Protein AF-0000000087741599 (afdb_homodimer)

pLDDT: mean 78.67, std 15.96, range [31.56, 97.62]

Solvent-accessible surface area (backbone atoms only — not comparable to full-atom values): 33446 Å² total; per-residue (Å²): 137,83,79,73,76,81,45,75,66,56,54,50,51,49,49,47,49,48,47,47,45,34,38,31,66,17,53,104,87,43,83,8,58,42,49,46,48,50,49,49,48,48,46,50,51,53,44,44,66,58,43,45,44,50,52,49,32,56,30,41,14,20,28,44,68,67,37,70,68,31,82,86,46,80,68,60,48,91,50,86,32,62,60,25,45,53,52,21,34,61,73,36,45,38,71,62,15,46,56,41,25,49,49,62,11,43,52,25,32,54,27,33,54,56,36,19,41,50,51,8,40,46,66,43,72,51,88,59,93,58,49,63,57,51,50,46,49,47,56,52,63,63,57,57,53,60,85,68,43,48,61,54,48,47,54,49,34,48,74,71,64,36,56,26,28,65,53,59,50,30,52,38,2,59,68,50,57,22,88,71,27,54,61,46,19,48,50,30,20,58,55,46,54,65,50,64,62,64,60,55,50,53,39,41,74,74,63,43,49,74,66,52,44,40,64,69,46,50,50,67,71,37,48,61,54,49,53,52,43,52,52,51,37,30,52,50,43,50,64,42,38,65,62,38,42,55,34,24,19,21,83,80,62,77,32,90,43,49,28,38,53,42,35,47,50,53,52,48,52,57,43,55,67,52,42,78,45,78,84,75,65,52,63,64,45,43,21,28,48,27,22,35,52,54,58,54,45,46,65,44,51,53,49,43,64,60,44,44,56,53,53,50,47,42,58,56,53,61,61,56,68,76,104,136,82,82,73,76,80,46,74,67,56,54,48,50,49,49,47,49,49,47,46,46,34,37,32,66,18,52,105,89,42,83,8,58,42,50,47,47,50,48,48,48,48,46,49,52,52,45,42,67,59,44,45,45,50,51,49,34,57,28,41,15,22,28,46,69,67,38,71,72,30,82,84,45,79,66,60,48,90,51,87,30,64,60,25,45,52,53,22,35,60,72,36,44,39,71,63,15,45,56,40,26,48,48,60,11,44,53,24,32,54,28,33,54,57,36,20,40,50,52,8,38,46,66,43,73,51,87,58,93,57,50,62,55,50,50,45,48,49,56,51,63,64,58,55,53,60,84,68,44,48,60,55,48,47,53,50,33,49,73,69,66,37,56,27,29,65,52,60,50,31,51,37,2,61,68,51,57,23,88,69,27,54,62,46,19,48,49,30,20,57,53,45,54,66,49,63,62,65,60,55,50,53,40,41,74,73,64,43,49,73,65,51,42,40,64,69,48,49,49,66,71,36,48,60,54,48,53,53,44,52,52,52,37,29,52,50,46,50,66,44,37,65,62,38,44,55,33,24,18,21,84,80,61,78,31,90,44,50,27,38,52,43,36,48,50,53,51,48,52,56,43,56,66,51,41,78,44,76,81,73,65,50,64,63,45,44,20,30,49,28,21,35,52,55,59,57,44,45,66,45,52,53,48,44,65,60,44,45,56,52,54,52,46,42,57,56,53,62,63,54,70,77,104

InterPro domains:
  IPR000515 ABC transporter type 1, transmembrane domain MetI-like [PF00528] (118-314)
  IPR000515 ABC transporter type 1, transmembrane domain MetI-like [PS50928] (98-307)
  IPR000515 ABC transporter type 1, transmembrane domain MetI-like [cd06261] (102-246)
  IPR035906 MetI-like superfamily [G3DSA:1.10.3720.10] (26-313)
  IPR035906 MetI-like superfamily [SSF161098] (35-317)

Foldseek 3Di:
DDPPPCDPVNVVVVVVVVVQCCQQCPDPVGGHVVVVCVVVVVVVVVCCVVVVVVQQLVQLLQAALVLLVDPVNRRHHPDGHCVLLVVLCVLLVQVLQAVLLCCLLPQLLVLLLVQLLVLLLCLQQDDDPCSVVVLVVLVVLLVDDCVVCVVVLLVVCVVVVCFQASCSQNVCSNVQRHDVSSVLSVLSNVQNNPPDVVVVVVVVVVVQDPVRCCPVPSVVSCLLSSLVSSLVSSVCSSQPQPSCVPGNCHPVNPHSHHHLNVSLVVVVVVLVVVVVPDDSVNSNCSSSSSSSVVSSCVVSVVSCVVSVVVNVVVVVVVVPVVD/DDPPPCDPVNVVVVVVVVVQCCQQCPDPVGGHVVVVCVVVVVVVVVCCVVVVVVQQLVQLLQAALVLLVDPVNRRHHPDGHCVLLVVLCVLLVQVLQAVLLCCLLPQLLVLLLVPLLVLLLCLQQDDDPCSVVVLVVLVVLLVDDCVVCVVVLLVVCVVVVCFQASCSQNVCSNVQRHDVSSVLSVLSNVQNNPPDVVVVVVVVVVVQDPVRCCPVPSVVSCLLSSLVSSLVSSVCSSQPQPSCVPGNCHPVNPHSHHHLNVSLVVVVVVLVVVVVPDDSSNSNCSSSSSSSVVSSCVVSVVSCVVSVVVNVVVVVVVVPVVD

Secondary structure (DSSP, 8-state):
-------HHHHHHHHHHHHHHHHHH--SSS--HHHHHHHHHHHHHHHHHHHHHHHHHHHHHT--HHHHH-TT-SSS-SS--THHHHHHHHHTTHHHHHHHHHHHHHHHHHHHHHHHHHHHHHHHH---TTHHHHHHHHHHHHHS-HHHHHHHHHHHHHHHT-TTSTHHHHHHHHTT-STTHHHHHHHHHHHHHHS-HHHHHHHHHTT--HHHHIIIIIHHHTHHHHHHHHHHHHHHHHH--HHIIIIII-TTS--S---HHHHHHHHHHHHHHHHTS-SSHHHHTHHHHHHHHHHHHHHHHHHHHHHHHHHHHHHHHHTTTT-/-------HHHHHHHHHHHHHHHHHH--SSS--HHHHHHHHHHHHHHHHHHHHHHHHHHHHHT--HHHHH-TT-SSS-SS--THHHHHHHHHTTHHHHHHHHHHHHHHHHHHHHHHHHHHHHHHHH---TTHHHHHHHHHHHHHS-HHHHHHHHHHHHHHHT-TTSTHHHHHHHHTT-STTHHHHHHHHHHHHHHS-HHHHHHHHHTT--HHHHIIIIIHHHTHHHHHHHHHHHHHHHHH--HHIIIIII-TTS--S---HHHHHHHHHHHHHHHHTS-SSHHHHTHHHHHHHHHHHHHHHHHHHHHHHHHHHHHHHHHTTTT-

Nearest PDB structures (foldseek):
  7cad-assembly1_B  TM=8.003E-01  e=2.433E-08  Mycolicibacterium smegmatis MC2 155
  8hpn-assembly1_B  TM=7.940E-01  e=1.506E-08  Mycolicibacterium smegmatis MC2 155
  8ja7-assembly1_B  TM=7.866E-01  e=5.104E-08  Mycobacterium tuberculosis H37Rv
  4tqv-assembly2_F  TM=7.941E-01  e=1.275E-07  Sphingomonas sp.
  8y5f-assembly1_C  TM=7.332E-01  e=6.979E-07  Escherichia coli

Organism: Butyrivibrio fibrisolvens (NCBI:txid831)

Structure (mmCIF, N/CA/C/O backbone):
data_AF-0000000087741599-model_v1
#
loop_
_entity.id
_entity.type
_entity.pdbx_description
1 polymer 'ABC transporter permease'
#
loop_
_atom_site.group_PDB
_atom_site.id
_atom_site.type_symbol
_atom_site.label_atom_id
_atom_site.label_alt_id
_atom_site.label_comp_id
_atom_site.label_asym_id
_atom_site.label_entity_id
_atom_site.label_seq_id
_atom_site.pdbx_PDB_ins_code
_atom_site.Cartn_x
_atom_site.Cartn_y
_atom_site.Cartn_z
_atom_site.occupancy
_atom_site.B_iso_or_equiv
_atom_site.auth_seq_id
_atom_site.auth_comp_id
_atom_site.auth_asym_id
_atom_site.auth_atom_id
_atom_site.pdbx_PDB_model_num
ATOM 1 N N . MET A 1 1 ? 37.438 13.469 57.438 1 31.56 1 MET A N 1
ATOM 2 C CA . MET A 1 1 ? 36.625 13.656 56.25 1 31.56 1 MET A CA 1
ATOM 3 C C . MET A 1 1 ? 37.5 13.633 55 1 31.56 1 MET A C 1
ATOM 5 O O . MET A 1 1 ? 38.25 14.586 54.719 1 31.56 1 MET A O 1
ATOM 9 N N . THR A 1 2 ? 38.062 12.484 54.531 1 36.06 2 THR A N 1
ATOM 10 C CA . THR A 1 2 ? 39.156 12.102 53.656 1 36.06 2 THR A CA 1
ATOM 11 C C . THR A 1 2 ? 38.844 12.422 52.188 1 36.06 2 THR A C 1
ATOM 13 O O . THR A 1 2 ? 37.875 11.875 51.625 1 36.06 2 THR A O 1
ATOM 16 N N . ALA A 1 3 ? 39.031 13.719 51.75 1 44.59 3 ALA A N 1
ATOM 17 C CA . ALA A 1 3 ? 39.125 14.156 50.344 1 44.59 3 ALA A CA 1
ATOM 18 C C . ALA A 1 3 ? 39.906 13.156 49.5 1 44.59 3 ALA A C 1
ATOM 20 O O . ALA A 1 3 ? 41.125 13.047 49.625 1 44.59 3 ALA A O 1
ATOM 21 N N . GLN A 1 4 ? 39.469 12 49.25 1 43.16 4 GLN A N 1
ATOM 22 C CA . GLN A 1 4 ? 40.094 11.039 48.344 1 43.16 4 GLN A CA 1
ATOM 23 C C . GLN A 1 4 ? 40.469 11.695 47 1 43.16 4 GLN A C 1
ATOM 25 O O . GLN A 1 4 ? 39.656 12.344 46.375 1 43.16 4 GLN A O 1
ATOM 30 N N . ALA A 1 5 ? 41.719 12 46.781 1 47.53 5 ALA A N 1
ATOM 31 C CA . ALA A 1 5 ? 42.5 12.508 45.625 1 47.53 5 ALA A CA 1
ATOM 32 C C . ALA A 1 5 ? 42.062 11.82 44.344 1 47.53 5 ALA A C 1
ATOM 34 O O . ALA A 1 5 ? 42.188 10.602 44.188 1 47.53 5 ALA A O 1
ATOM 35 N N . ILE A 1 6 ? 41 12.32 43.719 1 54.06 6 ILE A N 1
ATOM 36 C CA . ILE A 1 6 ? 40.719 11.914 42.344 1 54.06 6 ILE A CA 1
ATOM 37 C C . ILE A 1 6 ? 42.031 11.992 41.531 1 54.06 6 ILE A C 1
ATOM 39 O O . ILE A 1 6 ? 42.625 13.062 41.406 1 54.06 6 ILE A O 1
ATOM 43 N N . THR A 1 7 ? 42.875 10.914 41.438 1 59.16 7 THR A N 1
ATOM 44 C CA . THR A 1 7 ? 44.156 10.859 40.75 1 59.16 7 THR A CA 1
ATOM 45 C C . THR A 1 7 ? 44.031 11.258 39.281 1 59.16 7 THR A C 1
ATOM 47 O O . THR A 1 7 ? 42.938 11.156 38.719 1 59.16 7 THR A O 1
ATOM 50 N N . LYS A 1 8 ? 45.156 11.828 38.688 1 62.28 8 LYS A N 1
ATOM 51 C CA . LYS A 1 8 ? 45.25 12.242 37.312 1 62.28 8 LYS A CA 1
ATOM 52 C C . LYS A 1 8 ? 44.75 11.148 36.375 1 62.28 8 LYS A C 1
ATOM 54 O O . LYS A 1 8 ? 44.188 11.43 35.312 1 62.28 8 LYS A O 1
ATOM 59 N N . LYS A 1 9 ? 44.969 9.992 36.719 1 61.16 9 LYS A N 1
ATOM 60 C CA . LYS A 1 9 ? 44.531 8.852 35.906 1 61.16 9 LYS A CA 1
ATOM 61 C C . LYS A 1 9 ? 43.031 8.711 35.906 1 61.16 9 LYS A C 1
ATOM 63 O O . LYS A 1 9 ? 42.438 8.422 34.875 1 61.16 9 LYS A O 1
ATOM 68 N N . ASP A 1 10 ? 42.375 8.922 37 1 57.06 10 ASP A N 1
ATOM 69 C CA . ASP A 1 10 ? 40.938 8.836 37.094 1 57.06 10 ASP A CA 1
ATOM 70 C C . ASP A 1 10 ? 40.25 9.953 36.281 1 57.06 10 ASP A C 1
ATOM 72 O O . ASP A 1 10 ? 39.219 9.734 35.656 1 57.06 10 ASP A O 1
ATOM 76 N N . LEU A 1 11 ? 40.812 11.148 36.406 1 59.59 11 LEU A N 1
ATOM 77 C CA . LEU A 1 11 ? 40.312 12.289 35.656 1 59.59 11 LEU A CA 1
ATOM 78 C C . LEU A 1 11 ? 40.469 12.078 34.156 1 59.59 11 LEU A C 1
ATOM 80 O O . LEU A 1 11 ? 39.594 12.43 33.375 1 59.59 11 LEU A O 1
ATOM 84 N N . ARG A 1 12 ? 41.594 11.492 33.719 1 62.53 12 ARG A N 1
ATOM 85 C CA . ARG A 1 12 ? 41.812 11.211 32.312 1 62.53 12 ARG A CA 1
ATOM 86 C C . ARG A 1 12 ? 40.844 10.156 31.797 1 62.53 12 ARG A C 1
ATOM 88 O O . ARG A 1 12 ? 40.344 10.266 30.672 1 62.53 12 ARG A O 1
ATOM 95 N N . SER A 1 13 ? 40.688 9.211 32.562 1 59.94 13 SER A N 1
ATOM 96 C CA . SER A 1 13 ? 39.719 8.172 32.188 1 59.94 13 SER A CA 1
ATOM 97 C C . SER A 1 13 ? 38.312 8.719 32.125 1 59.94 13 SER A C 1
ATOM 99 O O . SER A 1 13 ? 37.562 8.367 31.203 1 59.94 13 SER A O 1
ATOM 101 N N . TYR A 1 14 ? 37.906 9.578 33.031 1 56.53 14 TYR A N 1
ATOM 102 C CA . TYR A 1 14 ? 36.594 10.203 33.031 1 56.53 14 TYR A CA 1
ATOM 103 C C . TYR A 1 14 ? 36.438 11.117 31.828 1 56.53 14 TYR A C 1
ATOM 105 O O . TYR A 1 14 ? 35.375 11.117 31.203 1 56.53 14 TYR A O 1
ATOM 113 N N . PHE A 1 15 ? 37.469 11.875 31.531 1 58.88 15 PHE A N 1
ATOM 114 C CA . PHE A 1 15 ? 37.406 12.766 30.375 1 58.88 15 PHE A CA 1
ATOM 115 C C . PHE A 1 15 ? 37.344 11.969 29.078 1 58.88 15 PHE A C 1
ATOM 117 O O . PHE A 1 15 ? 36.625 12.352 28.141 1 58.88 15 PHE A O 1
ATOM 124 N N . THR A 1 16 ? 38.062 10.898 29.125 1 59.84 16 THR A N 1
ATOM 125 C CA . THR A 1 16 ? 38.062 10.07 27.922 1 59.84 16 THR A CA 1
ATOM 126 C C . THR A 1 16 ? 36.688 9.406 27.75 1 59.84 16 THR A C 1
ATOM 128 O O . THR A 1 16 ? 36.156 9.328 26.625 1 59.84 16 THR A O 1
ATOM 131 N N . LYS A 1 17 ? 36.188 8.938 28.844 1 58.34 17 LYS A N 1
ATOM 132 C CA . LYS A 1 17 ? 34.844 8.328 28.781 1 58.34 17 LYS A CA 1
ATOM 133 C C . LYS A 1 17 ? 33.781 9.367 28.406 1 58.34 17 LYS A C 1
ATOM 135 O O . LYS A 1 17 ? 32.875 9.078 27.641 1 58.34 17 LYS A O 1
ATOM 140 N N . GLU A 1 18 ? 33.938 10.516 28.984 1 59.22 18 GLU A N 1
ATOM 141 C CA . GLU A 1 18 ? 33 11.602 28.641 1 59.22 18 GLU A CA 1
ATOM 142 C C . GLU A 1 18 ? 33.156 12.008 27.172 1 59.22 18 GLU A C 1
ATOM 144 O O . GLU A 1 18 ? 32.188 12.281 26.5 1 59.22 18 GLU A O 1
ATOM 149 N N . LYS A 1 19 ? 34.406 12.078 26.75 1 58.97 19 LYS A N 1
ATOM 150 C CA . LYS A 1 19 ? 34.688 12.398 25.344 1 58.97 19 LYS A CA 1
ATOM 151 C C . LYS A 1 19 ? 34.125 11.312 24.422 1 58.97 19 LYS A C 1
ATOM 153 O O . LYS A 1 19 ? 33.562 11.609 23.375 1 58.97 19 LYS A O 1
ATOM 158 N N . LEU A 1 20 ? 34.406 10.172 24.844 1 57.12 20 LEU A N 1
ATOM 159 C CA . LEU A 1 20 ? 33.906 9.047 24.062 1 57.12 20 LEU A CA 1
ATOM 160 C C . LEU A 1 20 ? 32.375 9.047 24.047 1 57.12 20 LEU A C 1
ATOM 162 O O . LEU A 1 20 ? 31.75 8.766 23 1 57.12 20 LEU A O 1
ATOM 166 N N . HIS A 1 21 ? 31.812 9.25 25.172 1 59.84 21 HIS A N 1
ATOM 167 C CA . HIS A 1 21 ? 30.359 9.336 25.266 1 59.84 21 HIS A CA 1
ATOM 168 C C . HIS A 1 21 ? 29.812 10.477 24.422 1 59.84 21 HIS A C 1
ATOM 170 O O . HIS A 1 21 ? 28.797 10.328 23.75 1 59.84 21 HIS A O 1
ATOM 176 N N . ARG A 1 22 ? 30.5 11.578 24.547 1 59.47 22 ARG A N 1
ATOM 177 C CA . ARG A 1 22 ? 30.109 12.727 23.719 1 59.47 22 ARG A CA 1
ATOM 178 C C . ARG A 1 22 ? 30.328 12.438 22.25 1 59.47 22 ARG A C 1
ATOM 180 O O . ARG A 1 22 ? 29.547 12.891 21.406 1 59.47 22 ARG A O 1
ATOM 187 N N . PHE A 1 23 ? 31.391 11.805 22 1 58.31 23 PHE A N 1
ATOM 188 C CA . PHE A 1 23 ? 31.688 11.43 20.625 1 58.31 23 PHE A CA 1
ATOM 189 C C . PHE A 1 23 ? 30.672 10.438 20.094 1 58.31 23 PHE A C 1
ATOM 191 O O . PHE A 1 23 ? 30.203 10.555 18.969 1 58.31 23 PHE A O 1
ATOM 198 N N . MET A 1 24 ? 30.391 9.477 20.859 1 57.12 24 MET A N 1
ATOM 199 C CA . MET A 1 24 ? 29.484 8.414 20.453 1 57.12 24 MET A CA 1
ATOM 200 C C . MET A 1 24 ? 28.047 8.891 20.469 1 57.12 24 MET A C 1
ATOM 202 O O . MET A 1 24 ? 27.266 8.555 19.562 1 57.12 24 MET A O 1
ATOM 206 N N . PHE A 1 25 ? 27.688 9.594 21.438 1 60.03 25 PHE A N 1
ATOM 207 C CA . PHE A 1 25 ? 26.281 9.922 21.609 1 60.03 25 PHE A CA 1
ATOM 208 C C . PHE A 1 25 ? 26.016 11.391 21.266 1 60.03 25 PHE A C 1
ATOM 210 O O . PHE A 1 25 ? 24.859 11.805 21.141 1 60.03 25 PHE A O 1
ATOM 217 N N . GLY A 1 26 ? 27.031 12.078 20.703 1 55.53 26 GLY A N 1
ATOM 218 C CA . GLY A 1 26 ? 26.938 13.461 20.266 1 55.53 26 GLY A CA 1
ATOM 219 C C . GLY A 1 26 ? 26.609 14.43 21.375 1 55.53 26 GLY A C 1
ATOM 220 O O . GLY A 1 26 ? 26.453 14.023 22.531 1 55.53 26 GLY A O 1
ATOM 221 N N . THR A 1 27 ? 26.938 15.672 21.203 1 54.69 27 THR A N 1
ATOM 222 C CA . THR A 1 27 ? 26.562 16.766 22.094 1 54.69 27 THR A CA 1
ATOM 223 C C . THR A 1 27 ? 25.172 17.281 21.766 1 54.69 27 THR A C 1
ATOM 225 O O . THR A 1 27 ? 24.578 16.875 20.766 1 54.69 27 THR A O 1
ATOM 228 N N . ARG A 1 28 ? 24.406 18.094 22.703 1 51.97 28 ARG A N 1
ATOM 229 C CA . ARG A 1 28 ? 23.078 18.656 22.594 1 51.97 28 ARG A CA 1
ATOM 230 C C . ARG A 1 28 ? 22.828 19.219 21.188 1 51.97 28 ARG A C 1
ATOM 232 O O . ARG A 1 28 ? 21.688 19.266 20.734 1 51.97 28 ARG A O 1
ATOM 239 N N . GLU A 1 29 ? 23.938 19.688 20.516 1 52.19 29 GLU A N 1
ATOM 240 C CA . GLU A 1 29 ? 23.766 20.391 19.25 1 52.19 29 GLU A CA 1
ATOM 241 C C . GLU A 1 29 ? 24.203 19.516 18.078 1 52.19 29 GLU A C 1
ATOM 243 O O . GLU A 1 29 ? 23.75 19.719 16.953 1 52.19 29 GLU A O 1
ATOM 248 N N . LYS A 1 30 ? 25.297 18.625 18.406 1 53.91 30 LYS A N 1
ATOM 249 C CA . LYS A 1 30 ? 25.875 17.875 17.297 1 53.91 30 LYS A CA 1
ATOM 250 C C . LYS A 1 30 ? 25.719 16.375 17.484 1 53.91 30 LYS A C 1
ATOM 252 O O . LYS A 1 30 ? 25.859 15.867 18.594 1 53.91 30 LYS A O 1
ATOM 257 N N . GLN A 1 31 ? 25.219 15.664 16.562 1 57.25 31 GLN A N 1
ATOM 258 C CA . GLN A 1 31 ? 25.016 14.219 16.594 1 57.25 31 GLN A CA 1
ATOM 259 C C . GLN A 1 31 ? 26.344 13.492 16.734 1 57.25 31 GLN A C 1
ATOM 261 O O . GLN A 1 31 ? 27.344 13.898 16.125 1 57.25 31 GLN A O 1
ATOM 266 N N . GLY A 1 32 ? 26.641 12.727 17.75 1 55.56 32 GLY A N 1
ATOM 267 C CA . GLY A 1 32 ? 27.875 12.016 18.031 1 55.56 32 GLY A CA 1
ATOM 268 C C . GLY A 1 32 ? 28.25 11.008 16.953 1 55.56 32 GLY A C 1
ATOM 269 O O . GLY A 1 32 ? 27.406 10.633 16.141 1 55.56 32 GLY A O 1
ATOM 270 N N . ALA A 1 33 ? 29.516 10.812 16.656 1 60.47 33 ALA A N 1
ATOM 271 C CA . ALA A 1 33 ? 30.094 9.906 15.672 1 60.47 33 ALA A CA 1
ATOM 272 C C . ALA A 1 33 ? 29.469 8.516 15.766 1 60.47 33 ALA A C 1
ATOM 274 O O . ALA A 1 33 ? 29.281 7.844 14.75 1 60.47 33 ALA A O 1
ATOM 275 N N . GLY A 1 34 ? 29.219 8.094 16.922 1 60.25 34 GLY A N 1
ATOM 276 C CA . GLY A 1 34 ? 28.609 6.781 17.094 1 60.25 34 GLY A CA 1
ATOM 277 C C . GLY A 1 34 ? 27.234 6.668 16.469 1 60.25 34 GLY A C 1
ATOM 278 O O . GLY A 1 34 ? 26.922 5.668 15.82 1 60.25 34 GLY A O 1
ATOM 279 N N . LYS A 1 35 ? 26.547 7.688 16.75 1 60.78 35 LYS A N 1
ATOM 280 C CA . LYS A 1 35 ? 25.219 7.723 16.125 1 60.78 35 LYS A CA 1
ATOM 281 C C . LYS A 1 35 ? 25.328 7.781 14.609 1 60.78 35 LYS A C 1
ATOM 283 O O . LYS A 1 35 ? 24.562 7.105 13.906 1 60.78 35 LYS A O 1
ATOM 288 N N . MET A 1 36 ? 26.328 8.516 14.227 1 58.69 36 MET A N 1
ATOM 289 C CA . MET A 1 36 ? 26.531 8.609 12.781 1 58.69 36 MET A CA 1
ATOM 290 C C . MET A 1 36 ? 26.969 7.27 12.203 1 58.69 36 MET A C 1
ATOM 292 O O . MET A 1 36 ? 26.5 6.867 11.141 1 58.69 36 MET A O 1
ATOM 296 N N . ILE A 1 37 ? 27.875 6.621 12.891 1 60 37 ILE A N 1
ATOM 297 C CA . ILE A 1 37 ? 28.328 5.312 12.438 1 60 37 ILE A CA 1
ATOM 298 C C . ILE A 1 37 ? 27.156 4.336 12.414 1 60 37 ILE A C 1
ATOM 300 O O . ILE A 1 37 ? 27.016 3.551 11.477 1 60 37 ILE A O 1
ATOM 304 N N . ALA A 1 38 ? 26.391 4.434 13.383 1 61.28 38 ALA A N 1
ATOM 305 C CA . ALA A 1 38 ? 25.234 3.553 13.445 1 61.28 38 ALA A CA 1
ATOM 306 C C . ALA A 1 38 ? 24.25 3.85 12.305 1 61.28 38 ALA A C 1
ATOM 308 O O . ALA A 1 38 ? 23.75 2.932 11.656 1 61.28 38 ALA A O 1
ATOM 309 N N . ILE A 1 39 ? 24.172 5.074 12.125 1 60.03 39 ILE A N 1
ATOM 310 C CA . ILE A 1 39 ? 23.219 5.48 11.086 1 60.03 39 ILE A CA 1
ATOM 311 C C . ILE A 1 39 ? 23.766 5.105 9.711 1 60.03 39 ILE A C 1
ATOM 313 O O . ILE A 1 39 ? 23.062 4.527 8.891 1 60.03 39 ILE A O 1
ATOM 317 N N . TYR A 1 40 ? 25.016 5.406 9.539 1 58.69 40 TYR A N 1
ATOM 318 C CA . TYR A 1 40 ? 25.609 5.09 8.242 1 58.69 40 TYR A CA 1
ATOM 319 C C . TYR A 1 40 ? 25.734 3.582 8.055 1 58.69 40 TYR A C 1
ATOM 321 O O . TYR A 1 40 ? 25.531 3.068 6.953 1 58.69 40 TYR A O 1
ATOM 329 N N . GLY A 1 41 ? 26.094 2.945 9.109 1 59.94 41 GLY A N 1
ATOM 330 C CA . GLY A 1 41 ? 26.109 1.491 9.047 1 59.94 41 GLY A CA 1
ATOM 331 C C . GLY A 1 41 ? 24.766 0.889 8.672 1 59.94 41 GLY A C 1
ATOM 332 O O . GLY A 1 41 ? 24.703 -0.019 7.844 1 59.94 41 GLY A O 1
ATOM 333 N N . LEU A 1 42 ? 23.797 1.432 9.289 1 57.88 42 LEU A N 1
ATOM 334 C CA . LEU A 1 42 ? 22.438 0.98 8.992 1 57.88 42 LEU A CA 1
ATOM 335 C C . LEU A 1 42 ? 22.062 1.298 7.551 1 57.88 42 LEU A C 1
ATOM 337 O O . LEU A 1 42 ? 21.453 0.469 6.863 1 57.88 42 LEU A O 1
ATOM 341 N N . LEU A 1 43 ? 22.516 2.404 7.238 1 58.5 43 LEU A N 1
ATOM 342 C CA . LEU A 1 43 ? 22.234 2.82 5.871 1 58.5 43 LEU A CA 1
ATOM 343 C C . LEU A 1 43 ? 22.953 1.936 4.867 1 58.5 43 LEU A C 1
ATOM 345 O O . LEU A 1 43 ? 22.391 1.567 3.832 1 58.5 43 LEU A O 1
ATOM 349 N N . ILE A 1 44 ? 24.219 1.649 5.188 1 57.72 44 ILE A N 1
ATOM 350 C CA . ILE A 1 44 ? 25.016 0.776 4.324 1 57.72 44 ILE A CA 1
ATOM 351 C C . ILE A 1 44 ? 24.391 -0.617 4.289 1 57.72 44 ILE A C 1
ATOM 353 O O . ILE A 1 44 ? 24.281 -1.229 3.225 1 57.72 44 ILE A O 1
ATOM 357 N N . CYS A 1 45 ? 23.969 -1.058 5.387 1 57.78 45 CYS A N 1
ATOM 358 C CA . CYS A 1 45 ? 23.359 -2.377 5.461 1 57.78 45 CYS A CA 1
ATOM 359 C C . CYS A 1 45 ? 22.062 -2.416 4.656 1 57.78 45 CYS A C 1
ATOM 361 O O . CYS A 1 45 ? 21.828 -3.35 3.883 1 57.78 45 CYS A O 1
ATOM 363 N N . ILE A 1 46 ? 21.344 -1.351 4.887 1 59 46 ILE A N 1
ATOM 364 C CA . ILE A 1 46 ? 20.078 -1.271 4.164 1 59 46 ILE A CA 1
ATOM 365 C C . ILE A 1 46 ? 20.344 -1.161 2.664 1 59 46 ILE A C 1
ATOM 367 O O . ILE A 1 46 ? 19.688 -1.827 1.861 1 59 46 ILE A O 1
ATOM 371 N N . GLY A 1 47 ? 21.375 -0.335 2.393 1 60.78 47 GLY A N 1
ATOM 372 C CA . GLY A 1 47 ? 21.781 -0.193 1.005 1 60.78 47 GLY A CA 1
ATOM 373 C C . GLY A 1 47 ? 22.25 -1.498 0.384 1 60.78 47 GLY A C 1
ATOM 374 O O . GLY A 1 47 ? 21.875 -1.817 -0.748 1 60.78 47 GLY A O 1
ATOM 375 N N . PHE A 1 48 ? 22.938 -2.236 1.149 1 62.03 48 PHE A N 1
ATOM 376 C CA . PHE A 1 48 ? 23.484 -3.49 0.644 1 62.03 48 PHE A CA 1
ATOM 377 C C . PHE A 1 48 ? 22.359 -4.496 0.374 1 62.03 48 PHE A C 1
ATOM 379 O O . PHE A 1 48 ? 22.375 -5.176 -0.655 1 62.03 48 PHE A O 1
ATOM 386 N N . VAL A 1 49 ? 21.484 -4.566 1.256 1 61.66 49 VAL A N 1
ATOM 387 C CA . VAL A 1 49 ? 20.422 -5.559 1.121 1 61.66 49 VAL A CA 1
ATOM 388 C C . VAL A 1 49 ? 19.578 -5.262 -0.125 1 61.66 49 VAL A C 1
ATOM 390 O O . VAL A 1 49 ? 19.156 -6.184 -0.829 1 61.66 49 VAL A O 1
ATOM 393 N N . TYR A 1 50 ? 19.469 -4.02 -0.359 1 63.72 50 TYR A N 1
ATOM 394 C CA . TYR A 1 50 ? 18.641 -3.656 -1.501 1 63.72 50 TYR A CA 1
ATOM 395 C C . TYR A 1 50 ? 19.484 -3.549 -2.771 1 63.72 50 TYR A C 1
ATOM 397 O O . TYR A 1 50 ? 19.016 -3.902 -3.857 1 63.72 50 TYR A O 1
ATOM 405 N N . LEU A 1 51 ? 20.781 -3.193 -2.615 1 72.12 51 LEU A N 1
ATOM 406 C CA . LEU A 1 51 ? 21.609 -2.949 -3.787 1 72.12 51 LEU A CA 1
ATOM 407 C C . LEU A 1 51 ? 22.219 -4.25 -4.297 1 72.12 51 LEU A C 1
ATOM 409 O O . LEU A 1 51 ? 22.484 -4.391 -5.496 1 72.12 51 LEU A O 1
ATOM 413 N N . TYR A 1 52 ? 22.359 -5.098 -3.426 1 72.25 52 TYR A N 1
ATOM 414 C CA . TYR A 1 52 ? 23 -6.352 -3.816 1 72.25 52 TYR A CA 1
ATOM 415 C C . TYR A 1 52 ? 22.172 -7.062 -4.887 1 72.25 52 TYR A C 1
ATOM 417 O O . TYR A 1 52 ? 22.719 -7.441 -5.934 1 72.25 52 TYR A O 1
ATOM 425 N N . PRO A 1 53 ? 20.891 -7.219 -4.605 1 71.88 53 PRO A N 1
ATOM 426 C CA . PRO A 1 53 ? 20.109 -7.902 -5.637 1 71.88 53 PRO A CA 1
ATOM 427 C C . PRO A 1 53 ? 20.109 -7.148 -6.969 1 71.88 53 PRO A C 1
ATOM 429 O O . PRO A 1 53 ? 20.047 -7.773 -8.031 1 71.88 53 PRO A O 1
ATOM 432 N N . ILE A 1 54 ? 20.172 -5.961 -6.84 1 75.88 54 ILE A N 1
ATOM 433 C CA . ILE A 1 54 ? 20.156 -5.156 -8.055 1 75.88 54 ILE A CA 1
ATOM 434 C C . ILE A 1 54 ? 21.469 -5.348 -8.812 1 75.88 54 ILE A C 1
ATOM 436 O O . ILE A 1 54 ? 21.469 -5.551 -10.031 1 75.88 54 ILE A O 1
ATOM 440 N N . PHE A 1 55 ? 22.547 -5.301 -8.078 1 79.75 55 PHE A N 1
ATOM 441 C CA . PHE A 1 55 ? 23.844 -5.496 -8.703 1 79.75 55 PHE A CA 1
ATOM 442 C C . PHE A 1 55 ? 23.953 -6.902 -9.281 1 79.75 55 PHE A C 1
ATOM 444 O O . PHE A 1 55 ? 24.484 -7.086 -10.383 1 79.75 55 PHE A O 1
ATOM 451 N N . TYR A 1 56 ? 23.453 -7.797 -8.617 1 77.25 56 TYR A N 1
ATOM 452 C CA . TYR A 1 56 ? 23.453 -9.172 -9.094 1 77.25 56 TYR A CA 1
ATOM 453 C C . TYR A 1 56 ? 22.625 -9.305 -10.367 1 77.25 56 TYR A C 1
ATOM 455 O O . TYR A 1 56 ? 23.047 -9.977 -11.312 1 77.25 56 TYR A O 1
ATOM 463 N N . MET A 1 57 ? 21.469 -8.703 -10.297 1 80.75 57 MET A N 1
ATOM 464 C CA . MET A 1 57 ? 20.578 -8.75 -11.453 1 80.75 57 MET A CA 1
ATOM 465 C C . MET A 1 57 ? 21.25 -8.125 -12.68 1 80.75 57 MET A C 1
ATOM 467 O O . MET A 1 57 ? 21.234 -8.719 -13.758 1 80.75 57 MET A O 1
ATOM 471 N N . ILE A 1 58 ? 21.891 -7.035 -12.484 1 85.38 58 ILE A N 1
ATOM 472 C CA . ILE A 1 58 ? 22.5 -6.324 -13.594 1 85.38 58 ILE A CA 1
ATOM 473 C C . ILE A 1 58 ? 23.703 -7.117 -14.109 1 85.38 58 ILE A C 1
ATOM 475 O O . ILE A 1 58 ? 23.891 -7.27 -15.32 1 85.38 58 ILE A O 1
ATOM 479 N N . SER A 1 59 ? 24.469 -7.598 -13.25 1 87.56 59 SER A N 1
ATOM 480 C CA . SER A 1 59 ? 25.641 -8.383 -13.625 1 87.56 59 SER A CA 1
ATOM 481 C C . SER A 1 59 ? 25.234 -9.648 -14.375 1 87.56 59 SER A C 1
ATOM 483 O O . SER A 1 59 ? 25.75 -9.922 -15.469 1 87.56 59 SER A O 1
ATOM 485 N N . THR A 1 60 ? 24.312 -10.367 -13.844 1 85.69 60 THR A N 1
ATOM 486 C CA . THR A 1 60 ? 23.875 -11.633 -14.43 1 85.69 60 THR A CA 1
ATOM 487 C C . THR A 1 60 ? 23.188 -11.398 -15.773 1 85.69 60 THR A C 1
ATOM 489 O O . THR A 1 60 ? 23.266 -12.242 -16.672 1 85.69 60 THR A O 1
ATOM 492 N N . SER A 1 61 ? 22.516 -10.273 -15.891 1 88.62 61 SER A N 1
ATOM 493 C CA . SER A 1 61 ? 21.812 -9.984 -17.125 1 88.62 61 SER A CA 1
ATOM 494 C C . SER A 1 61 ? 22.766 -9.844 -18.297 1 88.62 61 SER A C 1
ATOM 496 O O . SER A 1 61 ? 22.375 -9.977 -19.469 1 88.62 61 SER A O 1
ATOM 498 N N . PHE A 1 62 ? 24.062 -9.672 -18 1 92.69 62 PHE A N 1
ATOM 499 C CA . PHE A 1 62 ? 25.047 -9.492 -19.062 1 92.69 62 PHE A CA 1
ATOM 500 C C . PHE A 1 62 ? 25.906 -10.75 -19.234 1 92.69 62 PHE A C 1
ATOM 502 O O . PHE A 1 62 ? 26.828 -10.773 -20.047 1 92.69 62 PHE A O 1
ATOM 509 N N . MET A 1 63 ? 25.594 -11.75 -18.562 1 90.56 63 MET A N 1
ATOM 510 C CA . MET A 1 63 ? 26.375 -12.984 -18.641 1 90.56 63 MET A CA 1
ATOM 511 C C . MET A 1 63 ? 25.859 -13.875 -19.766 1 90.56 63 MET A C 1
ATOM 513 O O . MET A 1 63 ? 24.656 -13.977 -19.984 1 90.56 63 MET A O 1
ATOM 517 N N . ASP A 1 64 ? 26.75 -14.43 -20.422 1 88.38 64 ASP A N 1
ATOM 518 C CA . ASP A 1 64 ? 26.359 -15.422 -21.422 1 88.38 64 ASP A CA 1
ATOM 519 C C . ASP A 1 64 ? 26.328 -16.828 -20.828 1 88.38 64 ASP A C 1
ATOM 521 O O . ASP A 1 64 ? 26.5 -16.984 -19.609 1 88.38 64 ASP A O 1
ATOM 525 N N . GLN A 1 65 ? 26.047 -17.797 -21.688 1 84.56 65 GLN A N 1
ATOM 526 C CA . GLN A 1 65 ? 25.906 -19.172 -21.203 1 84.56 65 GLN A CA 1
ATOM 527 C C . GLN A 1 65 ? 27.219 -19.688 -20.594 1 84.56 65 GLN A C 1
ATOM 529 O O . GLN A 1 65 ? 27.188 -20.406 -19.609 1 84.56 65 GLN A O 1
ATOM 534 N N . ASN A 1 66 ? 28.297 -19.328 -21.203 1 84.06 66 ASN A N 1
ATOM 535 C CA . ASN A 1 66 ? 29.594 -19.75 -20.703 1 84.06 66 ASN A CA 1
ATOM 536 C C . ASN A 1 66 ? 29.891 -19.156 -19.328 1 84.06 66 ASN A C 1
ATOM 538 O O . ASN A 1 66 ? 30.453 -19.828 -18.469 1 84.06 66 ASN A O 1
ATOM 542 N N . ASP A 1 67 ? 29.5 -17.953 -19.172 1 86.88 67 ASP A N 1
ATOM 543 C CA . ASP A 1 67 ? 29.688 -17.266 -17.891 1 86.88 67 ASP A CA 1
ATOM 544 C C . ASP A 1 67 ? 28.891 -17.953 -16.781 1 86.88 67 ASP A C 1
ATOM 546 O O . ASP A 1 67 ? 29.391 -18.125 -15.664 1 86.88 67 ASP A O 1
ATOM 550 N N . LEU A 1 68 ? 27.75 -18.406 -17.109 1 80.5 68 LEU A N 1
ATOM 551 C CA . LEU A 1 68 ? 26.844 -18.984 -16.109 1 80.5 68 LEU A CA 1
ATOM 552 C C . LEU A 1 68 ? 27.344 -20.359 -15.672 1 80.5 68 LEU A C 1
ATOM 554 O O . LEU A 1 68 ? 27.125 -20.766 -14.539 1 80.5 68 LEU A O 1
ATOM 558 N N . LEU A 1 69 ? 27.969 -20.953 -16.625 1 78.88 69 LEU A N 1
ATOM 559 C CA . LEU A 1 69 ? 28.422 -22.312 -16.344 1 78.88 69 LEU A CA 1
ATOM 560 C C . LEU A 1 69 ? 29.812 -22.297 -15.703 1 78.88 69 LEU A C 1
ATOM 562 O O . LEU A 1 69 ? 30.25 -23.297 -15.141 1 78.88 69 LEU A O 1
ATOM 566 N N . ASP A 1 70 ? 30.391 -21.141 -15.82 1 78.12 70 ASP A N 1
ATOM 567 C CA . ASP A 1 70 ? 31.734 -20.984 -15.242 1 78.12 70 ASP A CA 1
ATOM 568 C C . ASP A 1 70 ? 31.641 -20.562 -13.773 1 78.12 70 ASP A C 1
ATOM 570 O O . ASP A 1 70 ? 31.266 -19.438 -13.469 1 78.12 70 ASP A O 1
ATOM 574 N N . THR A 1 71 ? 31.953 -21.375 -12.883 1 73.88 71 THR A N 1
ATOM 575 C CA . THR A 1 71 ? 31.844 -21.141 -11.453 1 73.88 71 THR A CA 1
ATOM 576 C C . THR A 1 71 ? 32.781 -20.031 -11.016 1 73.88 71 THR A C 1
ATOM 578 O O . THR A 1 71 ? 32.625 -19.453 -9.93 1 73.88 71 THR A O 1
ATOM 581 N N . SER A 1 72 ? 33.719 -19.734 -11.805 1 74.25 72 SER A N 1
ATOM 582 C CA . SER A 1 72 ? 34.688 -18.672 -11.484 1 74.25 72 SER A CA 1
ATOM 583 C C . SER A 1 72 ? 34.062 -17.297 -11.703 1 74.25 72 SER A C 1
ATOM 585 O O . SER A 1 72 ? 34.562 -16.297 -11.172 1 74.25 72 SER A O 1
ATOM 587 N N . VAL A 1 73 ? 33.125 -17.281 -12.516 1 71.12 73 VAL A N 1
ATOM 588 C CA . VAL A 1 73 ? 32.438 -16.016 -12.812 1 71.12 73 VAL A CA 1
ATOM 589 C C . VAL A 1 73 ? 31.312 -15.781 -11.812 1 71.12 73 VAL A C 1
ATOM 591 O O . VAL A 1 73 ? 30.281 -16.469 -11.852 1 71.12 73 VAL A O 1
ATOM 594 N N . LYS A 1 74 ? 31.516 -14.953 -10.82 1 68.69 74 LYS A N 1
ATOM 595 C CA . LYS A 1 74 ? 30.484 -14.797 -9.797 1 68.69 74 LYS A CA 1
ATOM 596 C C . LYS A 1 74 ? 29.766 -13.469 -9.953 1 68.69 74 LYS A C 1
ATOM 598 O O . LYS A 1 74 ? 28.531 -13.43 -10.039 1 68.69 74 LYS A O 1
ATOM 603 N N . TRP A 1 75 ? 30.625 -12.367 -10.164 1 77.06 75 TRP A N 1
ATOM 604 C CA . TRP A 1 75 ? 29.984 -11.062 -10.062 1 77.06 75 TRP A CA 1
ATOM 605 C C . TRP A 1 75 ? 30.188 -10.25 -11.336 1 77.06 75 TRP A C 1
ATOM 607 O O . TRP A 1 75 ? 29.297 -9.508 -11.758 1 77.06 75 TRP A O 1
ATOM 617 N N . ILE A 1 76 ? 31.234 -10.539 -12.008 1 84.62 76 ILE A N 1
ATOM 618 C CA . ILE A 1 76 ? 31.547 -9.742 -13.188 1 84.62 76 ILE A CA 1
ATOM 619 C C . ILE A 1 76 ? 31.578 -10.641 -14.422 1 84.62 76 ILE A C 1
ATOM 621 O O . ILE A 1 76 ? 32.375 -11.57 -14.516 1 84.62 76 ILE A O 1
ATOM 625 N N . PRO A 1 77 ? 30.688 -10.305 -15.305 1 88.06 77 PRO A N 1
ATOM 626 C CA . PRO A 1 77 ? 30.688 -11.102 -16.531 1 88.06 77 PRO A CA 1
ATOM 627 C C . PRO A 1 77 ? 32 -10.992 -17.297 1 88.06 77 PRO A C 1
ATOM 629 O O . PRO A 1 77 ? 32.656 -9.961 -17.25 1 88.06 77 PRO A O 1
ATOM 632 N N . SER A 1 78 ? 32.406 -12.062 -17.953 1 87.31 78 SER A N 1
ATOM 633 C CA . SER A 1 78 ? 33.625 -12.078 -18.75 1 87.31 78 SER A CA 1
ATOM 634 C C . SER A 1 78 ? 33.5 -11.125 -19.938 1 87.31 78 SER A C 1
ATOM 636 O O . SER A 1 78 ? 34.5 -10.539 -20.359 1 87.31 78 SER A O 1
ATOM 638 N N . HIS A 1 79 ? 32.375 -10.992 -20.484 1 88 79 HIS A N 1
ATOM 639 C CA . HIS A 1 79 ? 32.031 -10.047 -21.547 1 88 79 HIS A CA 1
ATOM 640 C C . HIS A 1 79 ? 30.578 -9.586 -21.438 1 88 79 HIS A C 1
ATOM 642 O O . HIS A 1 79 ? 29.75 -10.273 -20.844 1 88 79 HIS A O 1
ATOM 648 N N . LEU A 1 80 ? 30.438 -8.391 -21.938 1 91 80 LEU A N 1
ATOM 649 C CA . LEU A 1 80 ? 29.078 -7.863 -21.922 1 91 80 LEU A CA 1
ATOM 650 C C . LEU A 1 80 ? 28.234 -8.5 -23.016 1 91 80 LEU A C 1
ATOM 652 O O . LEU A 1 80 ? 28.422 -8.211 -24.203 1 91 80 LEU A O 1
ATOM 656 N N . TYR A 1 81 ? 27.391 -9.359 -22.641 1 91.38 81 TYR A N 1
ATOM 657 C CA . TYR A 1 81 ? 26.5 -10.07 -23.562 1 91.38 81 TYR A CA 1
ATOM 658 C C . TYR A 1 81 ? 25.141 -9.391 -23.656 1 91.38 81 TYR A C 1
ATOM 660 O O . TYR A 1 81 ? 24.25 -9.672 -22.859 1 91.38 81 TYR A O 1
ATOM 668 N N . LEU A 1 82 ? 24.938 -8.602 -24.688 1 93.25 82 LEU A N 1
ATOM 669 C CA . LEU A 1 82 ? 23.75 -7.762 -24.812 1 93.25 82 LEU A CA 1
ATOM 670 C C . LEU A 1 82 ? 22.594 -8.547 -25.422 1 93.25 82 LEU A C 1
ATOM 672 O O . LEU A 1 82 ? 21.453 -8.094 -25.391 1 93.25 82 LEU A O 1
ATOM 676 N N . ARG A 1 83 ? 22.859 -9.703 -25.922 1 92.88 83 ARG A N 1
ATOM 677 C CA . ARG A 1 83 ? 21.812 -10.477 -26.578 1 92.88 83 ARG A CA 1
ATOM 678 C C . ARG A 1 83 ? 20.734 -10.883 -25.594 1 92.88 83 ARG A C 1
ATOM 680 O O . ARG A 1 83 ? 19.578 -11.07 -25.984 1 92.88 83 ARG A O 1
ATOM 687 N N . ASN A 1 84 ? 21.125 -10.977 -24.328 1 91.94 84 ASN A N 1
ATOM 688 C CA . ASN A 1 84 ? 20.109 -11.266 -23.312 1 91.94 84 ASN A CA 1
ATOM 689 C C . ASN A 1 84 ? 19.016 -10.211 -23.297 1 91.94 84 ASN A C 1
ATOM 691 O O . ASN A 1 84 ? 17.844 -10.531 -23.094 1 91.94 84 ASN A O 1
ATOM 695 N N . TYR A 1 85 ? 19.406 -9.023 -23.547 1 92.94 85 TYR A N 1
ATOM 696 C CA . TYR A 1 85 ? 18.438 -7.93 -23.547 1 92.94 85 TYR A CA 1
ATOM 697 C C . TYR A 1 85 ? 17.594 -7.969 -24.812 1 92.94 85 TYR A C 1
ATOM 699 O O . TYR A 1 85 ? 16.406 -7.602 -24.781 1 92.94 85 TYR A O 1
ATOM 707 N N . VAL A 1 86 ? 18.156 -8.414 -25.844 1 93.38 86 VAL A N 1
ATOM 708 C CA . VAL A 1 86 ? 17.406 -8.547 -27.094 1 93.38 86 VAL A CA 1
ATOM 709 C C . VAL A 1 86 ? 16.359 -9.641 -26.953 1 93.38 86 VAL A C 1
ATOM 711 O O . VAL A 1 86 ? 15.195 -9.453 -27.312 1 93.38 86 VAL A O 1
ATOM 714 N N . ASP A 1 87 ? 16.797 -10.711 -26.406 1 90.81 87 ASP A N 1
ATOM 715 C CA . ASP A 1 87 ? 15.891 -11.836 -26.203 1 90.81 87 ASP A CA 1
ATOM 716 C C . ASP A 1 87 ? 14.797 -11.469 -25.203 1 90.81 87 ASP A C 1
ATOM 718 O O . ASP A 1 87 ? 13.625 -11.82 -25.391 1 90.81 87 ASP A O 1
ATOM 722 N N . ALA A 1 88 ? 15.195 -10.812 -24.156 1 90.12 88 ALA A N 1
ATOM 723 C CA . ALA A 1 88 ? 14.227 -10.367 -23.156 1 90.12 88 ALA A CA 1
ATOM 724 C C . ALA A 1 88 ? 13.219 -9.398 -23.75 1 90.12 88 ALA A C 1
ATOM 726 O O . ALA A 1 88 ? 12.016 -9.516 -23.5 1 90.12 88 ALA A O 1
ATOM 727 N N . GLY A 1 89 ? 13.75 -8.477 -24.516 1 92.25 89 GLY A N 1
ATOM 728 C CA . GLY A 1 89 ? 12.875 -7.5 -25.156 1 92.25 89 GLY A CA 1
ATOM 729 C C . GLY A 1 89 ? 11.859 -8.133 -26.078 1 92.25 89 GLY A C 1
ATOM 730 O O . GLY A 1 89 ? 10.695 -7.734 -26.094 1 92.25 89 GLY A O 1
ATOM 731 N N . ALA A 1 90 ? 12.297 -9.055 -26.797 1 90.56 90 ALA A N 1
ATOM 732 C CA . ALA A 1 90 ? 11.414 -9.758 -27.719 1 90.56 90 ALA A CA 1
ATOM 733 C C . ALA A 1 90 ? 10.359 -10.555 -26.969 1 90.56 90 ALA A C 1
ATOM 735 O O . ALA A 1 90 ? 9.18 -10.539 -27.328 1 90.56 90 ALA A O 1
ATOM 736 N N . SER A 1 91 ? 10.812 -11.195 -25.938 1 86.75 91 SER A N 1
ATOM 737 C CA . SER A 1 91 ? 9.914 -12.047 -25.156 1 86.75 91 SER A CA 1
ATOM 738 C C . SER A 1 91 ? 8.859 -11.219 -24.438 1 86.75 91 SER A C 1
ATOM 740 O O . SER A 1 91 ? 7.738 -11.68 -24.219 1 86.75 91 SER A O 1
ATOM 742 N N . LEU A 1 92 ? 9.203 -10.086 -24.094 1 89.12 92 LEU A N 1
ATOM 743 C CA . LEU A 1 92 ? 8.32 -9.234 -23.312 1 89.12 92 LEU A CA 1
ATOM 744 C C . LEU A 1 92 ? 7.492 -8.328 -24.234 1 89.12 92 LEU A C 1
ATOM 746 O O . LEU A 1 92 ? 6.617 -7.602 -23.766 1 89.12 92 LEU A O 1
ATOM 750 N N . ASP A 1 93 ? 7.73 -8.445 -25.594 1 90.81 93 ASP A N 1
ATOM 751 C CA . ASP A 1 93 ? 7.156 -7.387 -26.422 1 90.81 93 ASP A CA 1
ATOM 752 C C . ASP A 1 93 ? 7.352 -6.016 -25.766 1 90.81 93 ASP A C 1
ATOM 754 O O . ASP A 1 93 ? 6.383 -5.281 -25.562 1 90.81 93 ASP A O 1
ATOM 758 N N . PHE A 1 94 ? 8.578 -5.707 -25.5 1 91.44 94 PHE A N 1
ATOM 759 C CA . PHE A 1 94 ? 9.008 -4.672 -24.562 1 91.44 94 PHE A CA 1
ATOM 760 C C . PHE A 1 94 ? 8.367 -3.334 -24.906 1 91.44 94 PHE A C 1
ATOM 762 O O . PHE A 1 94 ? 7.758 -2.695 -24.062 1 91.44 94 PHE A O 1
ATOM 769 N N . VAL A 1 95 ? 8.422 -2.887 -26.156 1 91.81 95 VAL A N 1
ATOM 770 C CA . VAL A 1 95 ? 7.98 -1.546 -26.531 1 91.81 95 VAL A CA 1
ATOM 771 C C . VAL A 1 95 ? 6.48 -1.409 -26.281 1 91.81 95 VAL A C 1
ATOM 773 O O . VAL A 1 95 ? 6.043 -0.478 -25.609 1 91.81 95 VAL A O 1
ATOM 776 N N . ALA A 1 96 ? 5.727 -2.359 -26.75 1 92.38 96 ALA A N 1
ATOM 777 C CA . ALA A 1 96 ? 4.277 -2.307 -26.578 1 92.38 96 ALA A CA 1
ATOM 778 C C . ALA A 1 96 ? 3.895 -2.436 -25.109 1 92.38 96 ALA A C 1
ATOM 780 O O . ALA A 1 96 ? 3.072 -1.664 -24.594 1 92.38 96 ALA A O 1
ATOM 781 N N . SER A 1 97 ? 4.473 -3.406 -24.422 1 92.88 97 SER A N 1
ATOM 782 C CA . SER A 1 97 ? 4.148 -3.656 -23.016 1 92.88 97 SER A CA 1
ATOM 783 C C . SER A 1 97 ? 4.586 -2.492 -22.141 1 92.88 97 SER A C 1
ATOM 785 O O . SER A 1 97 ? 3.936 -2.189 -21.141 1 92.88 97 SER A O 1
ATOM 787 N N . PHE A 1 98 ? 5.652 -1.917 -22.562 1 93.56 98 PHE A N 1
ATOM 788 C CA . PHE A 1 98 ? 6.172 -0.773 -21.828 1 93.56 98 PHE A CA 1
ATOM 789 C C . PHE A 1 98 ? 5.191 0.393 -21.875 1 93.56 98 PHE A C 1
ATOM 791 O O . PHE A 1 98 ? 4.785 0.911 -20.844 1 93.56 98 PHE A O 1
ATOM 798 N N . PHE A 1 99 ? 4.789 0.821 -23.016 1 94.62 99 PHE A N 1
ATOM 799 C CA . PHE A 1 99 ? 3.922 1.984 -23.156 1 94.62 99 PHE A CA 1
ATOM 800 C C . PHE A 1 99 ? 2.521 1.689 -22.641 1 94.62 99 PHE A C 1
ATOM 802 O O . PHE A 1 99 ? 1.901 2.541 -22 1 94.62 99 PHE A O 1
ATOM 809 N N . LYS A 1 100 ? 2.078 0.521 -22.922 1 95.25 100 LYS A N 1
ATOM 810 C CA . LYS A 1 100 ? 0.777 0.144 -22.375 1 95.25 100 LYS A CA 1
ATOM 811 C C . LYS A 1 100 ? 0.809 0.103 -20.844 1 95.25 100 LYS A C 1
ATOM 813 O O . LYS A 1 100 ? -0.155 0.5 -20.188 1 95.25 100 LYS A O 1
ATOM 818 N N . GLY A 1 101 ? 1.968 -0.371 -20.359 1 94.81 101 GLY A N 1
ATOM 819 C CA . GLY A 1 101 ? 2.143 -0.377 -18.906 1 94.81 101 GLY A CA 1
ATOM 820 C C . GLY A 1 101 ? 2.088 1.009 -18.297 1 94.81 101 GLY A C 1
ATOM 821 O O . GLY A 1 101 ? 1.513 1.195 -17.219 1 94.81 101 GLY A O 1
ATOM 822 N N . ILE A 1 102 ? 2.65 1.959 -19 1 95.12 102 ILE A N 1
ATOM 823 C CA . ILE A 1 102 ? 2.646 3.34 -18.531 1 95.12 102 ILE A CA 1
ATOM 824 C C . ILE A 1 102 ? 1.211 3.859 -18.469 1 95.12 102 ILE A C 1
ATOM 826 O O . ILE A 1 102 ? 0.832 4.547 -17.516 1 95.12 102 ILE A O 1
ATOM 830 N N . LEU A 1 103 ? 0.479 3.506 -19.422 1 96.5 103 LEU A N 1
ATOM 831 C CA . LEU A 1 103 ? -0.91 3.951 -19.469 1 96.5 103 LEU A CA 1
ATOM 832 C C . LEU A 1 103 ? -1.746 3.236 -18.406 1 96.5 103 LEU A C 1
ATOM 834 O O . LEU A 1 103 ? -2.576 3.857 -17.734 1 96.5 103 LEU A O 1
ATOM 838 N N . ILE A 1 104 ? -1.525 1.956 -18.234 1 96.62 104 ILE A N 1
ATOM 839 C CA . ILE A 1 104 ? -2.264 1.146 -17.281 1 96.62 104 ILE A CA 1
ATOM 840 C C . ILE A 1 104 ? -2.008 1.666 -15.859 1 96.62 104 ILE A C 1
ATOM 842 O O . ILE A 1 104 ? -2.912 1.672 -15.023 1 96.62 104 ILE A O 1
ATOM 846 N N . ALA A 1 105 ? -0.809 2.107 -15.641 1 96.44 105 ALA A N 1
ATOM 847 C CA . ALA A 1 105 ? -0.464 2.607 -14.312 1 96.44 105 ALA A CA 1
ATOM 848 C C . ALA A 1 105 ? -0.739 4.102 -14.203 1 96.44 105 ALA A C 1
ATOM 850 O O . ALA A 1 105 ? -1.17 4.586 -13.148 1 96.44 105 ALA A O 1
ATOM 851 N N . GLY A 1 106 ? -0.533 4.816 -15.273 1 96.94 106 GLY A N 1
ATOM 852 C CA . GLY A 1 106 ? -0.583 6.27 -15.258 1 96.94 106 GLY A CA 1
ATOM 853 C C . GLY A 1 106 ? -1.996 6.82 -15.188 1 96.94 106 GLY A C 1
ATOM 854 O O . GLY A 1 106 ? -2.279 7.73 -14.414 1 96.94 106 GLY A O 1
ATOM 855 N N . ILE A 1 107 ? -2.832 6.316 -15.945 1 97.56 107 ILE A N 1
ATOM 856 C CA . ILE A 1 107 ? -4.18 6.863 -16.062 1 97.56 107 ILE A CA 1
ATOM 857 C C . ILE A 1 107 ? -4.906 6.73 -14.727 1 97.56 107 ILE A C 1
ATOM 859 O O . ILE A 1 107 ? -5.426 7.715 -14.195 1 97.56 107 ILE A O 1
ATOM 863 N N . PRO A 1 108 ? -4.953 5.539 -14.148 1 97.56 108 PRO A N 1
ATOM 864 C CA . PRO A 1 108 ? -5.625 5.453 -12.852 1 97.56 108 PRO A CA 1
ATOM 865 C C . PRO A 1 108 ? -4.926 6.273 -11.766 1 97.56 108 PRO A C 1
ATOM 867 O O . PRO A 1 108 ? -5.574 6.766 -10.844 1 97.56 108 PRO A O 1
ATOM 870 N N . THR A 1 109 ? -3.613 6.426 -11.859 1 97.5 109 THR A N 1
ATOM 871 C CA . THR A 1 109 ? -2.885 7.258 -10.914 1 97.5 109 THR A CA 1
ATOM 872 C C . THR A 1 109 ? -3.369 8.703 -10.977 1 97.5 109 THR A C 1
ATOM 874 O O . THR A 1 109 ? -3.605 9.328 -9.938 1 97.5 109 THR A O 1
ATOM 877 N N . VAL A 1 110 ? -3.531 9.25 -12.172 1 97.62 110 VAL A N 1
ATOM 878 C CA . VAL A 1 110 ? -4.031 10.609 -12.344 1 97.62 110 VAL A CA 1
ATOM 879 C C . VAL A 1 110 ? -5.434 10.727 -11.75 1 97.62 110 VAL A C 1
ATOM 881 O O . VAL A 1 110 ? -5.75 11.703 -11.078 1 97.62 110 VAL A O 1
ATOM 884 N N . CYS A 1 111 ? -6.234 9.719 -11.984 1 96.44 111 CYS A N 1
ATOM 885 C CA . CYS A 1 111 ? -7.578 9.688 -11.422 1 96.44 111 CYS A CA 1
ATOM 886 C C . CYS A 1 111 ? -7.531 9.688 -9.898 1 96.44 111 CYS A C 1
ATOM 888 O O . CYS A 1 111 ? -8.266 10.438 -9.25 1 96.44 111 CYS A O 1
ATOM 890 N N . ASN A 1 112 ? -6.648 8.859 -9.336 1 95.81 112 ASN A N 1
ATOM 891 C CA . ASN A 1 112 ? -6.488 8.797 -7.887 1 95.81 112 ASN A CA 1
ATOM 892 C C . ASN A 1 112 ? -6.113 10.156 -7.305 1 95.81 112 ASN A C 1
ATOM 894 O O . ASN A 1 112 ? -6.691 10.594 -6.309 1 95.81 112 ASN A O 1
ATOM 898 N N . ILE A 1 113 ? -5.168 10.805 -7.953 1 96.31 113 ILE A N 1
ATOM 899 C CA . ILE A 1 113 ? -4.695 12.086 -7.449 1 96.31 113 ILE A CA 1
ATOM 900 C C . ILE A 1 113 ? -5.844 13.094 -7.43 1 96.31 113 ILE A C 1
ATOM 902 O O . ILE A 1 113 ? -6.074 13.758 -6.418 1 96.31 113 ILE A O 1
ATOM 906 N N . LEU A 1 114 ? -6.562 13.164 -8.492 1 94.81 114 LEU A N 1
ATOM 907 C CA . LEU A 1 114 ? -7.621 14.156 -8.641 1 94.81 114 LEU A CA 1
ATOM 908 C C . LEU A 1 114 ? -8.773 13.867 -7.684 1 94.81 114 LEU A C 1
ATOM 910 O O . LEU A 1 114 ? -9.195 14.75 -6.93 1 94.81 114 LEU A O 1
ATOM 914 N N . VAL A 1 115 ? -9.18 12.656 -7.641 1 93.31 115 VAL A N 1
ATOM 915 C CA . VAL A 1 115 ? -10.391 12.312 -6.898 1 93.31 115 VAL A CA 1
ATOM 916 C C . VAL A 1 115 ? -10.062 12.188 -5.414 1 93.31 115 VAL A C 1
ATOM 918 O O . VAL A 1 115 ? -10.789 12.711 -4.566 1 93.31 115 VAL A O 1
ATOM 921 N N . ASP A 1 116 ? -8.961 11.469 -5.094 1 94.88 116 ASP A N 1
ATOM 922 C CA . ASP A 1 116 ? -8.617 11.266 -3.688 1 94.88 116 ASP A CA 1
ATOM 923 C C . ASP A 1 116 ? -8.266 12.586 -3.014 1 94.88 116 ASP A C 1
ATOM 925 O O . ASP A 1 116 ? -8.539 12.781 -1.826 1 94.88 116 ASP A O 1
ATOM 929 N N . MET A 1 117 ? -7.621 13.477 -3.764 1 95.69 117 MET A N 1
ATOM 930 C CA . MET A 1 117 ? -7.324 14.812 -3.242 1 95.69 117 MET A CA 1
ATOM 931 C C . MET A 1 117 ? -8.609 15.57 -2.936 1 95.69 117 MET A C 1
ATOM 933 O O . MET A 1 117 ? -8.727 16.203 -1.884 1 95.69 117 MET A O 1
ATOM 937 N N . MET A 1 118 ? -9.523 15.508 -3.869 1 92.62 118 MET A N 1
ATOM 938 C CA . MET A 1 118 ? -10.797 16.188 -3.674 1 92.62 118 MET A CA 1
ATOM 939 C C . MET A 1 118 ? -11.539 15.625 -2.469 1 92.62 118 MET A C 1
ATOM 941 O O . MET A 1 118 ? -12.07 16.375 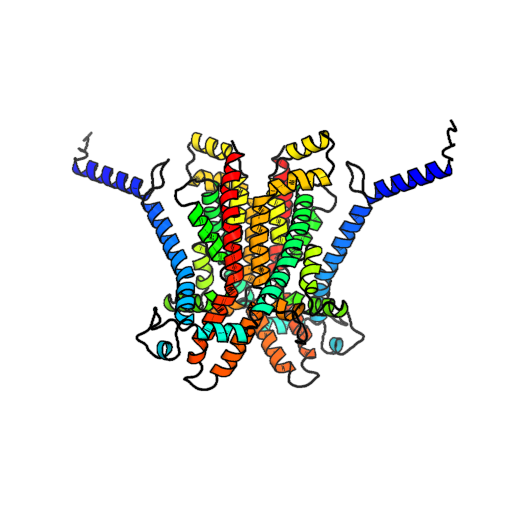-1.648 1 92.62 118 MET A O 1
ATOM 945 N N . VAL A 1 119 ? -11.594 14.328 -2.336 1 90.62 119 VAL A N 1
ATOM 946 C CA . VAL A 1 119 ? -12.289 13.672 -1.236 1 90.62 119 VAL A CA 1
ATOM 947 C C . VAL A 1 119 ? -11.602 14 0.084 1 90.62 119 VAL A C 1
ATOM 949 O O . VAL A 1 119 ? -12.258 14.344 1.07 1 90.62 119 VAL A O 1
ATOM 952 N N . GLY A 1 120 ? -10.273 13.883 0.104 1 92.12 120 GLY A N 1
ATOM 953 C CA . GLY A 1 120 ? -9.523 14.242 1.3 1 92.12 120 GLY A CA 1
ATOM 954 C C . GLY A 1 120 ? -9.742 15.68 1.73 1 92.12 120 GLY A C 1
ATOM 955 O O . GLY A 1 120 ? -9.898 15.961 2.922 1 92.12 120 GLY A O 1
ATOM 956 N N . TYR A 1 121 ? -9.766 16.609 0.755 1 92.38 121 TYR A N 1
ATOM 957 C CA . TYR A 1 121 ? -10.023 18.016 1.023 1 92.38 121 TYR A CA 1
ATOM 958 C C . TYR A 1 121 ? -11.414 18.219 1.607 1 92.38 121 TYR A C 1
ATOM 960 O O . TYR A 1 121 ? -11.594 18.969 2.566 1 92.38 121 TYR A O 1
ATOM 968 N N . GLY A 1 122 ? -12.352 17.562 0.983 1 88.56 122 GLY A N 1
ATOM 969 C CA . GLY A 1 122 ? -13.711 17.641 1.481 1 88.56 122 GLY A CA 1
ATOM 970 C C . GLY A 1 122 ? -13.852 17.188 2.92 1 88.56 122 GLY A C 1
ATOM 971 O O . GLY A 1 122 ? -14.492 17.859 3.734 1 88.56 122 GLY A O 1
ATOM 972 N N . PHE A 1 123 ? -13.25 16.109 3.273 1 87.25 123 PHE A N 1
ATOM 973 C CA . PHE A 1 123 ? -13.312 15.586 4.629 1 87.25 123 PHE A CA 1
ATOM 974 C C . PHE A 1 123 ? -12.594 16.5 5.609 1 87.25 123 PHE A C 1
ATOM 976 O O . PHE A 1 123 ? -12.992 16.609 6.773 1 87.25 123 PHE A O 1
ATOM 983 N N . ALA A 1 124 ? -11.594 17.188 5.133 1 87.88 124 ALA A N 1
ATOM 984 C CA . ALA A 1 124 ? -10.766 18.016 6.004 1 87.88 124 ALA A CA 1
ATOM 985 C C . ALA A 1 124 ? -11.438 19.375 6.25 1 87.88 124 ALA A C 1
ATOM 987 O O . ALA A 1 124 ? -11.328 19.938 7.348 1 87.88 124 ALA A O 1
ATOM 988 N N . ARG A 1 125 ? -12.148 19.906 5.281 1 86.62 125 ARG A N 1
ATOM 989 C CA . ARG A 1 125 ? -12.516 21.312 5.344 1 86.62 125 ARG A CA 1
ATOM 990 C C . ARG A 1 125 ? -14.016 21.484 5.551 1 86.62 125 ARG A C 1
ATOM 992 O O . ARG A 1 125 ? -14.469 22.5 6.07 1 86.62 125 ARG A O 1
ATOM 999 N N . TYR A 1 126 ? -14.719 20.516 5.18 1 82.94 126 TYR A N 1
ATOM 1000 C CA . TYR A 1 126 ? -16.172 20.688 5.262 1 82.94 126 TYR A CA 1
ATOM 1001 C C . TYR A 1 126 ? -16.75 19.828 6.375 1 82.94 126 TYR A C 1
ATOM 1003 O O . TYR A 1 126 ? -16.219 18.766 6.695 1 82.94 126 TYR A O 1
ATOM 1011 N N . GLU A 1 127 ? -17.781 20.453 6.988 1 81.94 127 GLU A N 1
ATOM 1012 C CA . GLU A 1 127 ? -18.562 19.734 7.977 1 81.94 127 GLU A CA 1
ATOM 1013 C C . GLU A 1 127 ? -19.969 19.422 7.449 1 81.94 127 GLU A C 1
ATOM 1015 O O . GLU A 1 127 ? -20.688 20.328 7.027 1 81.94 127 GLU A O 1
ATOM 1020 N N . PHE A 1 128 ? -20.203 18.234 7.184 1 76.44 128 PHE A N 1
ATOM 1021 C CA . PHE A 1 128 ? -21.5 17.844 6.664 1 76.44 128 PHE A CA 1
ATOM 1022 C C . PHE A 1 128 ? -22.047 16.641 7.434 1 76.44 128 PHE A C 1
ATOM 1024 O O . PHE A 1 128 ? -21.312 15.953 8.125 1 76.44 128 PHE A O 1
ATOM 1031 N N . LYS A 1 129 ? -23.406 16.547 7.348 1 81.19 129 LYS A N 1
ATOM 1032 C CA . LYS A 1 129 ? -24.062 15.453 8.047 1 81.19 129 LYS A CA 1
ATOM 1033 C C . LYS A 1 129 ? -23.641 14.102 7.48 1 81.19 129 LYS A C 1
ATOM 1035 O O . LYS A 1 129 ? -23.594 13.922 6.262 1 81.19 129 LYS A O 1
ATOM 1040 N N . GLY A 1 130 ? -23.203 13.188 8.281 1 81.06 130 GLY A N 1
ATOM 1041 C CA . GLY A 1 130 ? -22.812 11.852 7.859 1 81.06 130 GLY A CA 1
ATOM 1042 C C . GLY A 1 130 ? -21.328 11.719 7.59 1 81.06 130 GLY A C 1
ATOM 1043 O O . GLY A 1 130 ? -20.875 10.688 7.102 1 81.06 130 GLY A O 1
ATOM 1044 N N . LYS A 1 131 ? -20.641 12.773 7.809 1 83.25 131 LYS A N 1
ATOM 1045 C CA . LYS A 1 131 ? -19.203 12.773 7.578 1 83.25 131 LYS A CA 1
ATOM 1046 C C . LYS A 1 131 ? -18.531 11.594 8.266 1 83.25 131 LYS A C 1
ATOM 1048 O O . LYS A 1 131 ? -17.734 10.875 7.652 1 83.25 131 LYS A O 1
ATOM 1053 N N . LYS A 1 132 ? -18.938 11.367 9.484 1 82.31 132 LYS A N 1
ATOM 1054 C CA . LYS A 1 132 ? -18.344 10.281 10.273 1 82.31 132 LYS A CA 1
ATOM 1055 C C . LYS A 1 132 ? -18.688 8.922 9.68 1 82.31 132 LYS A C 1
ATOM 1057 O O . LYS A 1 132 ? -17.844 8.023 9.633 1 82.31 132 LYS A O 1
ATOM 1062 N N . ILE A 1 133 ? -19.859 8.852 9.25 1 80 133 ILE A N 1
ATOM 1063 C CA . ILE A 1 133 ? -20.312 7.594 8.664 1 80 133 ILE A CA 1
ATOM 1064 C C . ILE A 1 133 ? -19.578 7.355 7.34 1 80 133 ILE A C 1
ATOM 1066 O O . ILE A 1 133 ? -19.172 6.23 7.043 1 80 133 ILE A O 1
ATOM 1070 N N . MET A 1 134 ? -19.406 8.375 6.598 1 81.38 134 MET A N 1
ATOM 1071 C CA . MET A 1 134 ? -18.719 8.25 5.316 1 81.38 134 MET A CA 1
ATOM 1072 C C . MET A 1 134 ? -17.25 7.863 5.512 1 81.38 134 MET A C 1
ATOM 1074 O O . MET A 1 134 ? -16.719 7.059 4.758 1 81.38 134 MET A O 1
ATOM 1078 N N . MET A 1 135 ? -16.703 8.453 6.469 1 82 135 MET A N 1
ATOM 1079 C CA . MET A 1 135 ? -15.328 8.109 6.793 1 82 135 MET A CA 1
ATOM 1080 C C . MET A 1 135 ? -15.227 6.656 7.246 1 82 135 MET A C 1
ATOM 1082 O O . MET A 1 135 ? -14.297 5.945 6.852 1 82 135 MET A O 1
ATOM 1086 N N . ALA A 1 136 ? -16.188 6.266 8.008 1 80.69 136 ALA A N 1
ATOM 1087 C CA . ALA A 1 136 ? -16.203 4.879 8.469 1 80.69 136 ALA A CA 1
ATOM 1088 C C . ALA A 1 136 ? -16.344 3.91 7.301 1 80.69 136 ALA A C 1
ATOM 1090 O O . ALA A 1 136 ? -15.695 2.863 7.273 1 80.69 136 ALA A O 1
ATOM 1091 N N . ILE A 1 137 ? -17.094 4.297 6.395 1 79.75 137 ILE A N 1
ATOM 1092 C CA . ILE A 1 137 ? -17.297 3.459 5.219 1 79.75 137 ILE A CA 1
ATOM 1093 C C . ILE A 1 137 ? -16.031 3.398 4.387 1 79.75 137 ILE A C 1
ATOM 1095 O O . ILE A 1 137 ? -15.672 2.342 3.859 1 79.75 137 ILE A O 1
ATOM 1099 N N . LEU A 1 138 ? -15.398 4.508 4.238 1 80.5 138 LEU A N 1
ATOM 1100 C CA . LEU A 1 138 ? -14.133 4.578 3.514 1 80.5 138 LEU A CA 1
ATOM 1101 C C . LEU A 1 138 ? -13.102 3.635 4.125 1 80.5 138 LEU A C 1
ATOM 1103 O O . LEU A 1 138 ? -12.453 2.869 3.41 1 80.5 138 LEU A O 1
ATOM 1107 N N . ILE A 1 139 ? -13.023 3.652 5.387 1 79.69 139 ILE A N 1
ATOM 1108 C CA . ILE A 1 139 ? -12.055 2.826 6.094 1 79.69 139 ILE A CA 1
ATOM 1109 C C . ILE A 1 139 ? -12.438 1.354 5.965 1 79.69 139 ILE A C 1
ATOM 1111 O O . ILE A 1 139 ? -11.57 0.498 5.766 1 79.69 139 ILE A O 1
ATOM 1115 N N . PHE A 1 140 ? -13.703 1.096 6.004 1 78.5 140 PHE A N 1
ATOM 1116 C CA . PHE A 1 140 ? -14.211 -0.268 5.891 1 78.5 140 PHE A CA 1
ATOM 1117 C C . PHE A 1 140 ? -13.883 -0.857 4.523 1 78.5 140 PHE A C 1
ATOM 1119 O O . PHE A 1 140 ? -13.57 -2.045 4.414 1 78.5 140 PHE A O 1
ATOM 1126 N N . SER A 1 141 ? -14.016 -0.05 3.539 1 75.69 141 SER A N 1
ATOM 1127 C CA . SER A 1 141 ? -13.773 -0.527 2.182 1 75.69 141 SER A CA 1
ATOM 1128 C C . SER A 1 141 ? -12.336 -1.006 2.014 1 75.69 141 SER A C 1
ATOM 1130 O O . SER A 1 141 ? -12.055 -1.867 1.177 1 75.69 141 SER A O 1
ATOM 1132 N N . TYR A 1 142 ? -11.453 -0.539 2.752 1 77.94 142 TYR A N 1
ATOM 1133 C CA . TYR A 1 142 ? -10.047 -0.903 2.631 1 77.94 142 TYR A CA 1
ATOM 1134 C C . TYR A 1 142 ? -9.773 -2.246 3.297 1 77.94 142 TYR A C 1
ATOM 1136 O O . TYR A 1 142 ? -8.867 -2.975 2.889 1 77.94 142 TYR A O 1
ATOM 1144 N N . ILE A 1 143 ? -10.539 -2.57 4.246 1 73.31 143 ILE A N 1
ATOM 1145 C CA . ILE A 1 143 ? -10.273 -3.744 5.07 1 73.31 143 ILE A CA 1
ATOM 1146 C C . ILE A 1 143 ? -10.648 -5.008 4.305 1 73.31 143 ILE A C 1
ATOM 1148 O O . ILE A 1 143 ? -10.148 -6.094 4.602 1 73.31 143 ILE A O 1
ATOM 1152 N N . LEU A 1 144 ? -11.477 -4.84 3.291 1 71.5 144 LEU A N 1
ATOM 1153 C CA . LEU A 1 144 ? -11.891 -6 2.512 1 71.5 144 LEU A CA 1
ATOM 1154 C C . LEU A 1 144 ? -10.734 -6.523 1.664 1 71.5 144 LEU A C 1
ATOM 1156 O O . LEU A 1 144 ? -10.133 -5.773 0.891 1 71.5 144 LEU A O 1
ATOM 1160 N N . PRO A 1 145 ? -10.352 -7.727 1.846 1 70.75 145 PRO A N 1
ATOM 1161 C CA . PRO A 1 145 ? -9.266 -8.297 1.048 1 70.75 145 PRO A CA 1
ATOM 1162 C C . PRO A 1 145 ? -9.609 -8.391 -0.437 1 70.75 145 PRO A C 1
ATOM 1164 O O . PRO A 1 145 ? -10.758 -8.664 -0.793 1 70.75 145 PRO A O 1
ATOM 1167 N N . LYS A 1 146 ? -8.656 -8.219 -1.236 1 72.31 146 LYS A N 1
ATOM 1168 C CA . LYS A 1 146 ? -8.836 -8.297 -2.684 1 72.31 146 LYS A CA 1
ATOM 1169 C C . LYS A 1 146 ? -9.289 -9.688 -3.111 1 72.31 146 LYS A C 1
ATOM 1171 O O . LYS A 1 146 ? -10.039 -9.836 -4.074 1 72.31 146 LYS A O 1
ATOM 1176 N N . GLN A 1 147 ? -8.766 -10.617 -2.377 1 66.88 147 GLN A N 1
ATOM 1177 C CA . GLN A 1 147 ? -9.086 -12 -2.719 1 66.88 147 GLN A CA 1
ATOM 1178 C C . GLN A 1 147 ? -10.586 -12.25 -2.633 1 66.88 147 GLN A C 1
ATOM 1180 O O . GLN A 1 147 ? -11.117 -13.109 -3.34 1 66.88 147 GLN A O 1
ATOM 1185 N N . VAL A 1 148 ? -11.242 -11.469 -1.81 1 65.06 148 VAL A N 1
ATOM 1186 C CA . VAL A 1 148 ? -12.672 -11.648 -1.582 1 65.06 148 VAL A CA 1
ATOM 1187 C C . VAL A 1 148 ? -13.461 -10.883 -2.639 1 65.06 148 VAL A C 1
ATOM 1189 O O . VAL A 1 148 ? -14.531 -11.328 -3.07 1 65.06 148 VAL A O 1
ATOM 1192 N N . THR A 1 149 ? -12.922 -9.82 -3.051 1 73.31 149 THR A N 1
ATOM 1193 C CA . THR A 1 149 ? -13.703 -8.938 -3.912 1 73.31 149 THR A CA 1
ATOM 1194 C C . THR A 1 149 ? -13.398 -9.211 -5.383 1 73.31 149 THR A C 1
ATOM 1196 O O . THR A 1 149 ? -14.141 -8.781 -6.266 1 73.31 149 THR A O 1
ATOM 1199 N N . MET A 1 150 ? -12.352 -9.969 -5.633 1 75.94 150 MET A N 1
ATOM 1200 C CA . MET A 1 150 ? -11.852 -10.055 -7 1 75.94 150 MET A CA 1
ATOM 1201 C C . MET A 1 150 ? -12.867 -10.734 -7.91 1 75.94 150 MET A C 1
ATOM 1203 O O . MET A 1 150 ? -13.07 -10.305 -9.047 1 75.94 150 MET A O 1
ATOM 1207 N N . ILE A 1 151 ? -13.5 -11.766 -7.48 1 70.94 151 ILE A N 1
ATOM 1208 C CA . ILE A 1 151 ? -14.414 -12.523 -8.336 1 70.94 151 ILE A CA 1
ATOM 1209 C C . ILE A 1 151 ? -15.68 -11.703 -8.586 1 70.94 151 ILE A C 1
ATOM 1211 O O . ILE A 1 151 ? -16.078 -11.5 -9.734 1 70.94 151 ILE A O 1
ATOM 1215 N N . PRO A 1 152 ? -16.297 -11.203 -7.5 1 70.56 152 PRO A N 1
ATOM 1216 C CA . PRO A 1 152 ? -17.484 -10.367 -7.723 1 70.56 152 PRO A CA 1
ATOM 1217 C C . PRO A 1 152 ? -17.188 -9.156 -8.602 1 70.56 152 PRO A C 1
ATOM 1219 O O . PRO A 1 152 ? -18.031 -8.758 -9.414 1 70.56 152 PRO A O 1
ATOM 1222 N N . THR A 1 153 ? -16.109 -8.57 -8.445 1 79.69 153 THR A N 1
ATOM 1223 C CA . THR A 1 153 ? -15.734 -7.414 -9.258 1 79.69 153 THR A CA 1
ATOM 1224 C C . THR A 1 153 ? -15.5 -7.824 -10.711 1 79.69 153 THR A C 1
ATOM 1226 O O . THR A 1 153 ? -15.812 -7.07 -11.633 1 79.69 153 THR A O 1
ATOM 1229 N N . TYR A 1 154 ? -14.922 -8.969 -10.844 1 81.69 154 TYR A N 1
ATOM 1230 C CA . TYR A 1 154 ? -14.742 -9.5 -12.188 1 81.69 154 TYR A CA 1
ATOM 1231 C C . TYR A 1 154 ? -16.078 -9.641 -12.898 1 81.69 154 TYR A C 1
ATOM 1233 O O . TYR A 1 154 ? -16.219 -9.242 -14.055 1 81.69 154 TYR A O 1
ATOM 1241 N N . VAL A 1 155 ? -17 -10.258 -12.195 1 74.88 155 VAL A N 1
ATOM 1242 C CA . VAL A 1 155 ? -18.328 -10.469 -12.766 1 74.88 155 VAL A CA 1
ATOM 1243 C C . VAL A 1 155 ? -18.984 -9.117 -13.078 1 74.88 155 VAL A C 1
ATOM 1245 O O . VAL A 1 155 ? -19.594 -8.953 -14.133 1 74.88 155 VAL A O 1
ATOM 1248 N N . LEU A 1 156 ? -18.812 -8.172 -12.211 1 77.19 156 LEU A N 1
ATOM 1249 C CA . LEU A 1 156 ? -19.344 -6.836 -12.414 1 77.19 156 LEU A CA 1
ATOM 1250 C C . LEU A 1 156 ? -18.734 -6.195 -13.664 1 77.19 156 LEU A C 1
ATOM 1252 O O . LEU A 1 156 ? -19.469 -5.637 -14.492 1 77.19 156 LEU A O 1
ATOM 1256 N N . TYR A 1 157 ? -17.422 -6.254 -13.742 1 86.75 157 TYR A N 1
ATOM 1257 C CA . TYR A 1 157 ? -16.734 -5.668 -14.891 1 86.75 157 TYR A CA 1
ATOM 1258 C C . TYR A 1 157 ? -17.141 -6.371 -16.172 1 86.75 157 TYR A C 1
ATOM 1260 O O . TYR A 1 157 ? -17.234 -5.742 -17.234 1 86.75 157 TYR A O 1
ATOM 1268 N N . ASN A 1 158 ? -17.312 -7.68 -16.062 1 85.62 158 ASN A N 1
ATOM 1269 C CA . ASN A 1 158 ? -17.797 -8.43 -17.219 1 85.62 158 ASN A CA 1
ATOM 1270 C C . ASN A 1 158 ? -19.188 -7.961 -17.656 1 85.62 158 ASN A C 1
ATOM 1272 O O . ASN A 1 158 ? -19.422 -7.75 -18.844 1 85.62 158 ASN A O 1
ATOM 1276 N N . ASP A 1 159 ? -20.062 -7.797 -16.719 1 83.62 159 ASP A N 1
ATOM 1277 C CA . ASP A 1 159 ? -21.422 -7.355 -17 1 83.62 159 ASP A CA 1
ATOM 1278 C C . ASP A 1 159 ? -21.438 -5.949 -17.594 1 83.62 159 ASP A C 1
ATOM 1280 O O . ASP A 1 159 ? -22.281 -5.625 -18.438 1 83.62 159 ASP A O 1
ATOM 1284 N N . MET A 1 160 ? -20.531 -5.137 -17.203 1 87.94 160 MET A N 1
ATOM 1285 C CA . MET A 1 160 ? -20.422 -3.768 -17.688 1 87.94 160 MET A CA 1
ATOM 1286 C C . MET A 1 160 ? -19.734 -3.736 -19.062 1 87.94 160 MET A C 1
ATOM 1288 O O . MET A 1 160 ? -19.766 -2.713 -19.75 1 87.94 160 MET A O 1
ATOM 1292 N N . GLY A 1 161 ? -19.172 -4.848 -19.375 1 90.44 161 GLY A N 1
ATOM 1293 C CA . GLY A 1 161 ? -18.516 -4.949 -20.672 1 90.44 161 GLY A CA 1
ATOM 1294 C C . GLY A 1 161 ? -17.172 -4.246 -20.719 1 90.44 161 GLY A C 1
ATOM 1295 O O . GLY A 1 161 ? -16.719 -3.816 -21.781 1 90.44 161 GLY A O 1
ATOM 1296 N N . ILE A 1 162 ? -16.531 -4.078 -19.578 1 93.19 162 ILE A N 1
ATOM 1297 C CA . ILE A 1 162 ? -15.297 -3.314 -19.594 1 93.19 162 ILE A CA 1
ATOM 1298 C C . ILE A 1 162 ? -14.117 -4.234 -19.281 1 93.19 162 ILE A C 1
ATOM 1300 O O . ILE A 1 162 ? -12.977 -3.785 -19.188 1 93.19 162 ILE A O 1
ATOM 1304 N N . LEU A 1 163 ? -14.359 -5.512 -19.125 1 91.94 163 LEU A N 1
ATOM 1305 C CA . LEU A 1 163 ? -13.266 -6.461 -18.953 1 91.94 163 LEU A CA 1
ATOM 1306 C C . LEU A 1 163 ? -12.312 -6.426 -20.125 1 91.94 163 LEU A C 1
ATOM 1308 O O . LEU A 1 163 ? -12.742 -6.293 -21.281 1 91.94 163 LEU A O 1
ATOM 1312 N N . GLY A 1 164 ? -11.055 -6.5 -19.797 1 94.06 164 GLY A N 1
ATOM 1313 C CA . GLY A 1 164 ? -10.062 -6.5 -20.875 1 94.06 164 GLY A CA 1
ATOM 1314 C C . GLY A 1 164 ? -9.664 -5.105 -21.312 1 94.06 164 GLY A C 1
ATOM 1315 O O . GLY A 1 164 ? -9.039 -4.941 -22.375 1 94.06 164 GLY A O 1
ATOM 1316 N N . THR A 1 165 ? -10.102 -4.137 -20.516 1 94.69 165 THR A N 1
ATOM 1317 C CA . THR A 1 165 ? -9.773 -2.758 -20.875 1 94.69 165 THR A CA 1
ATOM 1318 C C . THR A 1 165 ? -9.172 -2.023 -19.672 1 94.69 165 THR A C 1
ATOM 1320 O O . THR A 1 165 ? -9.266 -2.496 -18.547 1 94.69 165 THR A O 1
ATOM 1323 N N . ILE A 1 166 ? -8.633 -0.85 -20.016 1 94.94 166 ILE A N 1
ATOM 1324 C CA . ILE A 1 166 ? -7.992 -0.035 -18.984 1 94.94 166 ILE A CA 1
ATOM 1325 C C . ILE A 1 166 ? -9.055 0.55 -18.062 1 94.94 166 ILE A C 1
ATOM 1327 O O . ILE A 1 166 ? -8.742 1.001 -16.953 1 94.94 166 ILE A O 1
ATOM 1331 N N . TRP A 1 167 ? -10.25 0.469 -18.453 1 95.06 167 TRP A N 1
ATOM 1332 C CA . TRP A 1 167 ? -11.344 1.061 -17.672 1 95.06 167 TRP A CA 1
ATOM 1333 C C . TRP A 1 167 ? -11.57 0.293 -16.375 1 95.06 167 TRP A C 1
ATOM 1335 O O . TRP A 1 167 ? -12.117 0.836 -15.414 1 95.06 167 TRP A O 1
ATOM 1345 N N . THR A 1 168 ? -11.156 -0.927 -16.312 1 94.38 168 THR A N 1
ATOM 1346 C CA . THR A 1 168 ? -11.312 -1.713 -15.102 1 94.38 168 THR A CA 1
ATOM 1347 C C . THR A 1 168 ? -10.492 -1.113 -13.961 1 94.38 168 THR A C 1
ATOM 1349 O O . THR A 1 168 ? -10.828 -1.288 -12.789 1 94.38 168 THR A O 1
ATOM 1352 N N . PHE A 1 169 ? -9.406 -0.39 -14.328 1 95.88 169 PHE A N 1
ATOM 1353 C CA . PHE A 1 169 ? -8.602 0.293 -13.328 1 95.88 169 PHE A CA 1
ATOM 1354 C C . PHE A 1 169 ? -8.992 1.763 -13.227 1 95.88 169 PHE A C 1
ATOM 1356 O O . PHE A 1 169 ? -9.062 2.316 -12.125 1 95.88 169 PHE A O 1
ATOM 1363 N N . ALA A 1 170 ? -9.312 2.363 -14.352 1 96.19 170 ALA A N 1
ATOM 1364 C CA . ALA A 1 170 ? -9.539 3.805 -14.406 1 96.19 170 ALA A CA 1
ATOM 1365 C C . ALA A 1 170 ? -10.891 4.168 -13.797 1 96.19 170 ALA A C 1
ATOM 1367 O O . ALA A 1 170 ? -11 5.16 -13.07 1 96.19 170 ALA A O 1
ATOM 1368 N N . LEU A 1 171 ? -11.844 3.396 -14.039 1 92.62 171 LEU A N 1
ATOM 1369 C CA . LEU A 1 171 ? -13.203 3.729 -13.617 1 92.62 171 LEU A CA 1
ATOM 1370 C C . LEU A 1 171 ? -13.312 3.744 -12.094 1 92.62 171 LEU A C 1
ATOM 1372 O O . LEU A 1 171 ? -13.797 4.715 -11.516 1 92.62 171 LEU A O 1
ATOM 1376 N N . PRO A 1 172 ? -12.859 2.682 -11.445 1 89.81 172 PRO A N 1
ATOM 1377 C CA . PRO A 1 172 ? -12.906 2.742 -9.984 1 89.81 172 PRO A CA 1
ATOM 1378 C C . PRO A 1 172 ? -12.086 3.896 -9.414 1 89.81 172 PRO A C 1
ATOM 1380 O O . PRO A 1 172 ? -12.477 4.504 -8.414 1 89.81 172 PRO A O 1
ATOM 1383 N N . ALA A 1 173 ? -10.969 4.145 -9.984 1 93.06 173 ALA A N 1
ATOM 1384 C CA . ALA A 1 173 ? -10.141 5.254 -9.531 1 93.06 173 ALA A CA 1
ATOM 1385 C C . ALA A 1 173 ? -10.867 6.586 -9.68 1 93.06 173 ALA A C 1
ATOM 1387 O O . ALA A 1 173 ? -10.742 7.473 -8.828 1 93.06 173 ALA A O 1
ATOM 1388 N N . LEU A 1 174 ? -11.641 6.723 -10.734 1 90.88 174 LEU A N 1
ATOM 1389 C CA . LEU A 1 174 ? -12.398 7.938 -11 1 90.88 174 LEU A CA 1
ATOM 1390 C C . LEU A 1 174 ? -13.5 8.125 -9.961 1 90.88 174 LEU A C 1
ATOM 1392 O O . LEU A 1 174 ? -13.984 9.234 -9.758 1 90.88 174 LEU A O 1
ATOM 1396 N N . PHE A 1 175 ? -13.789 7.105 -9.312 1 84.44 175 PHE A N 1
ATOM 1397 C CA . PHE A 1 175 ? -14.852 7.195 -8.312 1 84.44 175 PHE A CA 1
ATOM 1398 C C . PHE A 1 175 ? -14.289 7.027 -6.906 1 84.44 175 PHE A C 1
ATOM 1400 O O . PHE A 1 175 ? -15.023 6.684 -5.977 1 84.44 175 PHE A O 1
ATOM 1407 N N . GLY A 1 176 ? -13.055 7.156 -6.762 1 86.25 176 GLY A N 1
ATOM 1408 C CA . GLY A 1 176 ? -12.43 7.172 -5.449 1 86.25 176 GLY A CA 1
ATOM 1409 C C . GLY A 1 176 ? -12.18 5.785 -4.895 1 86.25 176 GLY A C 1
ATOM 1410 O O . GLY A 1 176 ? -11.953 5.621 -3.691 1 86.25 176 GLY A O 1
ATOM 1411 N N . ASN A 1 177 ? -12.242 4.793 -5.742 1 83.56 177 ASN A N 1
ATOM 1412 C CA . ASN A 1 177 ? -12.062 3.41 -5.309 1 83.56 177 ASN A CA 1
ATOM 1413 C C . ASN A 1 177 ? -10.922 2.73 -6.059 1 83.56 177 ASN A C 1
ATOM 1415 O O . ASN A 1 177 ? -10.984 1.536 -6.352 1 83.56 177 ASN A O 1
ATOM 1419 N N . GLY A 1 178 ? -9.984 3.539 -6.449 1 89.62 178 GLY A N 1
ATOM 1420 C CA . GLY A 1 178 ? -8.805 2.967 -7.078 1 89.62 178 GLY A CA 1
ATOM 1421 C C . GLY A 1 178 ? -7.988 2.105 -6.133 1 89.62 178 GLY A C 1
ATOM 1422 O O . GLY A 1 178 ? -8.336 1.96 -4.957 1 89.62 178 GLY A O 1
ATOM 1423 N N . LEU A 1 179 ? -6.938 1.502 -6.684 1 90.31 179 LEU A N 1
ATOM 1424 C CA . LEU A 1 179 ? -6.059 0.662 -5.875 1 90.31 179 LEU A CA 1
ATOM 1425 C C . LEU A 1 179 ? -5.52 1.435 -4.676 1 90.31 179 LEU A C 1
ATOM 1427 O O . LEU A 1 179 ? -4.82 2.436 -4.844 1 90.31 179 LEU A O 1
ATOM 1431 N N . ASN A 1 180 ? -5.906 0.974 -3.459 1 89.62 180 ASN A N 1
ATOM 1432 C CA . ASN A 1 180 ? -5.449 1.531 -2.189 1 89.62 180 ASN A CA 1
ATOM 1433 C C . ASN A 1 180 ? -5.828 3.004 -2.057 1 89.62 180 ASN A C 1
ATOM 1435 O O . ASN A 1 180 ? -5.09 3.787 -1.457 1 89.62 180 ASN A O 1
ATOM 1439 N N . ALA A 1 181 ? -6.934 3.391 -2.623 1 91.25 181 ALA A N 1
ATOM 1440 C CA . ALA A 1 181 ? -7.395 4.777 -2.633 1 91.25 181 ALA A CA 1
ATOM 1441 C C . ALA A 1 181 ? -7.566 5.309 -1.213 1 91.25 181 ALA A C 1
ATOM 1443 O O . ALA A 1 181 ? -7.215 6.453 -0.925 1 91.25 181 ALA A O 1
ATOM 1444 N N . PRO A 1 182 ? -8.047 4.535 -0.269 1 89.06 182 PRO A N 1
ATOM 1445 C CA . PRO A 1 182 ? -8.32 5.078 1.063 1 89.06 182 PRO A CA 1
ATOM 1446 C C . PRO A 1 182 ? -7.07 5.668 1.723 1 89.06 182 PRO A C 1
ATOM 1448 O O . PRO A 1 182 ? -7.152 6.695 2.398 1 89.06 182 PRO A O 1
ATOM 1451 N N . ILE A 1 183 ? -5.938 5.027 1.531 1 91.25 183 ILE A N 1
ATOM 1452 C CA . ILE A 1 183 ? -4.738 5.566 2.154 1 91.25 183 ILE A CA 1
ATOM 1453 C C . ILE A 1 183 ? -4.391 6.914 1.526 1 91.25 183 ILE A C 1
ATOM 1455 O O . ILE A 1 183 ? -3.895 7.816 2.207 1 91.25 183 ILE A O 1
ATOM 1459 N N . PHE A 1 184 ? -4.602 7.027 0.234 1 95.25 184 PHE A N 1
ATOM 1460 C CA . PHE A 1 184 ? -4.324 8.289 -0.436 1 95.25 184 PHE A CA 1
ATOM 1461 C C . PHE A 1 184 ? -5.277 9.383 0.046 1 95.25 184 PHE A C 1
ATOM 1463 O O . PHE A 1 184 ? -4.867 10.516 0.27 1 95.25 184 PHE A O 1
ATOM 1470 N N . ILE A 1 185 ? -6.523 9.008 0.212 1 92.56 185 ILE A N 1
ATOM 1471 C CA . ILE A 1 185 ? -7.508 9.945 0.74 1 92.56 185 ILE A CA 1
ATOM 1472 C C . ILE A 1 185 ? -7.086 10.406 2.133 1 92.56 185 ILE A C 1
ATOM 1474 O O . ILE A 1 185 ? -7.141 11.602 2.441 1 92.56 185 ILE A O 1
ATOM 1478 N N . LEU A 1 186 ? -6.633 9.531 2.918 1 89.44 186 LEU A N 1
ATOM 1479 C CA . LEU A 1 186 ? -6.246 9.859 4.285 1 89.44 186 LEU A CA 1
ATOM 1480 C C . LEU A 1 186 ? -4.984 10.719 4.305 1 89.44 186 LEU A C 1
ATOM 1482 O O . LEU A 1 186 ? -4.828 11.586 5.168 1 89.44 186 LEU A O 1
ATOM 1486 N N . ILE A 1 187 ? -4.051 10.422 3.393 1 91.75 187 ILE A N 1
ATOM 1487 C CA . ILE A 1 187 ? -2.854 11.242 3.268 1 91.75 187 ILE A CA 1
ATOM 1488 C C . ILE A 1 187 ? -3.248 12.68 2.945 1 91.75 187 ILE A C 1
ATOM 1490 O O . ILE A 1 187 ? -2.791 13.617 3.604 1 91.75 187 ILE A O 1
ATOM 1494 N N . PHE A 1 188 ? -4.156 12.852 2.008 1 93.5 188 PHE A N 1
ATOM 1495 C CA . PHE A 1 188 ? -4.613 14.188 1.644 1 93.5 188 PHE A CA 1
ATOM 1496 C C . PHE A 1 188 ? -5.406 14.812 2.781 1 93.5 188 PHE A C 1
ATOM 1498 O O . PHE A 1 188 ? -5.266 16.016 3.061 1 93.5 188 PHE A O 1
ATOM 1505 N N . TYR A 1 189 ? -6.293 14.047 3.369 1 90.75 189 TYR A N 1
ATOM 1506 C CA . TYR A 1 189 ? -7.078 14.516 4.508 1 90.75 189 TYR A CA 1
ATOM 1507 C C . TYR A 1 189 ? -6.172 15.078 5.598 1 90.75 189 TYR A C 1
ATOM 1509 O O . TYR A 1 189 ? -6.395 16.188 6.086 1 90.75 189 TYR A O 1
ATOM 1517 N N . GLN A 1 190 ? -5.141 14.273 5.941 1 85.38 190 GLN A N 1
ATOM 1518 C CA . GLN A 1 190 ? -4.215 14.688 6.992 1 85.38 190 GLN A CA 1
ATOM 1519 C C . GLN A 1 190 ? -3.447 15.945 6.586 1 85.38 190 GLN A C 1
ATOM 1521 O O . GLN A 1 190 ? -3.213 16.828 7.414 1 85.38 190 GLN A O 1
ATOM 1526 N N . PHE A 1 191 ? -3.049 16.031 5.383 1 88.69 191 PHE A N 1
ATOM 1527 C CA . PHE A 1 191 ? -2.328 17.203 4.898 1 88.69 191 PHE A CA 1
ATOM 1528 C C . PHE A 1 191 ? -3.203 18.453 4.98 1 88.69 191 PHE A C 1
ATOM 1530 O O . PHE A 1 191 ? -2.781 19.469 5.527 1 88.69 191 PHE A O 1
ATOM 1537 N N . PHE 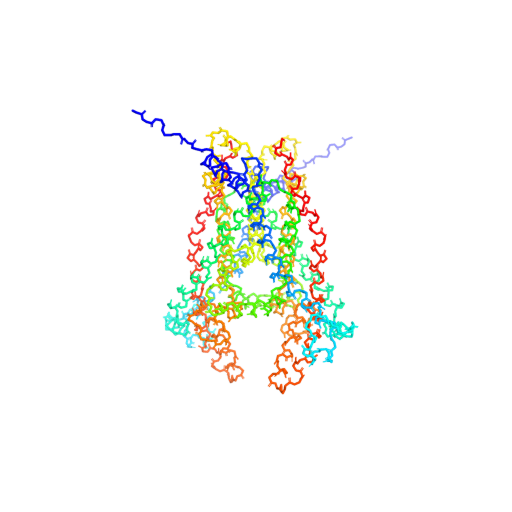A 1 192 ? -4.398 18.359 4.508 1 90.81 192 PHE A N 1
ATOM 1538 C CA . PHE A 1 192 ? -5.27 19.531 4.414 1 90.81 192 PHE A CA 1
ATOM 1539 C C . PHE A 1 192 ? -5.766 19.953 5.789 1 90.81 192 PHE A C 1
ATOM 1541 O O . PHE A 1 192 ? -6.125 21.109 5.996 1 90.81 192 PHE A O 1
ATOM 1548 N N . ARG A 1 193 ? -5.84 19.047 6.637 1 85.44 193 ARG A N 1
ATOM 1549 C CA . ARG A 1 193 ? -6.211 19.391 8.008 1 85.44 193 ARG A CA 1
ATOM 1550 C C . ARG A 1 193 ? -5.168 20.297 8.648 1 85.44 193 ARG A C 1
ATOM 1552 O O . ARG A 1 193 ? -5.488 21.094 9.539 1 85.44 193 ARG A O 1
ATOM 1559 N N . GLN A 1 194 ? -4.023 20.219 8.125 1 80.69 194 GLN A N 1
ATOM 1560 C CA . GLN A 1 194 ? -2.926 20.984 8.711 1 80.69 194 GLN A CA 1
ATOM 1561 C C . GLN A 1 194 ? -2.807 22.359 8.07 1 80.69 194 GLN A C 1
ATOM 1563 O O . GLN A 1 194 ? -2.105 23.234 8.586 1 80.69 194 GLN A O 1
ATOM 1568 N N . VAL A 1 195 ? -3.428 22.516 6.977 1 80.81 195 VAL A N 1
ATOM 1569 C CA . VAL A 1 195 ? -3.463 23.828 6.352 1 80.81 195 VAL A CA 1
ATOM 1570 C C . VAL A 1 195 ? -4.352 24.766 7.164 1 80.81 195 VAL A C 1
ATOM 1572 O O . VAL A 1 195 ? -5.504 24.438 7.457 1 80.81 195 VAL A O 1
ATOM 1575 N N . PRO A 1 196 ? -3.854 25.938 7.559 1 82.75 196 PRO A N 1
ATOM 1576 C CA . PRO A 1 196 ? -4.637 26.859 8.391 1 82.75 196 PRO A CA 1
ATOM 1577 C C . PRO A 1 196 ? -5.969 27.25 7.75 1 82.75 196 PRO A C 1
ATOM 1579 O O . PRO A 1 196 ? -5.996 27.688 6.594 1 82.75 196 PRO A O 1
ATOM 1582 N N . LYS A 1 197 ? -6.938 27.188 8.539 1 83.44 197 LYS A N 1
ATOM 1583 C CA . LYS A 1 197 ? -8.281 27.5 8.078 1 83.44 197 LYS A CA 1
ATOM 1584 C C . LYS A 1 197 ? -8.398 28.984 7.73 1 83.44 197 LYS A C 1
ATOM 1586 O O . LYS A 1 197 ? -9.188 29.359 6.859 1 83.44 197 LYS A O 1
ATOM 1591 N N . VAL A 1 198 ? -7.57 29.734 8.453 1 86.62 198 VAL A N 1
ATOM 1592 C CA . VAL A 1 198 ? -7.613 31.188 8.312 1 86.62 198 VAL A CA 1
ATOM 1593 C C . VAL A 1 198 ? -7.277 31.578 6.871 1 86.62 198 VAL A C 1
ATOM 1595 O O . VAL A 1 198 ? -7.816 32.562 6.34 1 86.62 198 VAL A O 1
ATOM 1598 N N . LEU A 1 199 ? -6.441 30.797 6.289 1 86.56 199 LEU A N 1
ATOM 1599 C CA . LEU A 1 199 ? -6.066 31.062 4.902 1 86.56 199 LEU A CA 1
ATOM 1600 C C . LEU A 1 199 ? -7.262 30.875 3.973 1 86.56 199 LEU A C 1
ATOM 1602 O O . LEU A 1 199 ? -7.461 31.672 3.051 1 86.56 199 LEU A O 1
ATOM 1606 N N . MET A 1 200 ? -8.031 29.953 4.242 1 87.31 200 MET A N 1
ATOM 1607 C CA . MET A 1 200 ? -9.203 29.672 3.418 1 87.31 200 MET A CA 1
ATOM 1608 C C . MET A 1 200 ? -10.32 30.672 3.686 1 87.31 200 MET A C 1
ATOM 1610 O O . MET A 1 200 ? -11.016 31.094 2.762 1 87.31 200 MET A O 1
ATOM 1614 N N . GLU A 1 201 ? -10.477 31.031 4.863 1 89 201 GLU A N 1
ATOM 1615 C CA . GLU A 1 201 ? -11.477 32 5.25 1 89 201 GLU A CA 1
ATOM 1616 C C . GLU A 1 201 ? -11.156 33.375 4.672 1 89 201 GLU A C 1
ATOM 1618 O O . GLU A 1 201 ? -12.055 34.094 4.215 1 89 201 GLU A O 1
ATOM 1623 N N . ALA A 1 202 ? -9.906 33.719 4.781 1 92.06 202 ALA A N 1
ATOM 1624 C CA . ALA A 1 202 ? -9.461 34.969 4.207 1 92.06 202 ALA A CA 1
ATOM 1625 C C . ALA A 1 202 ? -9.758 35.031 2.711 1 92.06 202 ALA A C 1
ATOM 1627 O O . ALA A 1 202 ? -10.211 36.062 2.199 1 92.06 202 ALA A O 1
ATOM 1628 N N . ALA A 1 203 ? -9.516 33.969 2.041 1 91.38 203 ALA A N 1
ATOM 1629 C CA . ALA A 1 203 ? -9.781 33.906 0.607 1 91.38 203 ALA A CA 1
ATOM 1630 C C . ALA A 1 203 ? -11.281 34 0.326 1 91.38 203 ALA A C 1
ATOM 1632 O O . ALA A 1 203 ? -11.695 34.594 -0.669 1 91.38 203 ALA A O 1
ATOM 1633 N N . ALA A 1 204 ? -12.062 33.438 1.186 1 90.06 204 ALA A N 1
ATOM 1634 C CA . ALA A 1 204 ? -13.516 33.5 1.05 1 90.06 204 ALA A CA 1
ATOM 1635 C C . ALA A 1 204 ? -14.008 34.938 1.209 1 90.06 204 ALA A C 1
ATOM 1637 O O . ALA A 1 204 ? -14.914 35.375 0.487 1 90.06 204 ALA A O 1
ATOM 1638 N N . ILE A 1 205 ? -13.445 35.562 2.143 1 92.12 205 ILE A N 1
ATOM 1639 C CA . ILE A 1 205 ? -13.797 36.969 2.391 1 92.12 205 ILE A CA 1
ATOM 1640 C C . ILE A 1 205 ? -13.438 37.812 1.169 1 92.12 205 ILE A C 1
ATOM 1642 O O . ILE A 1 205 ? -14.164 38.75 0.818 1 92.12 205 ILE A O 1
ATOM 1646 N N . ASP A 1 206 ? -12.359 37.438 0.438 1 93.75 206 ASP A N 1
ATOM 1647 C CA . ASP A 1 206 ? -11.93 38.156 -0.769 1 93.75 206 ASP A CA 1
ATOM 1648 C C . ASP A 1 206 ? -12.781 37.75 -1.971 1 93.75 206 ASP A C 1
ATOM 1650 O O . ASP A 1 206 ? -12.539 38.188 -3.09 1 93.75 206 ASP A O 1
ATOM 1654 N N . GLY A 1 207 ? -13.719 36.875 -1.726 1 91.5 207 GLY A N 1
ATOM 1655 C CA . GLY A 1 207 ? -14.672 36.531 -2.77 1 91.5 207 GLY A CA 1
ATOM 1656 C C . GLY A 1 207 ? -14.352 35.25 -3.502 1 91.5 207 GLY A C 1
ATOM 1657 O O . GLY A 1 207 ? -14.984 34.906 -4.504 1 91.5 207 GLY A O 1
ATOM 1658 N N . ALA A 1 208 ? -13.336 34.594 -3.018 1 90.62 208 ALA A N 1
ATOM 1659 C CA . ALA A 1 208 ? -12.969 33.344 -3.676 1 90.62 208 ALA A CA 1
ATOM 1660 C C . ALA A 1 208 ? -13.977 32.219 -3.361 1 90.62 208 ALA A C 1
ATOM 1662 O O . ALA A 1 208 ? -14.234 31.938 -2.191 1 90.62 208 ALA A O 1
ATOM 1663 N N . GLY A 1 209 ? -14.539 31.625 -4.414 1 90.38 209 GLY A N 1
ATOM 1664 C CA . GLY A 1 209 ? -15.461 30.516 -4.254 1 90.38 209 GLY A CA 1
ATOM 1665 C C . GLY A 1 209 ? -14.781 29.219 -3.869 1 90.38 209 GLY A C 1
ATOM 1666 O O . GLY A 1 209 ? -13.57 29.188 -3.664 1 90.38 209 GLY A O 1
ATOM 1667 N N . HIS A 1 210 ? -15.539 28.156 -3.658 1 86.44 210 HIS A N 1
ATOM 1668 C CA . HIS A 1 210 ? -15.039 26.859 -3.203 1 86.44 210 HIS A CA 1
ATOM 1669 C C . HIS A 1 210 ? -14.047 26.266 -4.203 1 86.44 210 HIS A C 1
ATOM 1671 O O . HIS A 1 210 ? -12.992 25.766 -3.814 1 86.44 210 HIS A O 1
ATOM 1677 N N . PHE A 1 211 ? -14.359 26.406 -5.43 1 89.62 211 PHE A N 1
ATOM 1678 C CA . PHE A 1 211 ? -13.508 25.828 -6.457 1 89.62 211 PHE A CA 1
ATOM 1679 C C . PHE A 1 211 ? -12.219 26.609 -6.602 1 89.62 211 PHE A C 1
ATOM 1681 O O . PHE A 1 211 ? -11.141 26.031 -6.766 1 89.62 211 PHE A O 1
ATOM 1688 N N . LYS A 1 212 ? -12.344 27.922 -6.516 1 91.5 212 LYS A N 1
ATOM 1689 C CA . LYS A 1 212 ? -11.148 28.766 -6.598 1 91.5 212 LYS A CA 1
ATOM 1690 C C . LYS A 1 212 ? -10.211 28.5 -5.418 1 91.5 212 LYS A C 1
ATOM 1692 O O . LYS A 1 212 ? -9 28.406 -5.594 1 91.5 212 LYS A O 1
ATOM 1697 N N . ARG A 1 213 ? -10.789 28.375 -4.238 1 92 213 ARG A N 1
ATOM 1698 C CA . ARG A 1 213 ? -9.992 28.078 -3.051 1 92 213 ARG A CA 1
ATOM 1699 C C . ARG A 1 213 ? -9.305 26.734 -3.168 1 92 213 ARG A C 1
ATOM 1701 O O . ARG A 1 213 ? -8.156 26.562 -2.758 1 92 213 ARG A O 1
ATOM 1708 N N . PHE A 1 214 ? -10.016 25.812 -3.744 1 92.19 214 PHE A N 1
ATOM 1709 C CA . PHE A 1 214 ? -9.453 24.484 -3.9 1 92.19 214 PHE A CA 1
ATOM 1710 C C . PHE A 1 214 ? -8.297 24.484 -4.895 1 92.19 214 PHE A C 1
ATOM 1712 O O . PHE A 1 214 ? -7.195 24.047 -4.578 1 92.19 214 PHE A O 1
ATOM 1719 N N . PHE A 1 215 ? -8.477 25.031 -6.039 1 93.19 215 PHE A N 1
ATOM 1720 C CA . PHE A 1 215 ? -7.508 24.906 -7.121 1 93.19 215 PHE A CA 1
ATOM 1721 C C . PHE A 1 215 ? -6.375 25.906 -6.953 1 93.19 215 PHE A C 1
ATOM 1723 O O . PHE A 1 215 ? -5.234 25.641 -7.34 1 93.19 215 PHE A O 1
ATOM 1730 N N . ARG A 1 216 ? -6.566 27.031 -6.285 1 92.38 216 ARG A N 1
A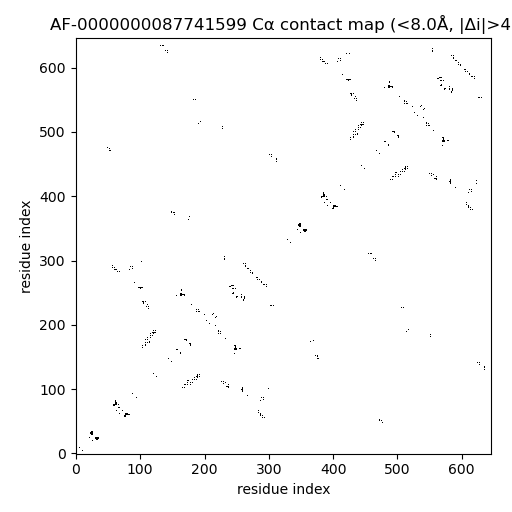TOM 1731 C CA . ARG A 1 216 ? -5.555 28.078 -6.242 1 92.38 216 ARG A CA 1
ATOM 1732 C C . ARG A 1 216 ? -4.828 28.078 -4.898 1 92.38 216 ARG A C 1
ATOM 1734 O O . ARG A 1 216 ? -3.703 28.578 -4.801 1 92.38 216 ARG A O 1
ATOM 1741 N N . ILE A 1 217 ? -5.43 27.516 -3.891 1 92.25 217 ILE A N 1
ATOM 1742 C CA . ILE A 1 217 ? -4.805 27.562 -2.574 1 92.25 217 ILE A CA 1
ATOM 1743 C C . ILE A 1 217 ? -4.516 26.141 -2.09 1 92.25 217 ILE A C 1
ATOM 1745 O O . ILE A 1 217 ? -3.363 25.781 -1.836 1 92.25 217 ILE A O 1
ATOM 1749 N N . ALA A 1 218 ? -5.539 25.328 -2.08 1 92.75 218 ALA A N 1
ATOM 1750 C CA . ALA A 1 218 ? -5.402 24 -1.502 1 92.75 218 ALA A CA 1
ATOM 1751 C C . ALA A 1 218 ? -4.461 23.141 -2.336 1 92.75 218 ALA A C 1
ATOM 1753 O O . ALA A 1 218 ? -3.512 22.547 -1.806 1 92.75 218 ALA A O 1
ATOM 1754 N N . VAL A 1 219 ? -4.648 23.109 -3.654 1 93.88 219 VAL A N 1
ATOM 1755 C CA . VAL A 1 219 ? -3.908 22.219 -4.539 1 93.88 219 VAL A CA 1
ATOM 1756 C C . VAL A 1 219 ? -2.428 22.578 -4.531 1 93.88 219 VAL A C 1
ATOM 1758 O O . VAL A 1 219 ? -1.566 21.734 -4.305 1 93.88 219 VAL A O 1
ATOM 1761 N N . PRO A 1 220 ? -2.092 23.828 -4.664 1 91.81 220 PRO A N 1
ATOM 1762 C CA . PRO A 1 220 ? -0.669 24.172 -4.637 1 91.81 220 PRO A CA 1
ATOM 1763 C C . PRO A 1 220 ? -0.014 23.875 -3.291 1 91.81 220 PRO A C 1
ATOM 1765 O O . PRO A 1 220 ? 1.181 23.578 -3.232 1 91.81 220 PRO A O 1
ATOM 1768 N N . SER A 1 221 ? -0.767 24 -2.242 1 88.75 221 SER A N 1
ATOM 1769 C CA . SER A 1 221 ? -0.208 23.75 -0.918 1 88.75 221 SER A CA 1
ATOM 1770 C C . SER A 1 221 ? 0.017 22.25 -0.692 1 88.75 221 SER A C 1
ATOM 1772 O O . SER A 1 221 ? 0.778 21.859 0.195 1 88.75 221 SER A O 1
ATOM 1774 N N . ALA A 1 222 ? -0.589 21.422 -1.521 1 91.38 222 ALA A N 1
ATOM 1775 C CA . ALA A 1 222 ? -0.597 19.984 -1.269 1 91.38 222 ALA A CA 1
ATOM 1776 C C . ALA A 1 222 ? 0.458 19.266 -2.111 1 91.38 222 ALA A C 1
ATOM 1778 O O . ALA A 1 222 ? 0.43 18.047 -2.248 1 91.38 222 ALA A O 1
ATOM 1779 N N . VAL A 1 223 ? 1.396 19.922 -2.643 1 88.88 223 VAL A N 1
ATOM 1780 C CA . VAL A 1 223 ? 2.398 19.391 -3.559 1 88.88 223 VAL A CA 1
ATOM 1781 C C . VAL A 1 223 ? 3.143 18.234 -2.893 1 88.88 223 VAL A C 1
ATOM 1783 O O . VAL A 1 223 ? 3.309 17.172 -3.49 1 88.88 223 VAL A O 1
ATOM 1786 N N . PRO A 1 224 ? 3.525 18.312 -1.608 1 85.25 224 PRO A N 1
ATOM 1787 C CA . PRO A 1 224 ? 4.215 17.188 -0.98 1 85.25 224 PRO A CA 1
ATOM 1788 C C . PRO A 1 224 ? 3.352 15.922 -0.926 1 85.25 224 PRO A C 1
ATOM 1790 O O . PRO A 1 224 ? 3.848 14.82 -1.169 1 85.25 224 PRO A O 1
ATOM 1793 N N . ALA A 1 225 ? 2.117 16.172 -0.543 1 91.12 225 ALA A N 1
ATOM 1794 C CA . ALA A 1 225 ? 1.197 15.047 -0.507 1 91.12 225 ALA A CA 1
ATOM 1795 C C . ALA A 1 225 ? 0.975 14.477 -1.904 1 91.12 225 ALA A C 1
ATOM 1797 O O . ALA A 1 225 ? 0.9 13.258 -2.08 1 91.12 225 ALA A O 1
ATOM 1798 N N . ILE A 1 226 ? 0.9 15.375 -2.92 1 93.5 226 ILE A N 1
ATOM 1799 C CA . ILE A 1 226 ? 0.685 14.961 -4.301 1 93.5 226 ILE A CA 1
ATOM 1800 C C . ILE A 1 226 ? 1.861 14.109 -4.773 1 93.5 226 ILE A C 1
ATOM 1802 O O . ILE A 1 226 ? 1.666 13.055 -5.375 1 93.5 226 ILE A O 1
ATOM 1806 N N . VAL A 1 227 ? 3.035 14.492 -4.473 1 89.69 227 VAL A N 1
ATOM 1807 C CA . VAL A 1 227 ? 4.23 13.766 -4.883 1 89.69 227 VAL A CA 1
ATOM 1808 C C . VAL A 1 227 ? 4.23 12.375 -4.262 1 89.69 227 VAL A C 1
ATOM 1810 O O . VAL A 1 227 ? 4.551 11.391 -4.93 1 89.69 227 VAL A O 1
ATOM 1813 N N . THR A 1 228 ? 3.875 12.32 -2.982 1 89.12 228 THR A N 1
ATOM 1814 C CA . THR A 1 228 ? 3.799 11.047 -2.281 1 89.12 228 THR A CA 1
ATOM 1815 C C . THR A 1 228 ? 2.775 10.125 -2.943 1 89.12 228 THR A C 1
ATOM 1817 O O . THR A 1 228 ? 3.066 8.961 -3.213 1 89.12 228 THR A O 1
ATOM 1820 N N . VAL A 1 229 ? 1.618 10.68 -3.23 1 93.81 229 VAL A N 1
ATOM 1821 C CA . VAL A 1 229 ? 0.531 9.875 -3.785 1 93.81 229 VAL A CA 1
ATOM 1822 C C . VAL A 1 229 ? 0.882 9.438 -5.207 1 93.81 229 VAL A C 1
ATOM 1824 O O . VAL A 1 229 ? 0.607 8.305 -5.602 1 93.81 229 VAL A O 1
ATOM 1827 N N . VAL A 1 230 ? 1.493 10.336 -5.984 1 93.25 230 VAL A N 1
ATOM 1828 C CA . VAL A 1 230 ? 1.908 9.984 -7.34 1 93.25 230 VAL A CA 1
ATOM 1829 C C . VAL A 1 230 ? 2.877 8.805 -7.293 1 93.25 230 VAL A C 1
ATOM 1831 O O . VAL A 1 230 ? 2.729 7.844 -8.055 1 93.25 230 VAL A O 1
ATOM 1834 N N . LEU A 1 231 ? 3.783 8.898 -6.457 1 89.81 231 LEU A N 1
ATOM 1835 C CA . LEU A 1 231 ? 4.812 7.867 -6.355 1 89.81 231 LEU A CA 1
ATOM 1836 C C . LEU A 1 231 ? 4.199 6.52 -5.992 1 89.81 231 LEU A C 1
ATOM 1838 O O . LEU A 1 231 ? 4.402 5.531 -6.699 1 89.81 231 LEU A O 1
ATOM 1842 N N . PHE A 1 232 ? 3.469 6.508 -4.98 1 91.69 232 PHE A N 1
ATOM 1843 C CA . PHE A 1 232 ? 2.971 5.242 -4.457 1 91.69 232 PHE A CA 1
ATOM 1844 C C . PHE A 1 232 ? 1.868 4.684 -5.352 1 91.69 232 PHE A C 1
ATOM 1846 O O . PHE A 1 232 ? 1.813 3.479 -5.602 1 91.69 232 PHE A O 1
ATOM 1853 N N . SER A 1 233 ? 0.971 5.547 -5.812 1 94.69 233 SER A N 1
ATOM 1854 C CA . SER A 1 233 ? -0.092 5.086 -6.699 1 94.69 233 SER A CA 1
ATOM 1855 C C . SER A 1 233 ? 0.479 4.473 -7.977 1 94.69 233 SER A C 1
ATOM 1857 O O . SER A 1 233 ? 0.088 3.375 -8.375 1 94.69 233 SER A O 1
ATOM 1859 N N . PHE A 1 234 ? 1.425 5.176 -8.578 1 93.94 234 PHE A N 1
ATOM 1860 C CA . PHE A 1 234 ? 2.004 4.676 -9.82 1 93.94 234 PHE A CA 1
ATOM 1861 C C . PHE A 1 234 ? 2.727 3.355 -9.594 1 93.94 234 PHE A C 1
ATOM 1863 O O . PHE A 1 234 ? 2.553 2.404 -10.359 1 93.94 234 PHE A O 1
ATOM 1870 N N . VAL A 1 235 ? 3.498 3.312 -8.594 1 91.31 235 VAL A N 1
ATOM 1871 C CA . VAL A 1 235 ? 4.27 2.109 -8.289 1 91.31 235 VAL A CA 1
ATOM 1872 C C . VAL A 1 235 ? 3.32 0.94 -8.031 1 91.31 235 VAL A C 1
ATOM 1874 O O . VAL A 1 235 ? 3.562 -0.176 -8.492 1 91.31 235 VAL A O 1
ATOM 1877 N N . TRP A 1 236 ? 2.264 1.203 -7.305 1 92.44 236 TRP A N 1
ATOM 1878 C CA . TRP A 1 236 ? 1.32 0.144 -6.965 1 92.44 236 TRP A CA 1
ATOM 1879 C C . TRP A 1 236 ? 0.601 -0.365 -8.211 1 92.44 236 TRP A C 1
ATOM 1881 O O . TRP A 1 236 ? 0.483 -1.575 -8.414 1 92.44 236 TRP A O 1
ATOM 1891 N N . TYR A 1 237 ? 0.19 0.51 -9.039 1 94.62 237 TYR A N 1
ATOM 1892 C CA . TYR A 1 237 ? -0.462 0.081 -10.273 1 94.62 237 TYR A CA 1
ATOM 1893 C C . TYR A 1 237 ? 0.525 -0.624 -11.195 1 94.62 237 TYR A C 1
ATOM 1895 O O . TYR A 1 237 ? 0.177 -1.609 -11.852 1 94.62 237 TYR A O 1
ATOM 1903 N N . TRP A 1 238 ? 1.689 -0.111 -11.242 1 92.69 238 TRP A N 1
ATOM 1904 C CA . TRP A 1 238 ? 2.701 -0.702 -12.109 1 92.69 238 TRP A CA 1
ATOM 1905 C C . TRP A 1 238 ? 3.012 -2.135 -11.688 1 92.69 238 TRP A C 1
ATOM 1907 O O . TRP A 1 238 ? 3.162 -3.018 -12.539 1 92.69 238 TRP A O 1
ATOM 1917 N N . ASN A 1 239 ? 3.062 -2.371 -10.469 1 89 239 ASN A N 1
ATOM 1918 C CA . ASN A 1 239 ? 3.506 -3.658 -9.938 1 89 239 ASN A CA 1
ATOM 1919 C C . ASN A 1 239 ? 2.338 -4.625 -9.773 1 89 239 ASN A C 1
ATOM 1921 O O . ASN A 1 239 ? 2.541 -5.805 -9.477 1 89 239 ASN A O 1
ATOM 1925 N N . GLU A 1 240 ? 1.167 -4.148 -9.906 1 89.38 240 GLU A N 1
ATOM 1926 C CA . GLU A 1 240 ? -0.009 -5 -9.758 1 89.38 240 GLU A CA 1
ATOM 1927 C C . GLU A 1 240 ? -0.151 -5.953 -10.938 1 89.38 240 GLU A C 1
ATOM 1929 O O . GLU A 1 240 ? -0.676 -5.578 -11.992 1 89.38 240 GLU A O 1
ATOM 1934 N N . SER A 1 241 ? 0.242 -7.176 -10.797 1 85.81 241 SER A N 1
ATOM 1935 C CA . SER A 1 241 ? 0.22 -8.125 -11.906 1 85.81 241 SER A CA 1
ATOM 1936 C C . SER A 1 241 ? -1.053 -8.961 -11.891 1 85.81 241 SER A C 1
ATOM 1938 O O . SER A 1 241 ? -1.611 -9.273 -12.945 1 85.81 241 SER A O 1
ATOM 1940 N N . TYR A 1 242 ? -1.493 -9.234 -10.727 1 83.81 242 TYR A N 1
ATOM 1941 C CA . TYR A 1 242 ? -2.6 -10.18 -10.609 1 83.81 242 TYR A CA 1
ATOM 1942 C C . TYR A 1 242 ? -3.891 -9.57 -11.148 1 83.81 242 TYR A C 1
ATOM 1944 O O . TYR A 1 242 ? -4.531 -10.141 -12.039 1 83.81 242 TYR A O 1
ATOM 1952 N N . LEU A 1 243 ? -4.246 -8.469 -10.617 1 89.94 243 LEU A N 1
ATOM 1953 C CA . LEU A 1 243 ? -5.496 -7.844 -11.039 1 89.94 243 LEU A CA 1
ATOM 1954 C C . LEU A 1 243 ? -5.402 -7.367 -12.484 1 89.94 243 LEU A C 1
ATOM 1956 O O . LEU A 1 243 ? -6.406 -7.336 -13.203 1 89.94 243 LEU A O 1
ATOM 1960 N N . THR A 1 244 ? -4.211 -6.957 -12.859 1 92.69 244 THR A N 1
ATOM 1961 C CA . THR A 1 244 ? -4.008 -6.578 -14.258 1 92.69 244 THR A CA 1
ATOM 1962 C C . THR A 1 244 ? -4.316 -7.746 -15.188 1 92.69 244 THR A C 1
ATOM 1964 O O . THR A 1 244 ? -5.004 -7.578 -16.203 1 92.69 244 THR A O 1
ATOM 1967 N N . GLU A 1 245 ? -3.811 -8.898 -14.844 1 89.25 245 GLU A N 1
ATOM 1968 C CA . GLU A 1 245 ? -4.082 -10.094 -15.641 1 89.25 245 GLU A CA 1
ATOM 1969 C C . GLU A 1 245 ? -5.562 -10.453 -15.602 1 89.25 245 GLU A C 1
ATOM 1971 O O . GLU A 1 245 ? -6.137 -10.859 -16.625 1 89.25 245 GLU A O 1
ATOM 1976 N N . LEU A 1 246 ? -6.102 -10.25 -14.484 1 88.62 246 LEU A N 1
ATOM 1977 C CA . LEU A 1 246 ? -7.48 -10.672 -14.289 1 88.62 246 LEU A CA 1
ATOM 1978 C C . LEU A 1 246 ? -8.445 -9.703 -14.953 1 88.62 246 LEU A C 1
ATOM 1980 O O . LEU A 1 246 ? -9.414 -10.117 -15.594 1 88.62 246 LEU A O 1
ATOM 1984 N N . TYR A 1 247 ? -8.219 -8.422 -14.789 1 93.25 247 TYR A N 1
ATOM 1985 C CA . TYR A 1 247 ? -9.203 -7.426 -15.195 1 93.25 247 TYR A CA 1
ATOM 1986 C C . TYR A 1 247 ? -8.797 -6.758 -16.5 1 93.25 247 TYR A C 1
ATOM 1988 O O . TYR A 1 247 ? -9.586 -6.699 -17.453 1 93.25 247 TYR A O 1
ATOM 1996 N N . VAL A 1 248 ? -7.605 -6.273 -16.578 1 93.88 248 VAL A N 1
ATOM 1997 C CA . VAL A 1 248 ? -7.172 -5.406 -17.672 1 93.88 248 VAL A CA 1
ATOM 1998 C C . VAL A 1 248 ? -6.84 -6.25 -18.906 1 93.88 248 VAL A C 1
ATOM 2000 O O . VAL A 1 248 ? -7.262 -5.93 -20.016 1 93.88 248 VAL A O 1
ATOM 2003 N N . GLN A 1 249 ? -6.039 -7.281 -18.656 1 88.81 249 GLN A N 1
ATOM 2004 C CA . GLN A 1 249 ? -5.75 -8.188 -19.766 1 88.81 249 GLN A CA 1
ATOM 2005 C C . GLN A 1 249 ? -6.906 -9.148 -20 1 88.81 249 GLN A C 1
ATOM 2007 O O . GLN A 1 249 ? -7.293 -9.398 -21.156 1 88.81 249 GLN A O 1
ATOM 2012 N N . GLY A 1 250 ? -7.508 -9.578 -18.953 1 79.69 250 GLY A N 1
ATOM 2013 C CA . GLY A 1 250 ? -8.602 -10.531 -19.047 1 79.69 250 GLY A CA 1
ATOM 2014 C C . GLY A 1 250 ? -8.125 -11.961 -19.25 1 79.69 250 GLY A C 1
ATOM 2015 O O . GLY A 1 250 ? -7.051 -12.188 -19.812 1 79.69 250 GLY A O 1
ATOM 2016 N N . LEU A 1 251 ? -8.906 -12.844 -18.797 1 74.62 251 LEU A N 1
ATOM 2017 C CA . LEU A 1 251 ? -8.578 -14.266 -18.859 1 74.62 251 LEU A CA 1
ATOM 2018 C C . LEU A 1 251 ? -8.703 -14.805 -20.281 1 74.62 251 LEU A C 1
ATOM 2020 O O . LEU A 1 251 ? -8.086 -15.812 -20.625 1 74.62 251 LEU A O 1
ATOM 2024 N N . SER A 1 252 ? -9.406 -14.031 -20.969 1 68.62 252 SER A N 1
ATOM 2025 C CA . SER A 1 252 ? -9.625 -14.508 -22.328 1 68.62 252 SER A CA 1
ATOM 2026 C C . SER A 1 252 ? -8.398 -14.273 -23.203 1 68.62 252 SER A C 1
ATOM 2028 O O . SER A 1 252 ? -8.258 -14.891 -24.266 1 68.62 252 SER A O 1
ATOM 2030 N N . GLY A 1 253 ? -7.453 -13.492 -22.734 1 66.06 253 GLY A N 1
ATOM 2031 C CA . GLY A 1 253 ? -6.219 -13.258 -23.469 1 66.06 253 GLY A CA 1
ATOM 2032 C C . GLY A 1 253 ? -6.406 -12.383 -24.703 1 66.06 253 GLY A C 1
ATOM 2033 O O . GLY A 1 253 ? -5.453 -12.117 -25.438 1 66.06 253 GLY A O 1
ATOM 2034 N N . ASN A 1 254 ? -7.477 -12.031 -24.969 1 74.81 254 ASN A N 1
ATOM 2035 C CA . ASN A 1 254 ? -7.711 -11.297 -26.203 1 74.81 254 ASN A CA 1
ATOM 2036 C C . ASN A 1 254 ? -7.551 -9.789 -26 1 74.81 254 ASN A C 1
ATOM 2038 O O . ASN A 1 254 ? -7.828 -9.008 -26.906 1 74.81 254 ASN A O 1
ATOM 2042 N N . SER A 1 255 ? -7.039 -9.414 -25.031 1 85.81 255 SER A N 1
ATOM 2043 C CA . SER A 1 255 ? -6.906 -7.988 -24.766 1 85.81 255 SER A CA 1
ATOM 2044 C C . SER A 1 255 ? -5.605 -7.438 -25.344 1 85.81 255 SER A C 1
ATOM 2046 O O . SER A 1 255 ? -4.602 -8.148 -25.406 1 85.81 255 SER A O 1
ATOM 2048 N N . ILE A 1 256 ? -5.668 -6.199 -25.859 1 89.56 256 ILE A N 1
ATOM 2049 C CA . ILE A 1 256 ? -4.465 -5.523 -26.344 1 89.56 256 ILE A CA 1
ATOM 2050 C C . ILE A 1 256 ? -3.648 -5.016 -25.156 1 89.56 256 ILE A C 1
ATOM 2052 O O . ILE A 1 256 ? -2.494 -4.609 -25.312 1 89.56 256 ILE A O 1
ATOM 2056 N N . TRP A 1 257 ? -4.293 -5.074 -24.047 1 92.75 257 TRP A N 1
ATOM 2057 C CA . TRP A 1 257 ? -3.658 -4.465 -22.891 1 92.75 257 TRP A CA 1
ATOM 2058 C C . TRP A 1 257 ? -2.812 -5.484 -22.125 1 92.75 257 TRP A C 1
ATOM 2060 O O . TRP A 1 257 ? -3.281 -6.582 -21.828 1 92.75 257 TRP A O 1
ATOM 2070 N N . THR A 1 258 ? -1.576 -5.16 -21.906 1 90.5 258 THR A N 1
ATOM 2071 C CA . THR A 1 258 ? -0.642 -5.887 -21.047 1 90.5 258 THR A CA 1
ATOM 2072 C C . THR A 1 258 ? 0.469 -4.965 -20.562 1 90.5 258 THR A C 1
ATOM 2074 O O . THR A 1 258 ? 0.55 -3.807 -20.969 1 90.5 258 THR A O 1
ATOM 2077 N N . ASN A 1 259 ? 1.122 -5.387 -19.547 1 90.62 259 ASN A N 1
ATOM 2078 C CA . ASN A 1 259 ? 2.264 -4.609 -19.062 1 90.62 259 ASN A CA 1
ATOM 2079 C C . ASN A 1 259 ? 3.486 -5.492 -18.844 1 90.62 259 ASN A C 1
ATOM 2081 O O . ASN A 1 259 ? 3.416 -6.715 -19.016 1 90.62 259 ASN A O 1
ATOM 2085 N N . LEU A 1 260 ? 4.57 -4.867 -18.609 1 89.5 260 LEU A N 1
ATOM 2086 C CA . LEU A 1 260 ? 5.848 -5.566 -18.5 1 89.5 260 LEU A CA 1
ATOM 2087 C C . LEU A 1 260 ? 5.84 -6.551 -17.344 1 89.5 260 LEU A C 1
ATOM 2089 O O . LEU A 1 260 ? 6.434 -7.629 -17.422 1 89.5 260 LEU A O 1
ATOM 2093 N N . VAL A 1 261 ? 5.188 -6.199 -16.312 1 87.88 261 VAL A N 1
ATOM 2094 C CA . VAL A 1 261 ? 5.191 -7.039 -15.117 1 87.88 261 VAL A CA 1
ATOM 2095 C C . VAL A 1 261 ? 4.418 -8.328 -15.391 1 87.88 261 VAL A C 1
ATOM 2097 O O . VAL A 1 261 ? 4.852 -9.414 -14.992 1 87.88 261 VAL A O 1
ATOM 2100 N N . VAL A 1 262 ? 3.318 -8.219 -16.031 1 87.38 262 VAL A N 1
ATOM 2101 C CA . VAL A 1 262 ? 2.531 -9.383 -16.422 1 87.38 262 VAL A CA 1
ATOM 2102 C C . VAL A 1 262 ? 3.328 -10.25 -17.391 1 87.38 262 VAL A C 1
ATOM 2104 O O . VAL A 1 262 ? 3.352 -11.477 -17.266 1 87.38 262 VAL A O 1
ATOM 2107 N N . GLN A 1 263 ? 3.951 -9.602 -18.312 1 87.06 263 GLN A N 1
ATOM 2108 C CA . GLN A 1 263 ? 4.754 -10.336 -19.281 1 87.06 263 GLN A CA 1
ATOM 2109 C C . GLN A 1 263 ? 5.914 -11.062 -18.609 1 87.06 263 GLN A C 1
ATOM 2111 O O . GLN A 1 263 ? 6.27 -12.18 -18.984 1 87.06 263 GLN A O 1
ATOM 2116 N N . LEU A 1 264 ? 6.484 -10.414 -17.703 1 83.94 264 LEU A N 1
ATOM 2117 C CA . LEU A 1 264 ? 7.57 -11.031 -16.938 1 83.94 264 LEU A CA 1
ATOM 2118 C C . LEU A 1 264 ? 7.07 -12.25 -16.172 1 83.94 264 LEU A C 1
ATOM 2120 O O . LEU A 1 264 ? 7.758 -13.266 -16.094 1 83.94 264 LEU A O 1
ATOM 2124 N N . LYS A 1 265 ? 5.957 -12.094 -15.586 1 78.38 265 LYS A N 1
ATOM 2125 C CA . LYS A 1 265 ? 5.355 -13.211 -14.867 1 78.38 265 LYS A CA 1
ATOM 2126 C C . LYS A 1 265 ? 5.102 -14.391 -15.805 1 78.38 265 LYS A C 1
ATOM 2128 O O . LYS A 1 265 ? 5.355 -15.539 -15.445 1 78.38 265 LYS A O 1
ATOM 2133 N N . ASN A 1 266 ? 4.586 -14.086 -16.875 1 77.31 266 ASN A N 1
ATOM 2134 C CA . ASN A 1 266 ? 4.328 -15.117 -17.875 1 77.31 266 ASN A CA 1
ATOM 2135 C C . ASN A 1 266 ? 5.625 -15.766 -18.359 1 77.31 266 ASN A C 1
ATOM 2137 O O . ASN A 1 266 ? 5.66 -16.969 -18.609 1 77.31 266 ASN A O 1
ATOM 2141 N N . PHE A 1 267 ? 6.57 -14.945 -18.469 1 75.94 267 PHE A N 1
ATOM 2142 C CA . PHE A 1 267 ? 7.895 -15.43 -18.859 1 75.94 267 PHE A CA 1
ATOM 2143 C C . PHE A 1 267 ? 8.43 -16.406 -17.812 1 75.94 267 PHE A C 1
ATOM 2145 O O . PHE A 1 267 ? 8.945 -17.469 -18.156 1 75.94 267 PHE A O 1
ATOM 2152 N N . ASP A 1 268 ? 8.312 -16.109 -16.594 1 69.62 268 ASP A N 1
ATOM 2153 C CA . ASP A 1 268 ? 8.812 -16.922 -15.484 1 69.62 268 ASP A CA 1
ATOM 2154 C C . ASP A 1 268 ? 8.055 -18.25 -15.398 1 69.62 268 ASP A C 1
ATOM 2156 O O . ASP A 1 268 ? 8.648 -19.297 -15.141 1 69.62 268 ASP A O 1
ATOM 2160 N N . SER A 1 269 ? 6.781 -18.172 -15.523 1 63.09 269 SER A N 1
ATOM 2161 C CA . SER A 1 269 ? 5.961 -19.375 -15.453 1 63.09 269 SER A CA 1
ATOM 2162 C C . SER A 1 269 ? 6.309 -20.344 -16.578 1 63.09 269 SER A C 1
ATOM 2164 O O . SER A 1 269 ? 6.301 -21.562 -16.375 1 63.09 269 SER A O 1
ATOM 2166 N N . SER A 1 270 ? 6.578 -19.734 -17.609 1 58.47 270 SER A N 1
ATOM 2167 C CA . SER A 1 270 ? 6.969 -20.578 -18.75 1 58.47 270 SER A CA 1
ATOM 2168 C C . SER A 1 270 ? 8.312 -21.25 -18.5 1 58.47 270 SER A C 1
ATOM 2170 O O . SER A 1 270 ? 8.531 -22.391 -18.938 1 58.47 270 SER A O 1
ATOM 2172 N N . PHE A 1 271 ? 9.031 -20.578 -17.766 1 53.19 271 PHE A N 1
ATOM 2173 C CA . PHE A 1 271 ? 10.352 -21.125 -17.469 1 53.19 271 PHE A CA 1
ATOM 2174 C C . PHE A 1 271 ? 10.273 -22.156 -16.344 1 53.19 271 PHE A C 1
ATOM 2176 O O . PHE A 1 271 ? 10.992 -23.156 -16.359 1 53.19 271 PHE A O 1
ATOM 2183 N N . ALA A 1 272 ? 9.609 -21.812 -15.242 1 51.84 272 ALA A N 1
ATOM 2184 C CA . ALA A 1 272 ? 9.445 -22.766 -14.148 1 51.84 272 ALA A CA 1
ATOM 2185 C C . ALA A 1 272 ? 8.828 -24.062 -14.648 1 51.84 272 ALA A C 1
ATOM 2187 O O . ALA A 1 272 ? 9.188 -25.156 -14.18 1 51.84 272 ALA A O 1
ATOM 2188 N N . SER A 1 273 ? 7.852 -23.969 -15.398 1 46.44 273 SER A N 1
ATOM 2189 C CA . SER A 1 273 ? 7.266 -25.172 -15.984 1 46.44 273 SER A CA 1
ATOM 2190 C C . SER A 1 273 ? 8.289 -25.938 -16.797 1 46.44 273 SER A C 1
ATOM 2192 O O . SER A 1 273 ? 8.273 -27.172 -16.828 1 46.44 273 SER A O 1
ATOM 2194 N N . LYS A 1 274 ? 9.188 -25.297 -17.422 1 45.59 274 LYS A N 1
ATOM 2195 C CA . LYS A 1 274 ? 10.195 -25.984 -18.219 1 45.59 274 LYS A CA 1
ATOM 2196 C C . LYS A 1 274 ? 11.328 -26.516 -17.344 1 45.59 274 LYS A C 1
ATOM 2198 O O . LYS A 1 274 ? 12.031 -27.453 -17.719 1 45.59 274 LYS A O 1
ATOM 2203 N N . ALA A 1 275 ? 11.672 -25.875 -16.281 1 45.31 275 ALA A N 1
ATOM 2204 C CA . ALA A 1 275 ? 12.727 -26.328 -15.375 1 45.31 275 ALA A CA 1
ATOM 2205 C C . ALA A 1 275 ? 12.383 -27.672 -14.75 1 45.31 275 ALA A C 1
ATOM 2207 O O . ALA A 1 275 ? 13.266 -28.359 -14.242 1 45.31 275 ALA A O 1
ATOM 2208 N N . THR A 1 276 ? 11.156 -27.938 -14.266 1 39.34 276 THR A N 1
ATOM 2209 C CA . THR A 1 276 ? 10.875 -29.281 -13.773 1 39.34 276 THR A CA 1
ATOM 2210 C C . THR A 1 276 ? 11.414 -30.328 -14.742 1 39.34 276 THR A C 1
ATOM 2212 O O . THR A 1 276 ? 11.461 -31.516 -14.414 1 39.34 276 THR A O 1
ATOM 2215 N N . VAL A 1 277 ? 11.469 -30.062 -15.875 1 34.22 277 VAL A N 1
ATOM 2216 C CA . VAL A 1 277 ? 12.039 -31.109 -16.703 1 34.22 277 VAL A CA 1
ATOM 2217 C C . VAL A 1 277 ? 13.562 -31.016 -16.703 1 34.22 277 VAL A C 1
ATOM 2219 O O . VAL A 1 277 ? 14.109 -29.938 -16.469 1 34.22 277 VAL A O 1
ATOM 2222 N N . GLY A 1 278 ? 14.648 -31.578 -17.172 1 37.47 278 GLY A N 1
ATOM 2223 C CA . GLY A 1 278 ? 16.062 -31.891 -17.125 1 37.47 278 GLY A CA 1
ATOM 2224 C C . GLY A 1 278 ? 16.953 -30.703 -16.844 1 37.47 278 GLY A C 1
ATOM 2225 O O . GLY A 1 278 ? 16.5 -29.547 -16.953 1 37.47 278 GLY A O 1
ATOM 2226 N N . SER A 1 279 ? 18.422 -30.719 -16.297 1 42.41 279 SER A N 1
ATOM 2227 C CA . SER A 1 279 ? 19.531 -30.047 -15.633 1 42.41 279 SER A CA 1
ATOM 2228 C C . SER A 1 279 ? 19.844 -28.703 -16.266 1 42.41 279 SER A C 1
ATOM 2230 O O . SER A 1 279 ? 20 -27.703 -15.57 1 42.41 279 SER A O 1
ATOM 2232 N N . THR A 1 280 ? 20.531 -28.641 -17.469 1 41.47 280 THR A N 1
ATOM 2233 C CA . THR A 1 280 ? 21.328 -27.641 -18.156 1 41.47 280 THR A CA 1
ATOM 2234 C C . THR A 1 280 ? 20.453 -26.453 -18.578 1 41.47 280 THR A C 1
ATOM 2236 O O . THR A 1 280 ? 20.953 -25.344 -18.766 1 41.47 280 THR A O 1
ATOM 2239 N N . ALA A 1 281 ? 19.25 -26.578 -19 1 42.56 281 ALA A N 1
ATOM 2240 C CA . ALA A 1 281 ? 18.359 -25.609 -19.625 1 42.56 281 ALA A CA 1
ATOM 2241 C C . ALA A 1 281 ? 17.875 -24.562 -18.625 1 42.56 281 ALA A C 1
ATOM 2243 O O . ALA A 1 281 ? 17.422 -23.484 -19 1 42.56 281 ALA A O 1
ATOM 2244 N N . THR A 1 282 ? 17.75 -24.875 -17.406 1 46.97 282 THR A N 1
ATOM 2245 C CA . THR A 1 282 ? 17.25 -24.062 -16.297 1 46.97 282 THR A CA 1
ATOM 2246 C C . THR A 1 282 ? 18.125 -22.844 -16.094 1 46.97 282 THR A C 1
ATOM 2248 O O . THR A 1 282 ? 17.609 -21.75 -15.812 1 46.97 282 THR A O 1
ATOM 2251 N N . SER A 1 283 ? 19.531 -23.125 -16.219 1 51.28 283 SER A N 1
ATOM 2252 C CA . SER A 1 283 ? 20.562 -22.094 -16.078 1 51.28 283 SER A CA 1
ATOM 2253 C C . SER A 1 283 ? 20.5 -21.109 -17.25 1 51.28 283 SER A C 1
ATOM 2255 O O . SER A 1 283 ? 20.797 -19.922 -17.078 1 51.28 283 SER A O 1
ATOM 2257 N N . LEU A 1 284 ? 20.203 -21.688 -18.516 1 50.5 284 LEU A N 1
ATOM 2258 C CA . LEU A 1 284 ? 20.312 -20.922 -19.75 1 50.5 284 LEU A CA 1
ATOM 2259 C C . LEU A 1 284 ? 19.328 -19.75 -19.766 1 50.5 284 LEU A C 1
ATOM 2261 O O . LEU A 1 284 ? 19.594 -18.734 -20.406 1 50.5 284 LEU A O 1
ATOM 2265 N N . ASN A 1 285 ? 18.422 -19.688 -18.812 1 73.94 285 ASN A N 1
ATOM 2266 C CA . ASN A 1 285 ? 17.438 -18.641 -19.031 1 73.94 285 ASN A CA 1
ATOM 2267 C C . ASN A 1 285 ? 17.406 -17.656 -17.875 1 73.94 285 ASN A C 1
ATOM 2269 O O . ASN A 1 285 ? 16.578 -16.734 -17.859 1 73.94 285 ASN A O 1
ATOM 2273 N N . GLU A 1 286 ? 18.531 -17.906 -17.188 1 77.56 286 GLU A N 1
ATOM 2274 C CA . GLU A 1 286 ? 18.578 -17.031 -16.031 1 77.56 286 GLU A CA 1
ATOM 2275 C C . GLU A 1 286 ? 19.016 -15.625 -16.422 1 77.56 286 GLU A C 1
ATOM 2277 O O . GLU A 1 286 ? 18.469 -14.633 -15.93 1 77.56 286 GLU A O 1
ATOM 2282 N N . SER A 1 287 ? 19.969 -15.562 -17.297 1 85.94 287 SER A N 1
ATOM 2283 C CA . SER A 1 287 ? 20.453 -14.266 -17.75 1 85.94 287 SER A CA 1
ATOM 2284 C C . SER A 1 287 ? 19.359 -13.492 -18.484 1 85.94 287 SER A C 1
ATOM 2286 O O . SER A 1 287 ? 19.219 -12.281 -18.312 1 85.94 287 SER A O 1
ATOM 2288 N N . VAL A 1 288 ? 18.609 -14.234 -19.219 1 86.12 288 VAL A N 1
ATOM 2289 C CA . VAL A 1 288 ? 17.531 -13.586 -19.953 1 86.12 288 VAL A CA 1
ATOM 2290 C C . VAL A 1 288 ? 16.453 -13.117 -18.984 1 86.12 288 VAL A C 1
ATOM 2292 O O . VAL A 1 288 ? 15.891 -12.023 -19.141 1 86.12 288 VAL A O 1
ATOM 2295 N N . ARG A 1 289 ? 16.234 -13.914 -18.016 1 83.62 289 ARG A N 1
ATOM 2296 C CA . ARG A 1 289 ? 15.273 -13.547 -16.984 1 83.62 289 ARG A CA 1
ATOM 2297 C C . ARG A 1 289 ? 15.719 -12.297 -16.25 1 83.62 289 ARG A C 1
ATOM 2299 O O . ARG A 1 289 ? 14.914 -11.406 -15.961 1 83.62 289 ARG A O 1
ATOM 2306 N N . MET A 1 290 ? 17 -12.297 -15.953 1 83.94 290 MET A N 1
ATOM 2307 C CA . MET A 1 290 ? 17.531 -11.141 -15.242 1 83.94 290 MET A CA 1
ATOM 2308 C C . MET A 1 290 ? 17.5 -9.898 -16.125 1 83.94 290 MET A C 1
ATOM 2310 O O . MET A 1 290 ? 17.25 -8.789 -15.633 1 83.94 290 MET A O 1
ATOM 2314 N N . ALA A 1 291 ? 17.719 -10.102 -17.312 1 88.5 291 ALA A N 1
ATOM 2315 C CA . ALA A 1 291 ? 17.609 -9 -18.266 1 88.5 291 ALA A CA 1
ATOM 2316 C C . ALA A 1 291 ? 16.172 -8.492 -18.359 1 88.5 291 ALA A C 1
ATOM 2318 O O . ALA A 1 291 ? 15.938 -7.281 -18.359 1 88.5 291 ALA A O 1
ATOM 2319 N N . ALA A 1 292 ? 15.266 -9.414 -18.453 1 87.44 292 ALA A N 1
ATOM 2320 C CA . ALA A 1 292 ? 13.852 -9.062 -18.516 1 87.44 292 ALA A CA 1
ATOM 2321 C C . ALA A 1 292 ? 13.422 -8.305 -17.25 1 87.44 292 ALA A C 1
ATOM 2323 O O . ALA A 1 292 ? 12.68 -7.316 -17.344 1 87.44 292 ALA A O 1
ATOM 2324 N N . THR A 1 293 ? 13.867 -8.734 -16.188 1 84.44 293 THR A N 1
ATOM 2325 C CA . THR A 1 293 ? 13.57 -8.078 -14.922 1 84.44 293 THR A CA 1
ATOM 2326 C C . THR A 1 293 ? 14.156 -6.668 -14.891 1 84.44 293 THR A C 1
ATOM 2328 O O . THR A 1 293 ? 13.516 -5.73 -14.414 1 84.44 293 THR A O 1
ATOM 2331 N N . SER A 1 294 ? 15.328 -6.578 -15.352 1 85.94 294 SER A N 1
ATOM 2332 C CA . SER A 1 294 ? 15.969 -5.27 -15.414 1 85.94 294 SER A CA 1
ATOM 2333 C C . SER A 1 294 ? 15.172 -4.301 -16.281 1 85.94 294 SER A C 1
ATOM 2335 O O . SER A 1 294 ? 15.023 -3.127 -15.93 1 85.94 294 SER A O 1
ATOM 2337 N N . LEU A 1 295 ? 14.688 -4.793 -17.328 1 88.38 295 LEU A N 1
ATOM 2338 C CA . LEU A 1 295 ? 13.891 -3.961 -18.234 1 88.38 295 LEU A CA 1
ATOM 2339 C C . LEU A 1 295 ? 12.586 -3.533 -17.562 1 88.38 295 LEU A C 1
ATOM 2341 O O . LEU A 1 295 ? 12.109 -2.418 -17.781 1 88.38 295 LEU A O 1
ATOM 2345 N N . SER A 1 296 ? 12.047 -4.383 -16.766 1 87.31 296 SER A N 1
ATOM 2346 C CA . SER A 1 296 ? 10.75 -4.141 -16.141 1 87.31 296 SER A CA 1
ATOM 2347 C C . SER A 1 296 ? 10.852 -3.059 -15.07 1 87.31 296 SER A C 1
ATOM 2349 O O . SER A 1 296 ? 9.836 -2.479 -14.672 1 87.31 296 SER A O 1
ATOM 2351 N N . ILE A 1 297 ? 12.023 -2.723 -14.594 1 86.75 297 ILE A N 1
ATOM 2352 C CA . ILE A 1 297 ? 12.148 -1.753 -13.508 1 86.75 297 ILE A CA 1
ATOM 2353 C C . ILE A 1 297 ? 12.453 -0.371 -14.086 1 86.75 297 ILE A C 1
ATOM 2355 O O . ILE A 1 297 ? 12.375 0.634 -13.375 1 86.75 297 ILE A O 1
ATOM 2359 N N . ILE A 1 298 ? 12.719 -0.253 -15.344 1 87.25 298 ILE A N 1
ATOM 2360 C CA . ILE A 1 298 ? 13.141 0.979 -16 1 87.25 298 ILE A CA 1
ATOM 2361 C C . ILE A 1 298 ? 12.094 2.07 -15.773 1 87.25 298 ILE A C 1
ATOM 2363 O O . ILE A 1 298 ? 12.438 3.186 -15.375 1 87.25 298 ILE A O 1
ATOM 2367 N N . PRO A 1 299 ? 10.852 1.804 -15.945 1 86.56 299 PRO A N 1
ATOM 2368 C CA . PRO A 1 299 ? 9.875 2.875 -15.742 1 86.56 299 PRO A CA 1
ATOM 2369 C C . PRO A 1 299 ? 9.859 3.391 -14.305 1 86.56 299 PRO A C 1
ATOM 2371 O O . PRO A 1 299 ? 9.633 4.582 -14.07 1 86.56 299 PRO A O 1
ATOM 2374 N N . LEU A 1 300 ? 10.086 2.531 -13.469 1 87.75 300 LEU A N 1
ATOM 2375 C CA . LEU A 1 300 ? 10.109 2.924 -12.07 1 87.75 300 LEU A CA 1
ATOM 2376 C C . LEU A 1 300 ? 11.344 3.754 -11.758 1 87.75 300 LEU A C 1
ATOM 2378 O O . LEU A 1 300 ? 11.281 4.703 -10.969 1 87.75 300 LEU A O 1
ATOM 2382 N N . LEU A 1 301 ? 12.422 3.369 -12.398 1 84.31 301 LEU A N 1
ATOM 2383 C CA . LEU A 1 301 ? 13.648 4.145 -12.227 1 84.31 301 LEU A CA 1
ATOM 2384 C C . LEU A 1 301 ? 13.484 5.551 -12.789 1 84.31 301 LEU A C 1
ATOM 2386 O O . LEU A 1 301 ? 13.945 6.523 -12.188 1 84.31 301 LEU A O 1
ATOM 2390 N N . ILE A 1 302 ? 12.836 5.625 -13.906 1 86.31 302 ILE A N 1
ATOM 2391 C CA . ILE A 1 302 ? 12.594 6.918 -14.531 1 86.31 302 ILE A CA 1
ATOM 2392 C C . ILE A 1 302 ? 11.711 7.77 -13.617 1 86.31 302 ILE A C 1
ATOM 2394 O O . ILE A 1 302 ? 12 8.945 -13.391 1 86.31 302 ILE A O 1
ATOM 2398 N N . MET A 1 303 ? 10.695 7.172 -13.109 1 84.44 303 MET A N 1
ATOM 2399 C CA . MET A 1 303 ? 9.805 7.879 -12.195 1 84.44 303 MET A CA 1
ATOM 2400 C C . MET A 1 303 ? 10.562 8.352 -10.961 1 84.44 303 MET A C 1
ATOM 2402 O O . MET A 1 303 ? 10.383 9.484 -10.508 1 84.44 303 MET A O 1
ATOM 2406 N N . TYR A 1 304 ? 11.375 7.461 -10.5 1 81.94 304 TYR A N 1
ATOM 2407 C CA . TYR A 1 304 ? 12.188 7.793 -9.336 1 81.94 304 TYR A CA 1
ATOM 2408 C C . TYR A 1 304 ? 13.055 9.023 -9.609 1 81.94 304 TYR A C 1
ATOM 2410 O O . TYR A 1 304 ? 13.117 9.938 -8.789 1 81.94 304 TYR A O 1
ATOM 2418 N N . LEU A 1 305 ? 13.664 9.07 -10.727 1 82.62 305 LEU A N 1
ATOM 2419 C CA . LEU A 1 305 ? 14.57 10.164 -11.062 1 82.62 305 LEU A CA 1
ATOM 2420 C C . LEU A 1 305 ? 13.812 11.477 -11.203 1 82.62 305 LEU A C 1
ATOM 2422 O O . LEU A 1 305 ? 14.336 12.539 -10.852 1 82.62 305 LEU A O 1
ATOM 2426 N N . ILE A 1 306 ? 12.633 11.398 -11.57 1 82.81 306 ILE A N 1
ATOM 2427 C CA . ILE A 1 306 ? 11.82 12.594 -11.758 1 82.81 306 ILE A CA 1
ATOM 2428 C C . ILE A 1 306 ? 11.297 13.078 -10.398 1 82.81 306 ILE A C 1
ATOM 2430 O O . ILE A 1 306 ? 11.367 14.273 -10.094 1 82.81 306 ILE A O 1
ATOM 2434 N N . LEU A 1 307 ? 10.898 12.148 -9.578 1 80.75 307 LEU A N 1
ATOM 2435 C CA . LEU A 1 307 ? 10.172 12.508 -8.359 1 80.75 307 LEU A CA 1
ATOM 2436 C C . LEU A 1 307 ? 11.141 12.797 -7.219 1 80.75 307 LEU A C 1
ATOM 2438 O O . LEU A 1 307 ? 10.812 13.539 -6.297 1 80.75 307 LEU A O 1
ATOM 2442 N N . GLN A 1 308 ? 12.242 12.094 -7.336 1 78 308 GLN A N 1
ATOM 2443 C CA . GLN A 1 308 ? 13.164 12.25 -6.219 1 78 308 GLN A CA 1
ATOM 2444 C C . GLN A 1 308 ? 13.531 13.719 -6.012 1 78 308 GLN A C 1
ATOM 2446 O O . GLN A 1 308 ? 13.672 14.172 -4.871 1 78 308 GLN A O 1
ATOM 2451 N N . LYS A 1 309 ? 13.68 14.492 -7.043 1 77.12 309 LYS A N 1
ATOM 2452 C CA . LYS A 1 309 ? 14 15.914 -6.934 1 77.12 309 LYS A CA 1
ATOM 2453 C C . LYS A 1 309 ? 12.852 16.688 -6.289 1 77.12 309 LYS A C 1
ATOM 2455 O O . LYS A 1 309 ? 13.078 17.562 -5.449 1 77.12 309 LYS A O 1
ATOM 2460 N N . GLN A 1 310 ? 11.727 16.297 -6.676 1 75.44 310 GLN A N 1
ATOM 2461 C CA . GLN A 1 310 ? 10.555 16.969 -6.129 1 75.44 310 GLN A CA 1
ATOM 2462 C C . GLN A 1 310 ? 10.391 16.672 -4.645 1 75.44 310 GLN A C 1
ATOM 2464 O O . GLN A 1 310 ? 10.031 17.547 -3.857 1 75.44 310 GLN A O 1
ATOM 2469 N N . PHE A 1 311 ? 10.648 15.445 -4.324 1 72.5 311 PHE A N 1
ATOM 2470 C CA . PHE A 1 311 ? 10.555 15.039 -2.924 1 72.5 311 PHE A CA 1
ATOM 2471 C C . PHE A 1 311 ? 11.586 15.773 -2.078 1 72.5 311 PHE A C 1
ATOM 2473 O O . PHE A 1 311 ? 11.266 16.266 -0.996 1 72.5 311 PHE A O 1
ATOM 2480 N N . VAL A 1 312 ? 12.711 15.805 -2.617 1 67.94 312 VAL A N 1
ATOM 2481 C CA . VAL A 1 312 ? 13.812 16.406 -1.872 1 67.94 312 VAL A CA 1
ATOM 2482 C C . VAL A 1 312 ? 13.594 17.906 -1.743 1 67.94 312 VAL A C 1
ATOM 2484 O O . VAL A 1 312 ? 13.867 18.5 -0.693 1 67.94 312 VAL A O 1
ATOM 2487 N N . GLU A 1 313 ? 13.031 18.453 -2.752 1 67.81 313 GLU A N 1
ATOM 2488 C CA . GLU A 1 313 ? 12.766 19.891 -2.729 1 67.81 313 GLU A CA 1
ATOM 2489 C C . GLU A 1 313 ? 11.594 20.219 -1.81 1 67.81 313 GLU A C 1
ATOM 2491 O O . GLU A 1 313 ? 11.555 21.281 -1.205 1 67.81 313 GLU A O 1
ATOM 2496 N N . SER A 1 314 ? 10.633 19.344 -1.8 1 61.22 314 SER A N 1
ATOM 2497 C CA . SER A 1 314 ? 9.477 19.578 -0.938 1 61.22 314 SER A CA 1
ATOM 2498 C C . SER A 1 314 ? 9.883 19.562 0.534 1 61.22 314 SER A C 1
ATOM 2500 O O . SER A 1 314 ? 9.258 20.25 1.354 1 61.22 314 SER A O 1
ATOM 2502 N N . ILE A 1 315 ? 10.883 18.844 0.765 1 58.81 315 ILE A N 1
ATOM 2503 C CA . ILE A 1 315 ? 11.422 18.781 2.119 1 58.81 315 ILE A CA 1
ATOM 2504 C C . ILE A 1 315 ? 12.031 20.125 2.498 1 58.81 315 ILE A C 1
ATOM 2506 O O . ILE A 1 315 ? 11.891 20.578 3.637 1 58.81 315 ILE A O 1
ATOM 2510 N N . ASP A 1 316 ? 12.617 20.672 1.494 1 57.72 316 ASP A N 1
ATOM 2511 C CA . ASP A 1 316 ? 13.289 21.938 1.73 1 57.72 316 ASP A CA 1
ATOM 2512 C C . ASP A 1 316 ? 12.273 23.078 1.858 1 57.72 316 ASP A C 1
ATOM 2514 O O . ASP A 1 316 ? 12.445 23.984 2.682 1 57.72 316 ASP A O 1
ATOM 2518 N N . ARG A 1 317 ? 11.273 23.078 1.108 1 54.69 317 ARG A N 1
ATOM 2519 C CA . ARG A 1 317 ? 10.305 24.172 1.099 1 54.69 317 ARG A CA 1
ATOM 2520 C C . ARG A 1 317 ? 9.453 24.156 2.361 1 54.69 317 ARG A C 1
ATOM 2522 O O . ARG A 1 317 ? 9.023 25.219 2.84 1 54.69 317 ARG A O 1
ATOM 2529 N N . ALA A 1 318 ? 9.039 23.031 2.781 1 49.16 318 ALA A N 1
ATOM 2530 C CA . ALA A 1 318 ? 8.203 22.969 3.98 1 49.16 318 ALA A CA 1
ATOM 2531 C C . ALA A 1 318 ? 8.938 23.516 5.195 1 49.16 318 ALA A C 1
ATOM 2533 O O . ALA A 1 318 ? 8.32 24.016 6.137 1 49.16 318 ALA A O 1
ATOM 2534 N N . GLY A 1 319 ? 10.203 23.469 5.273 1 44.69 319 GLY A N 1
ATOM 2535 C CA . GLY A 1 319 ? 11.008 24.078 6.32 1 44.69 319 GLY A CA 1
ATOM 2536 C C . GLY A 1 319 ? 10.883 25.594 6.355 1 44.69 319 GLY A C 1
ATOM 2537 O O . GLY A 1 319 ? 11.133 26.219 7.387 1 44.69 319 GLY A O 1
ATOM 2538 N N . ILE A 1 320 ? 10.68 26.203 5.281 1 40.44 320 ILE A N 1
ATOM 2539 C CA . ILE A 1 320 ? 10.727 27.656 5.246 1 40.44 320 ILE A CA 1
ATOM 2540 C C . ILE A 1 320 ? 9.406 28.219 5.758 1 40.44 320 ILE A C 1
ATOM 2542 O O . ILE A 1 320 ? 9.359 29.359 6.238 1 40.44 320 ILE A O 1
ATOM 2546 N N . THR A 1 321 ? 8.328 27.625 5.586 1 38.94 321 THR A N 1
ATOM 2547 C CA . THR A 1 321 ? 7.121 28.344 5.957 1 38.94 321 THR A CA 1
ATOM 2548 C C . THR A 1 321 ? 6.91 28.312 7.469 1 38.94 321 THR A C 1
ATOM 2550 O O . THR A 1 321 ? 5.98 28.938 7.984 1 38.94 321 THR A O 1
ATOM 2553 N N . GLY A 1 322 ? 7.52 27.516 8.195 1 37.22 322 GLY A N 1
ATOM 2554 C CA . GLY A 1 322 ? 7.41 27.641 9.641 1 37.22 322 GLY A CA 1
ATOM 2555 C C . GLY A 1 322 ? 8.172 28.828 10.195 1 37.22 322 GLY A C 1
ATOM 2556 O O . GLY A 1 322 ? 8.281 29 11.406 1 37.22 322 GLY A O 1
ATOM 2557 N N . GLU A 1 323 ? 9.016 29.5 9.445 1 32.78 323 GLU A N 1
ATOM 2558 C CA . GLU A 1 323 ? 9.492 30.75 10.039 1 32.78 323 GLU A CA 1
ATOM 2559 C C . GLU A 1 323 ? 8.461 31.859 9.906 1 32.78 323 GLU A C 1
ATOM 2561 O O . GLU A 1 323 ? 7.734 31.922 8.906 1 32.78 323 GLU A O 1
ATOM 2566 N N . MET B 1 1 ? -36.688 53.594 -25.781 1 32.19 1 MET B N 1
ATOM 2567 C CA . MET B 1 1 ? -35.812 52.812 -24.922 1 32.19 1 MET B CA 1
ATOM 2568 C C . MET B 1 1 ? -36.594 51.875 -24.047 1 32.19 1 MET B C 1
ATOM 2570 O O . MET B 1 1 ? -37.25 52.281 -23.078 1 32.19 1 MET B O 1
ATOM 2574 N N . THR B 1 2 ? -37.188 50.719 -24.562 1 35 2 THR B N 1
ATOM 2575 C CA . THR B 1 2 ? -38.312 49.844 -24.25 1 35 2 THR B CA 1
ATOM 2576 C C . THR B 1 2 ? -38 48.938 -23.062 1 35 2 THR B C 1
ATOM 2578 O O . THR B 1 2 ? -37.062 48.125 -23.156 1 35 2 THR B O 1
ATOM 2581 N N . ALA B 1 3 ? -38.156 49.438 -21.797 1 46.59 3 ALA B N 1
ATOM 2582 C CA . ALA B 1 3 ? -38.25 48.656 -20.594 1 46.59 3 ALA B CA 1
ATOM 2583 C C . ALA B 1 3 ? -39.062 47.375 -20.828 1 46.59 3 ALA B C 1
ATOM 2585 O O . ALA B 1 3 ? -40.312 47.469 -20.938 1 46.59 3 ALA B O 1
ATOM 2586 N N . GLN B 1 4 ? -38.656 46.406 -21.562 1 42.19 4 GLN B N 1
ATOM 2587 C CA . GLN B 1 4 ? -39.344 45.125 -21.734 1 42.19 4 GLN B CA 1
ATOM 2588 C C . GLN B 1 4 ? -39.719 44.5 -20.391 1 42.19 4 GLN B C 1
ATOM 2590 O O . GLN B 1 4 ? -38.875 44.406 -19.5 1 42.19 4 GLN B O 1
ATOM 2595 N N . ALA B 1 5 ? -40.969 44.5 -20 1 47.91 5 ALA B N 1
ATOM 2596 C CA . ALA B 1 5 ? -41.719 43.938 -18.875 1 47.91 5 ALA B CA 1
ATOM 2597 C C . ALA B 1 5 ? -41.281 42.5 -18.594 1 47.91 5 ALA B C 1
ATOM 2599 O O . ALA B 1 5 ? -41.438 41.625 -19.453 1 47.91 5 ALA B O 1
ATOM 2600 N N . ILE B 1 6 ? -40.219 42.312 -17.828 1 53.81 6 ILE B N 1
ATOM 2601 C CA . ILE B 1 6 ? -39.969 40.969 -17.281 1 53.81 6 ILE B CA 1
ATOM 2602 C C . ILE B 1 6 ? -41.281 40.406 -16.719 1 53.81 6 ILE B C 1
ATOM 2604 O O . ILE B 1 6 ? -41.875 40.969 -15.797 1 53.81 6 ILE B O 1
ATOM 2608 N N . THR B 1 7 ? -42.125 39.688 -17.484 1 59.22 7 THR B N 1
ATOM 2609 C CA . THR B 1 7 ? -43.406 39.125 -17.109 1 59.22 7 THR B CA 1
ATOM 2610 C C . THR B 1 7 ? -43.281 38.219 -15.883 1 59.22 7 THR B C 1
ATOM 2612 O O . THR B 1 7 ? -42.188 37.688 -15.617 1 59.22 7 THR B O 1
ATOM 2615 N N . LYS B 1 8 ? -44.375 38.094 -15.062 1 62.47 8 LYS B N 1
ATOM 2616 C CA . LYS B 1 8 ? -44.469 37.281 -13.875 1 62.47 8 LYS B CA 1
ATOM 2617 C C . LYS B 1 8 ? -44 35.844 -14.156 1 62.47 8 LYS B C 1
ATOM 2619 O O . LYS B 1 8 ? -43.438 35.188 -13.273 1 62.47 8 LYS B O 1
ATOM 2624 N N . LYS B 1 9 ? -44.219 35.406 -15.289 1 61.91 9 LYS B N 1
ATOM 2625 C CA . LYS B 1 9 ? -43.812 34.062 -15.688 1 61.91 9 LYS B CA 1
ATOM 2626 C C . LYS B 1 9 ? -42.281 33.969 -15.805 1 61.91 9 LYS B C 1
ATOM 2628 O O . LYS B 1 9 ? -41.688 32.969 -15.398 1 61.91 9 LYS B O 1
ATOM 2633 N N . ASP B 1 10 ? -41.656 34.906 -16.328 1 56.97 10 ASP B N 1
ATOM 2634 C CA . ASP B 1 10 ? -40.219 34.906 -16.469 1 56.97 10 ASP B CA 1
ATOM 2635 C C . ASP B 1 10 ? -39.531 34.969 -15.094 1 56.97 10 ASP B C 1
ATOM 2637 O O . ASP B 1 10 ? -38.5 34.344 -14.875 1 56.97 10 ASP B O 1
ATOM 2641 N N . LEU B 1 11 ? -40.094 35.812 -14.234 1 59.41 11 LEU B N 1
ATOM 2642 C CA . LEU B 1 11 ? -39.594 35.938 -12.875 1 59.41 11 LEU B CA 1
ATOM 2643 C C . LEU B 1 11 ? -39.75 34.625 -12.109 1 59.41 11 LEU B C 1
ATOM 2645 O O . LEU B 1 11 ? -38.844 34.25 -11.352 1 59.41 11 LEU B O 1
ATOM 2649 N N . ARG B 1 12 ? -40.875 33.938 -12.297 1 62.62 12 ARG B N 1
ATOM 2650 C CA . ARG B 1 12 ? -41.094 32.656 -11.633 1 62.62 12 ARG B CA 1
ATOM 2651 C C . ARG B 1 12 ? -40.125 31.594 -12.148 1 62.62 12 ARG B C 1
ATOM 2653 O O . ARG B 1 12 ? -39.625 30.781 -11.367 1 62.62 12 ARG B O 1
ATOM 2660 N N . SER B 1 13 ? -39.969 31.609 -13.375 1 59.94 13 SER B N 1
ATOM 2661 C CA . SER B 1 13 ? -39.031 30.656 -13.953 1 59.94 13 SER B CA 1
ATOM 2662 C C . SER B 1 13 ? -37.625 30.938 -13.492 1 59.94 13 SER B C 1
ATOM 2664 O O . SER B 1 13 ? -36.844 30 -13.211 1 59.94 13 SER B O 1
ATOM 2666 N N . TYR B 1 14 ? -37.219 32.188 -13.414 1 56.19 14 TYR B N 1
ATOM 2667 C CA . TYR B 1 14 ? -35.906 32.562 -12.93 1 56.19 14 TYR B CA 1
ATOM 2668 C C . TYR B 1 14 ? -35.719 32.188 -11.469 1 56.19 14 TYR B C 1
ATOM 2670 O O . TYR B 1 14 ? -34.656 31.688 -11.07 1 56.19 14 TYR B O 1
ATOM 2678 N N . PHE B 1 15 ? -36.75 32.406 -10.688 1 58.41 15 PHE B N 1
ATOM 2679 C CA . PHE B 1 15 ? -36.688 32.062 -9.266 1 58.41 15 PHE B CA 1
ATOM 2680 C C . PHE B 1 15 ? -36.625 30.562 -9.086 1 58.41 15 PHE B C 1
ATOM 2682 O O . PHE B 1 15 ? -35.906 30.078 -8.203 1 58.41 15 PHE B O 1
ATOM 2689 N N . THR B 1 16 ? -37.375 29.938 -9.938 1 59.72 16 THR B N 1
ATOM 2690 C CA . THR B 1 16 ? -37.344 28.469 -9.836 1 59.72 16 THR B CA 1
ATOM 2691 C C . THR B 1 16 ? -36 27.922 -10.25 1 59.72 16 THR B C 1
ATOM 2693 O O . THR B 1 16 ? -35.469 27 -9.617 1 59.72 16 THR B O 1
ATOM 2696 N N . LYS B 1 17 ? -35.5 28.469 -11.312 1 58.16 17 LYS B N 1
ATOM 2697 C CA . LYS B 1 17 ? -34.188 28.047 -11.758 1 58.16 17 LYS B CA 1
ATOM 2698 C C . LYS B 1 17 ? -33.094 28.406 -10.727 1 58.16 17 LYS B C 1
ATOM 2700 O O . LYS B 1 17 ? -32.188 27.625 -10.484 1 58.16 17 LYS B O 1
ATOM 2705 N N . GLU B 1 18 ? -33.25 29.578 -10.18 1 58.91 18 GLU B N 1
ATOM 2706 C CA . GLU B 1 18 ? -32.312 29.984 -9.125 1 58.91 18 GLU B CA 1
ATOM 2707 C C . GLU B 1 18 ? -32.469 29.094 -7.891 1 58.91 18 GLU B C 1
ATOM 2709 O O . GLU B 1 18 ? -31.469 28.734 -7.258 1 58.91 18 GLU B O 1
ATOM 2714 N N . LYS B 1 19 ? -33.719 28.797 -7.559 1 58.66 19 LYS B N 1
ATOM 2715 C CA . LYS B 1 19 ? -33.969 27.906 -6.43 1 58.66 19 LYS B CA 1
ATOM 2716 C C . LYS B 1 19 ? -33.438 26.516 -6.703 1 58.66 19 LYS B C 1
ATOM 2718 O O . LYS B 1 19 ? -32.875 25.875 -5.809 1 58.66 19 LYS B O 1
ATOM 2723 N N . LEU B 1 20 ? -33.719 26.109 -7.844 1 56.88 20 LEU B N 1
ATOM 2724 C CA . LEU B 1 20 ? -33.219 24.797 -8.234 1 56.88 20 LEU B CA 1
ATOM 2725 C C . LEU B 1 20 ? -31.688 24.781 -8.227 1 56.88 20 LEU B C 1
ATOM 2727 O O . LEU B 1 20 ? -31.062 23.797 -7.801 1 56.88 20 LEU B O 1
ATOM 2731 N N . HIS B 1 21 ? -31.141 25.797 -8.805 1 59.12 21 HIS B N 1
ATOM 2732 C CA . HIS B 1 21 ? -29.688 25.922 -8.805 1 59.12 21 HIS B CA 1
ATOM 2733 C C . HIS B 1 21 ? -29.141 25.984 -7.379 1 59.12 21 HIS B C 1
ATOM 2735 O O . HIS B 1 21 ? -28.125 25.359 -7.074 1 59.12 21 HIS B O 1
ATOM 2741 N N . ARG B 1 22 ? -29.828 26.766 -6.598 1 59.41 22 ARG B N 1
ATOM 2742 C CA . ARG B 1 22 ? -29.438 26.859 -5.195 1 59.41 22 ARG B CA 1
ATOM 2743 C C . ARG B 1 22 ? -29.656 25.531 -4.477 1 59.41 22 ARG B C 1
ATOM 2745 O O . ARG B 1 22 ? -28.875 25.156 -3.598 1 59.41 22 ARG B O 1
ATOM 2752 N N . PHE B 1 23 ? -30.703 24.938 -4.809 1 58.12 23 PHE B N 1
ATOM 2753 C CA . PHE B 1 23 ? -31.016 23.625 -4.234 1 58.12 23 PHE B CA 1
ATOM 2754 C C . PHE B 1 23 ? -29.984 22.594 -4.68 1 58.12 23 PHE B C 1
ATOM 2756 O O . PHE B 1 23 ? -29.516 21.797 -3.873 1 58.12 23 PHE B O 1
ATOM 2763 N N . MET B 1 24 ? -29.719 22.562 -5.906 1 56.56 24 MET B N 1
ATOM 2764 C CA . MET B 1 24 ? -28.812 21.578 -6.48 1 56.56 24 MET B CA 1
ATOM 2765 C C . MET B 1 24 ? -27.375 21.906 -6.113 1 56.56 24 MET B C 1
ATOM 2767 O O . MET B 1 24 ? -26.594 21 -5.812 1 56.56 24 MET B O 1
ATOM 2771 N N . PHE B 1 25 ? -27.016 23.109 -6.184 1 59.59 25 PHE B N 1
ATOM 2772 C CA . PHE B 1 25 ? -25.609 23.453 -6.031 1 59.59 25 PHE B CA 1
ATOM 2773 C C . PHE B 1 25 ? -25.359 24.109 -4.68 1 59.59 25 PHE B C 1
ATOM 2775 O O . PHE B 1 25 ? -24.203 24.266 -4.266 1 59.59 25 PHE B O 1
ATOM 2782 N N . GLY B 1 26 ? -26.359 24.094 -3.783 1 55.22 26 GLY B N 1
ATOM 2783 C CA . GLY B 1 26 ? -26.266 24.609 -2.426 1 55.22 26 GLY B CA 1
ATOM 2784 C C . GLY B 1 26 ? -25.938 26.094 -2.367 1 55.22 26 GLY B C 1
ATOM 2785 O O . GLY B 1 26 ? -25.781 26.734 -3.404 1 55.22 26 GLY B O 1
ATOM 2786 N N . THR B 1 27 ? -26.281 26.734 -1.295 1 54.31 27 THR B N 1
ATOM 2787 C CA . THR B 1 27 ? -25.906 28.109 -0.997 1 54.31 27 THR B CA 1
ATOM 2788 C C . THR B 1 27 ? -24.5 28.172 -0.398 1 54.31 27 THR B C 1
ATOM 2790 O O . THR B 1 27 ? -23.906 27.125 -0.094 1 54.31 27 THR B O 1
ATOM 2793 N N . ARG B 1 28 ? -23.734 29.406 -0.364 1 51.84 28 ARG B N 1
ATOM 2794 C CA . ARG B 1 28 ? -22.391 29.688 0.13 1 51.84 28 ARG B CA 1
ATOM 2795 C C . ARG B 1 28 ? -22.125 28.938 1.438 1 51.84 28 ARG B C 1
ATOM 2797 O O . ARG B 1 28 ? -20.984 28.609 1.749 1 51.84 28 ARG B O 1
ATOM 2804 N N . GLU B 1 29 ? -23.203 28.703 2.246 1 51.91 29 GLU B N 1
ATOM 2805 C CA . GLU B 1 29 ? -23.031 28.141 3.588 1 51.91 29 GLU B CA 1
ATOM 2806 C C . GLU B 1 29 ? -23.469 26.688 3.65 1 51.91 29 GLU B C 1
ATOM 2808 O O . GLU B 1 29 ? -23 25.922 4.5 1 51.91 29 GLU B O 1
ATOM 2813 N N . LYS B 1 30 ? -24.562 26.375 2.762 1 53.66 30 LYS B N 1
ATOM 2814 C CA . LYS B 1 30 ? -25.156 25.047 2.885 1 53.66 30 LYS B CA 1
ATOM 2815 C C . LYS B 1 30 ? -25 24.25 1.592 1 53.66 30 LYS B C 1
ATOM 2817 O O . LYS B 1 30 ? -25.172 24.797 0.499 1 53.66 30 LYS B O 1
ATOM 2822 N N . GLN B 1 31 ? -24.5 23.094 1.604 1 56.88 31 GLN B N 1
ATOM 2823 C CA . GLN B 1 31 ? -24.312 22.234 0.448 1 56.88 31 GLN B CA 1
ATOM 2824 C C . GLN B 1 31 ? -25.656 21.875 -0.196 1 56.88 31 GLN B C 1
ATOM 2826 O O . GLN B 1 31 ? -26.656 21.672 0.501 1 56.88 31 GLN B O 1
ATOM 2831 N N . GLY B 1 32 ? -25.938 22.188 -1.426 1 55.06 32 GLY B N 1
ATOM 2832 C CA . GLY B 1 32 ? -27.172 21.984 -2.156 1 55.06 32 GLY B CA 1
ATOM 2833 C C . GLY B 1 32 ? -27.562 20.516 -2.27 1 55.06 32 GLY B C 1
ATOM 2834 O O . GLY B 1 32 ? -26.734 19.641 -2.043 1 55.06 32 GLY B O 1
ATOM 2835 N N . ALA B 1 33 ? -28.828 20.172 -2.219 1 60.19 33 ALA B N 1
ATOM 2836 C CA . ALA B 1 33 ? -29.438 18.828 -2.307 1 60.19 33 ALA B CA 1
ATOM 2837 C C . ALA B 1 33 ? -28.812 18.031 -3.447 1 60.19 33 ALA B C 1
ATOM 2839 O O . ALA B 1 33 ? -28.641 16.812 -3.332 1 60.19 33 ALA B O 1
ATOM 2840 N N . GLY B 1 34 ? -28.531 18.656 -4.496 1 60.09 34 GLY B N 1
ATOM 2841 C CA . GLY B 1 34 ? -27.938 17.969 -5.629 1 60.09 34 GLY B CA 1
ATOM 2842 C C . GLY B 1 34 ? -26.578 17.391 -5.328 1 60.09 34 GLY B C 1
ATOM 2843 O O . GLY B 1 34 ? -26.281 16.25 -5.699 1 60.09 34 GLY B O 1
ATOM 2844 N N . LYS B 1 35 ? -25.875 18.234 -4.703 1 60.56 35 LYS B N 1
ATOM 2845 C CA . LYS B 1 35 ? -24.562 17.766 -4.289 1 60.56 35 LYS B CA 1
ATOM 2846 C C . LYS B 1 35 ? -24.672 16.625 -3.287 1 60.56 35 LYS B C 1
ATOM 2848 O O . LYS B 1 35 ? -23.938 15.641 -3.369 1 60.56 35 LYS B O 1
ATOM 2853 N N . MET B 1 36 ? -25.688 16.797 -2.48 1 58.09 36 MET B N 1
ATOM 2854 C CA . MET B 1 36 ? -25.906 15.742 -1.501 1 58.09 36 MET B CA 1
ATOM 2855 C C . MET B 1 36 ? -26.359 14.453 -2.186 1 58.09 36 MET B C 1
ATOM 2857 O O . MET B 1 36 ? -25.906 13.367 -1.825 1 58.09 36 MET B O 1
ATOM 2861 N N . ILE B 1 37 ? -27.25 14.594 -3.123 1 59.78 37 ILE B N 1
ATOM 2862 C CA . ILE B 1 37 ? -27.734 13.422 -3.852 1 59.78 37 ILE B CA 1
ATOM 2863 C C . ILE B 1 37 ? -26.578 12.773 -4.602 1 59.78 37 ILE B C 1
ATOM 2865 O O . ILE B 1 37 ? -26.438 11.547 -4.617 1 59.78 37 ILE B O 1
ATOM 2869 N N . ALA B 1 38 ? -25.781 13.578 -5.133 1 60.94 38 ALA B N 1
ATOM 2870 C CA . ALA B 1 38 ? -24.641 13.055 -5.855 1 60.94 38 ALA B CA 1
ATOM 2871 C C . ALA B 1 38 ? -23.672 12.336 -4.91 1 60.94 38 ALA B C 1
ATOM 2873 O O . ALA B 1 38 ? -23.188 11.242 -5.215 1 60.94 38 ALA B O 1
ATOM 2874 N N . ILE B 1 39 ? -23.578 12.961 -3.84 1 59.69 39 ILE B N 1
ATOM 2875 C CA . ILE B 1 39 ? -22.656 12.391 -2.871 1 59.69 39 ILE B CA 1
ATOM 2876 C C . ILE B 1 39 ? -23.219 11.102 -2.299 1 59.69 39 ILE B C 1
ATOM 2878 O O . ILE B 1 39 ? -22.531 10.078 -2.232 1 59.69 39 ILE B O 1
ATOM 2882 N N . TYR B 1 40 ? -24.469 11.18 -1.952 1 57.94 40 TYR B N 1
ATOM 2883 C CA . TYR B 1 40 ? -25.078 9.977 -1.387 1 57.94 40 TYR B CA 1
ATOM 2884 C C . TYR B 1 40 ? -25.219 8.891 -2.441 1 57.94 40 TYR B C 1
ATOM 2886 O O . TYR B 1 40 ? -25.031 7.703 -2.146 1 57.94 40 TYR B O 1
ATOM 2894 N N . GLY B 1 41 ? -25.562 9.328 -3.6 1 59.28 41 GLY B N 1
ATOM 2895 C CA . GLY B 1 41 ? -25.609 8.359 -4.688 1 59.28 41 GLY B CA 1
ATOM 2896 C C . GLY B 1 41 ? -24.281 7.672 -4.926 1 59.28 41 GLY B C 1
ATOM 2897 O O . GLY B 1 41 ? -24.234 6.453 -5.109 1 59.28 41 GLY B O 1
ATOM 2898 N N . LEU B 1 42 ? -23.297 8.461 -4.895 1 57.56 42 LEU B N 1
ATOM 2899 C CA . LEU B 1 42 ? -21.953 7.926 -5.062 1 57.56 42 LEU B CA 1
ATOM 2900 C C . LEU B 1 42 ? -21.578 6.996 -3.91 1 57.56 42 LEU B C 1
ATOM 2902 O O . LEU B 1 42 ? -21.016 5.93 -4.125 1 57.56 42 LEU B O 1
ATOM 2906 N N . LEU B 1 43 ? -22.031 7.473 -2.861 1 57.44 43 LEU B N 1
ATOM 2907 C CA . LEU B 1 43 ? -21.75 6.664 -1.681 1 57.44 43 LEU B CA 1
ATOM 2908 C C . LEU B 1 43 ? -22.5 5.34 -1.728 1 57.44 43 LEU B C 1
ATOM 2910 O O . LEU B 1 43 ? -21.953 4.297 -1.365 1 57.44 43 LEU B O 1
ATOM 2914 N N . ILE B 1 44 ? -23.766 5.426 -2.131 1 56.81 44 ILE B N 1
ATOM 2915 C CA . ILE B 1 44 ? -24.578 4.223 -2.266 1 56.81 44 ILE B CA 1
ATOM 2916 C C . ILE B 1 44 ? -23.969 3.309 -3.328 1 56.81 44 ILE B C 1
ATOM 2918 O O . ILE B 1 44 ? -23.891 2.094 -3.133 1 56.81 44 ILE B O 1
ATOM 2922 N N . CYS B 1 45 ? -23.562 3.885 -4.359 1 57.59 45 CYS B N 1
ATOM 2923 C CA . CYS B 1 45 ? -22.953 3.102 -5.43 1 57.59 45 CYS B CA 1
ATOM 2924 C C . CYS B 1 45 ? -21.672 2.43 -4.953 1 57.59 45 CYS B C 1
ATOM 2926 O O . CYS B 1 45 ? -21.453 1.239 -5.195 1 57.59 45 CYS B O 1
ATOM 2928 N N . ILE B 1 46 ? -20.953 3.26 -4.262 1 58.34 46 ILE B N 1
ATOM 2929 C CA . ILE B 1 46 ? -19.688 2.732 -3.742 1 58.34 46 ILE B CA 1
ATOM 2930 C C . ILE B 1 46 ? -19.984 1.64 -2.715 1 58.34 46 ILE B C 1
ATOM 2932 O O . ILE B 1 46 ? -19.344 0.584 -2.73 1 58.34 46 ILE B O 1
ATOM 2936 N N . GLY B 1 47 ? -20.984 1.964 -1.9 1 59.84 47 GLY B N 1
ATOM 2937 C CA . GLY B 1 47 ? -21.422 0.984 -0.915 1 59.84 47 GLY B CA 1
ATOM 2938 C C . GLY B 1 47 ? -21.906 -0.313 -1.535 1 59.84 47 GLY B C 1
ATOM 2939 O O . GLY B 1 47 ? -21.547 -1.399 -1.066 1 59.84 47 GLY B O 1
ATOM 2940 N N . PHE B 1 48 ? -22.578 -0.161 -2.59 1 61.38 48 PHE B N 1
ATOM 2941 C CA . PHE B 1 48 ? -23.141 -1.334 -3.246 1 61.38 48 PHE B CA 1
ATOM 2942 C C . PHE B 1 48 ? -22.047 -2.199 -3.855 1 61.38 48 PHE B C 1
ATOM 2944 O O . PHE B 1 48 ? -22.078 -3.426 -3.736 1 61.38 48 PHE B O 1
ATOM 2951 N N . VAL B 1 49 ? -21.156 -1.576 -4.465 1 61.12 49 VAL B N 1
ATOM 2952 C CA . VAL B 1 49 ? -20.109 -2.326 -5.145 1 61.12 49 VAL B CA 1
ATOM 2953 C C . VAL B 1 49 ? -19.297 -3.123 -4.125 1 61.12 49 VAL B C 1
ATOM 2955 O O . VAL B 1 49 ? -18.891 -4.258 -4.395 1 61.12 49 VAL B O 1
ATOM 2958 N N . TYR B 1 50 ? -19.172 -2.525 -3.006 1 62.84 50 TYR B N 1
ATOM 2959 C CA . TYR B 1 50 ? -18.359 -3.199 -1.999 1 62.84 50 TYR B CA 1
ATOM 2960 C C . TYR B 1 50 ? -19.219 -4.105 -1.123 1 62.84 50 TYR B C 1
ATOM 2962 O O . TYR B 1 50 ? -18.766 -5.18 -0.709 1 62.84 50 TYR B O 1
ATOM 2970 N N . LEU B 1 51 ? -20.5 -3.752 -0.953 1 71.25 51 LEU B N 1
ATOM 2971 C CA . LEU B 1 51 ? -21.344 -4.496 -0.03 1 71.25 51 LEU B CA 1
ATOM 2972 C C . LEU B 1 51 ? -21.969 -5.707 -0.718 1 71.25 51 LEU B C 1
ATOM 2974 O O . LEU B 1 51 ? -22.25 -6.723 -0.071 1 71.25 51 LEU B O 1
ATOM 2978 N N . TYR B 1 52 ? -22.078 -5.566 -1.929 1 71.31 52 TYR B N 1
ATOM 2979 C CA . TYR B 1 52 ? -22.719 -6.656 -2.658 1 71.31 52 TYR B CA 1
ATOM 2980 C C . TYR B 1 52 ? -21.922 -7.945 -2.523 1 71.31 52 TYR B C 1
ATOM 2982 O O . TYR B 1 52 ? -22.469 -8.984 -2.154 1 71.31 52 TYR B O 1
ATOM 2990 N N . PRO B 1 53 ? -20.656 -7.844 -2.805 1 71 53 PRO B N 1
ATOM 2991 C CA . PRO B 1 53 ? -19.875 -9.078 -2.67 1 71 53 PRO B CA 1
ATOM 2992 C C . PRO B 1 53 ? -19.891 -9.633 -1.247 1 71 53 PRO B C 1
ATOM 2994 O O . PRO B 1 53 ? -19.844 -10.852 -1.053 1 71 53 PRO B O 1
ATOM 2997 N N . ILE B 1 54 ? -19.953 -8.797 -0.407 1 74.94 54 ILE B N 1
ATOM 2998 C CA . ILE B 1 54 ? -19.953 -9.219 0.988 1 74.94 54 ILE B CA 1
ATOM 2999 C C . ILE B 1 54 ? -21.266 -9.922 1.311 1 74.94 54 ILE B C 1
ATOM 3001 O O . ILE B 1 54 ? -21.266 -10.992 1.929 1 74.94 54 ILE B O 1
ATOM 3005 N N . PHE B 1 55 ? -22.328 -9.32 0.859 1 78.75 55 PHE B N 1
ATOM 3006 C CA . PHE B 1 55 ? -23.641 -9.922 1.097 1 78.75 55 PHE B CA 1
ATOM 3007 C C . PHE B 1 55 ? -23.75 -11.258 0.377 1 78.75 55 PHE B C 1
ATOM 3009 O O . PHE B 1 55 ? -24.297 -12.219 0.927 1 78.75 55 PHE B O 1
ATOM 3016 N N . TYR B 1 56 ? -23.25 -11.312 -0.728 1 76.5 56 TYR B N 1
ATOM 3017 C CA . TYR B 1 56 ? -23.234 -12.562 -1.489 1 76.5 56 TYR B CA 1
ATOM 3018 C C . TYR B 1 56 ? -22.438 -13.633 -0.769 1 76.5 56 TYR B C 1
ATOM 3020 O O . TYR B 1 56 ? -22.859 -14.789 -0.696 1 76.5 56 TYR B O 1
ATOM 3028 N N . MET B 1 57 ? -21.281 -13.203 -0.331 1 79.94 57 MET B N 1
ATOM 3029 C CA . MET B 1 57 ? -20.391 -14.133 0.375 1 79.94 57 MET B CA 1
ATOM 3030 C C . MET B 1 57 ? -21.078 -14.68 1.627 1 79.94 57 MET B C 1
ATOM 3032 O O . MET B 1 57 ? -21.078 -15.891 1.859 1 79.94 57 MET B O 1
ATOM 3036 N N . ILE B 1 58 ? -21.719 -13.836 2.334 1 84.56 58 ILE B N 1
ATOM 3037 C CA . ILE B 1 58 ? -22.344 -14.234 3.58 1 84.56 58 ILE B CA 1
ATOM 3038 C C . ILE B 1 58 ? -23.562 -15.125 3.279 1 84.56 58 ILE B C 1
ATOM 3040 O O . ILE B 1 58 ? -23.75 -16.156 3.928 1 84.56 58 ILE B O 1
ATOM 3044 N N . SER B 1 59 ? -24.312 -14.758 2.365 1 86.88 59 SER B N 1
ATOM 3045 C CA . SER B 1 59 ? -25.484 -15.539 1.988 1 86.88 59 SER B CA 1
ATOM 3046 C C . SER B 1 59 ? -25.078 -16.922 1.491 1 86.88 59 SER B C 1
ATOM 3048 O O . SER B 1 59 ? -25.609 -17.938 1.964 1 86.88 59 SER B O 1
ATOM 3050 N N . THR B 1 60 ? -24.141 -17 0.608 1 84.94 60 THR B N 1
ATOM 3051 C CA . THR B 1 60 ? -23.703 -18.25 0.006 1 84.94 60 THR B CA 1
ATOM 3052 C C . THR B 1 60 ? -23.031 -19.141 1.044 1 84.94 60 THR B C 1
ATOM 3054 O O . THR B 1 60 ? -23.125 -20.375 0.962 1 84.94 60 THR B O 1
ATOM 3057 N N . SER B 1 61 ? -22.375 -18.531 1.988 1 88.25 61 SER B N 1
ATOM 3058 C CA . SER B 1 61 ? -21.672 -19.297 3.006 1 88.25 61 SER B CA 1
ATOM 3059 C C . SER B 1 61 ? -22.656 -20.109 3.85 1 88.25 61 SER B C 1
ATOM 3061 O O . SER B 1 61 ? -22.25 -21.094 4.488 1 88.25 61 SER B O 1
ATOM 3063 N N . PHE B 1 62 ? -23.938 -19.766 3.781 1 92.38 62 PHE B N 1
ATOM 3064 C CA . PHE B 1 62 ? -24.938 -20.453 4.586 1 92.38 62 PHE B CA 1
ATOM 3065 C C . PHE B 1 62 ? -25.781 -21.375 3.715 1 92.38 62 PHE B C 1
ATOM 3067 O O . PHE B 1 62 ? -26.719 -22.016 4.203 1 92.38 62 PHE B O 1
ATOM 3074 N N . MET B 1 63 ? -25.484 -21.5 2.521 1 90.25 63 MET B N 1
ATOM 3075 C CA . MET B 1 63 ? -26.25 -22.344 1.612 1 90.25 63 MET B CA 1
ATOM 3076 C C . MET B 1 63 ? -25.766 -23.781 1.646 1 90.25 63 MET B C 1
ATOM 3078 O O . MET B 1 63 ? -24.547 -24.031 1.713 1 90.25 63 MET B O 1
ATOM 3082 N N . ASP B 1 64 ? -26.641 -24.625 1.615 1 88.31 64 ASP B N 1
ATOM 3083 C CA . ASP B 1 64 ? -26.266 -26.031 1.484 1 88.31 64 ASP B CA 1
ATOM 3084 C C . ASP B 1 64 ? -26.234 -26.453 0.019 1 88.31 64 ASP B C 1
ATOM 3086 O O . ASP B 1 64 ? -26.391 -25.625 -0.878 1 88.31 64 ASP B O 1
ATOM 3090 N N . GLN B 1 65 ? -25.969 -27.75 -0.187 1 84.06 65 GLN B N 1
ATOM 3091 C CA . GLN B 1 65 ? -25.812 -28.25 -1.548 1 84.06 65 GLN B CA 1
ATOM 3092 C C . GLN B 1 65 ? -27.109 -28.094 -2.34 1 84.06 65 GLN B C 1
ATOM 3094 O O . GLN B 1 65 ? -27.078 -27.797 -3.533 1 84.06 65 GLN B O 1
ATOM 3099 N N . ASN B 1 66 ? -28.188 -28.312 -1.685 1 83.75 66 ASN B N 1
ATOM 3100 C CA . ASN B 1 66 ? -29.484 -28.188 -2.344 1 83.75 66 ASN B CA 1
ATOM 3101 C C . ASN B 1 66 ? -29.766 -26.75 -2.758 1 83.75 66 ASN B C 1
ATOM 3103 O O . ASN B 1 66 ? -30.328 -26.5 -3.824 1 83.75 66 ASN B O 1
ATOM 3107 N N . ASP B 1 67 ? -29.375 -25.859 -1.931 1 86.31 67 ASP B N 1
ATOM 3108 C CA . ASP B 1 67 ? -29.562 -24.438 -2.221 1 86.31 67 ASP B CA 1
ATOM 3109 C C . ASP B 1 67 ? -28.75 -24.016 -3.447 1 86.31 67 ASP B C 1
ATOM 3111 O O . ASP B 1 67 ? -29.234 -23.25 -4.285 1 86.31 67 ASP B O 1
ATOM 3115 N N . LEU B 1 68 ? -27.609 -24.594 -3.57 1 79.56 68 LEU B N 1
ATOM 3116 C CA . LEU B 1 68 ? -26.703 -24.203 -4.648 1 79.56 68 LEU B CA 1
ATOM 3117 C C . LEU B 1 68 ? -27.203 -24.719 -5.988 1 79.56 68 LEU B C 1
ATOM 3119 O O . LEU B 1 68 ? -26.953 -24.109 -7.031 1 79.56 68 LEU B O 1
ATOM 3123 N N . LEU B 1 69 ? -27.844 -25.812 -5.867 1 78.06 69 LEU B N 1
ATOM 3124 C CA . LEU B 1 69 ? -28.312 -26.453 -7.098 1 78.06 69 LEU B CA 1
ATOM 3125 C C . LEU B 1 69 ? -29.688 -25.922 -7.496 1 78.06 69 LEU B C 1
ATOM 3127 O O . LEU B 1 69 ? -30.125 -26.125 -8.633 1 78.06 69 LEU B O 1
ATOM 3131 N N . ASP B 1 70 ? -30.266 -25.281 -6.527 1 76.81 70 ASP B N 1
ATOM 3132 C CA . ASP B 1 70 ? -31.594 -24.719 -6.781 1 76.81 70 ASP B CA 1
ATOM 3133 C C . ASP B 1 70 ? -31.484 -23.328 -7.383 1 76.81 70 ASP B C 1
ATOM 3135 O O . ASP B 1 70 ? -31.094 -22.375 -6.699 1 76.81 70 ASP B O 1
ATOM 3139 N N . THR B 1 71 ? -31.812 -23.156 -8.578 1 73.19 71 THR B N 1
ATOM 3140 C CA . THR B 1 71 ? -31.688 -21.891 -9.305 1 73.19 71 THR B CA 1
ATOM 3141 C C . THR B 1 71 ? -32.625 -20.844 -8.719 1 73.19 71 THR B C 1
ATOM 3143 O O . THR B 1 71 ? -32.438 -19.641 -8.961 1 73.19 71 THR B O 1
ATOM 3146 N N . SER B 1 72 ? -33.562 -21.266 -7.969 1 73.75 72 SER B N 1
ATOM 3147 C CA . SER B 1 72 ? -34.5 -20.328 -7.359 1 73.75 72 SER B CA 1
ATOM 3148 C C . SER B 1 72 ? -33.906 -19.625 -6.148 1 73.75 72 SER B C 1
ATOM 3150 O O . SER B 1 72 ? -34.375 -18.578 -5.719 1 73.75 72 SER B O 1
ATOM 3152 N N . VAL B 1 73 ? -32.938 -20.266 -5.625 1 70.81 73 VAL B N 1
ATOM 3153 C CA . VAL B 1 73 ? -32.281 -19.703 -4.461 1 70.81 73 VAL B CA 1
ATOM 3154 C C . VAL B 1 73 ? -31.141 -18.781 -4.914 1 70.81 73 VAL B C 1
ATOM 3156 O O . VAL B 1 73 ? -30.125 -19.25 -5.422 1 70.81 73 VAL B O 1
ATOM 3159 N N . LYS B 1 74 ? -31.344 -17.484 -4.883 1 68.12 74 LYS B N 1
ATOM 3160 C CA . LYS B 1 74 ? -30.312 -16.594 -5.406 1 68.12 74 LYS B CA 1
ATOM 3161 C C . LYS B 1 74 ? -29.578 -15.883 -4.277 1 68.12 74 LYS B C 1
ATOM 3163 O O . LYS B 1 74 ? -28.344 -15.945 -4.191 1 68.12 74 LYS B O 1
ATOM 3168 N N . TRP B 1 75 ? -30.422 -15.352 -3.301 1 76.88 75 TRP B N 1
ATOM 3169 C CA . TRP B 1 75 ? -29.766 -14.453 -2.348 1 76.88 75 TRP B CA 1
ATOM 3170 C C . TRP B 1 75 ? -30 -14.93 -0.916 1 76.88 75 TRP B C 1
ATOM 3172 O O . TRP B 1 75 ? -29.094 -14.82 -0.073 1 76.88 75 TRP B O 1
ATOM 3182 N N . ILE B 1 76 ? -31.062 -15.609 -0.726 1 84.06 76 ILE B N 1
ATOM 3183 C CA . ILE B 1 76 ? -31.375 -16.016 0.636 1 84.06 76 ILE B CA 1
ATOM 3184 C C . ILE B 1 76 ? -31.422 -17.547 0.72 1 84.06 76 ILE B C 1
ATOM 3186 O O . ILE B 1 76 ? -32.219 -18.203 0.052 1 84.06 76 ILE B O 1
ATOM 3190 N N . PRO B 1 77 ? -30.531 -18.016 1.542 1 87.88 77 PRO B N 1
ATOM 3191 C CA . PRO B 1 77 ? -30.547 -19.469 1.698 1 87.88 77 PRO B CA 1
ATOM 3192 C C . PRO B 1 77 ? -31.875 -20 2.268 1 87.88 77 PRO B C 1
ATOM 3194 O O . PRO B 1 77 ? -32.531 -19.297 3.025 1 87.88 77 PRO B O 1
ATOM 3197 N N . SER B 1 78 ? -32.281 -21.172 1.863 1 87 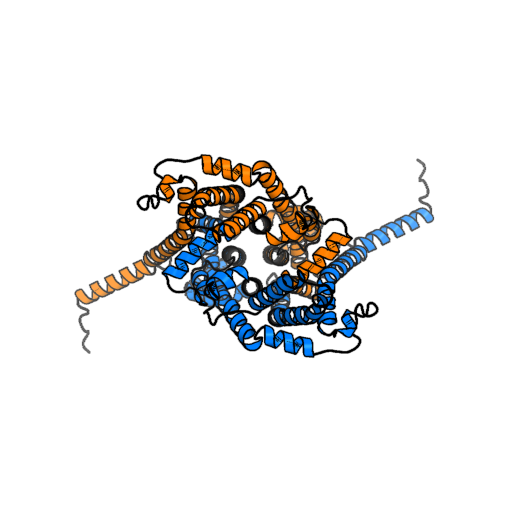78 SER B N 1
ATOM 3198 C CA . SER B 1 78 ? -33.5 -21.797 2.354 1 87 78 SER B CA 1
ATOM 3199 C C . SER B 1 78 ? -33.406 -22.109 3.844 1 87 78 SER B C 1
ATOM 3201 O O . SER B 1 78 ? -34.406 -22.047 4.562 1 87 78 SER B O 1
ATOM 3203 N N . HIS B 1 79 ? -32.25 -22.469 4.301 1 87.81 79 HIS B N 1
ATOM 3204 C CA . HIS B 1 79 ? -31.922 -22.672 5.707 1 87.81 79 HIS B CA 1
ATOM 3205 C C . HIS B 1 79 ? -30.469 -22.312 6.004 1 87.81 79 HIS B C 1
ATOM 3207 O O . HIS B 1 79 ? -29.641 -22.297 5.094 1 87.81 79 HIS B O 1
ATOM 3213 N N . LEU B 1 80 ? -30.328 -21.953 7.242 1 90.88 80 LEU B N 1
ATOM 3214 C CA . LEU B 1 80 ? -28.969 -21.609 7.641 1 90.88 80 LEU B CA 1
ATOM 3215 C C . LEU B 1 80 ? -28.125 -22.875 7.84 1 90.88 80 LEU B C 1
ATOM 3217 O O . LEU B 1 80 ? -28.312 -23.594 8.82 1 90.88 80 LEU B O 1
ATOM 3221 N N . TYR B 1 81 ? -27.281 -23.141 6.953 1 91.31 81 TYR B N 1
ATOM 3222 C CA . TYR B 1 81 ? -26.406 -24.312 6.984 1 91.31 81 TYR B CA 1
ATOM 3223 C C . TYR B 1 81 ? -25.047 -23.953 7.586 1 91.31 81 TYR B C 1
ATOM 3225 O O . TYR B 1 81 ? -24.141 -23.516 6.871 1 91.31 81 TYR B O 1
ATOM 3233 N N . LEU B 1 82 ? -24.844 -24.25 8.844 1 93.19 82 LEU B N 1
ATOM 3234 C CA . LEU B 1 82 ? -23.672 -23.828 9.586 1 93.19 82 LEU B CA 1
ATOM 3235 C C . LEU B 1 82 ? -22.516 -24.797 9.375 1 93.19 82 LEU B C 1
ATOM 3237 O O . LEU B 1 82 ? -21.359 -24.5 9.719 1 93.19 82 LEU B O 1
ATOM 3241 N N . ARG B 1 83 ? -22.766 -25.922 8.797 1 92.75 83 ARG B N 1
ATOM 3242 C CA . ARG B 1 83 ? -21.734 -26.922 8.617 1 92.75 83 ARG B CA 1
ATOM 3243 C C . ARG B 1 83 ? -20.625 -26.422 7.695 1 92.75 83 ARG B C 1
ATOM 3245 O O . ARG B 1 83 ? -19.484 -26.859 7.805 1 92.75 83 ARG B O 1
ATOM 3252 N N . ASN B 1 84 ? -21.016 -25.5 6.805 1 91.81 84 ASN B N 1
ATOM 3253 C CA . ASN B 1 84 ? -20 -24.906 5.949 1 91.81 84 ASN B CA 1
ATOM 3254 C C . ASN B 1 84 ? -18.906 -24.234 6.773 1 91.81 84 ASN B C 1
ATOM 3256 O O . ASN B 1 84 ? -17.734 -24.297 6.402 1 91.81 84 ASN B O 1
ATOM 3260 N N . TYR B 1 85 ? -19.297 -23.672 7.852 1 92.88 85 TYR B N 1
ATOM 3261 C CA . TYR B 1 85 ? -18.328 -22.984 8.711 1 92.88 85 TYR B CA 1
ATOM 3262 C C . TYR B 1 85 ? -17.484 -23.984 9.484 1 92.88 85 TYR B C 1
ATOM 3264 O O . TYR B 1 85 ? -16.312 -23.734 9.758 1 92.88 85 TYR B O 1
ATOM 3272 N N . VAL B 1 86 ? -18.062 -25.062 9.797 1 93.25 86 VAL B N 1
ATOM 3273 C CA . VAL B 1 86 ? -17.328 -26.125 10.492 1 93.25 86 VAL B CA 1
ATOM 3274 C C . VAL B 1 86 ? -16.281 -26.719 9.555 1 93.25 86 VAL B C 1
ATOM 3276 O O . VAL B 1 86 ? -15.117 -26.875 9.938 1 93.25 86 VAL B O 1
ATOM 3279 N N . ASP B 1 87 ? -16.703 -26.969 8.391 1 90.75 87 ASP B N 1
ATOM 3280 C CA . ASP B 1 87 ? -15.789 -27.531 7.395 1 90.75 87 ASP B CA 1
ATOM 3281 C C . ASP B 1 87 ? -14.688 -26.531 7.043 1 90.75 87 ASP B C 1
ATOM 3283 O O . ASP B 1 87 ? -13.523 -26.906 6.906 1 90.75 87 ASP B O 1
ATOM 3287 N N . ALA B 1 88 ? -15.086 -25.297 6.891 1 89.81 88 ALA B N 1
ATOM 3288 C CA . ALA B 1 88 ? -14.109 -24.25 6.598 1 89.81 88 ALA B CA 1
ATOM 3289 C C . ALA B 1 88 ? -13.102 -24.094 7.73 1 89.81 88 ALA B C 1
ATOM 3291 O O . ALA B 1 88 ? -11.898 -23.984 7.492 1 89.81 88 ALA B O 1
ATOM 3292 N N . GLY B 1 89 ? -13.648 -24.094 8.93 1 92.06 89 GLY B N 1
ATOM 3293 C CA . GLY B 1 89 ? -12.781 -23.984 10.086 1 92.06 89 GLY B CA 1
ATOM 3294 C C . GLY B 1 89 ? -11.766 -25.109 10.195 1 92.06 89 GLY B C 1
ATOM 3295 O O . GLY B 1 89 ? -10.602 -24.875 10.516 1 92.06 89 GLY B O 1
ATOM 3296 N N . ALA B 1 90 ? -12.203 -26.234 9.938 1 90.5 90 ALA B N 1
ATOM 3297 C CA . ALA B 1 90 ? -11.328 -27.406 9.984 1 90.5 90 ALA B CA 1
ATOM 3298 C C . ALA B 1 90 ? -10.266 -27.344 8.891 1 90.5 90 ALA B C 1
ATOM 3300 O O . ALA B 1 90 ? -9.086 -27.609 9.141 1 90.5 90 ALA B O 1
ATOM 3301 N N . SER B 1 91 ? -10.719 -26.953 7.742 1 86.5 91 SER B N 1
ATOM 3302 C CA . SER B 1 91 ? -9.812 -26.891 6.598 1 86.5 91 SER B CA 1
ATOM 3303 C C . SER B 1 91 ? -8.75 -25.812 6.785 1 86.5 91 SER B C 1
ATOM 3305 O O . SER B 1 91 ? -7.629 -25.953 6.297 1 86.5 91 SER B O 1
ATOM 3307 N N . LEU B 1 92 ? -9.094 -24.844 7.445 1 88.75 92 LEU B N 1
ATOM 3308 C CA . LEU B 1 92 ? -8.203 -23.703 7.609 1 88.75 92 LEU B CA 1
ATOM 3309 C C . LEU B 1 92 ? -7.387 -23.828 8.891 1 88.75 92 LEU B C 1
ATOM 3311 O O . LEU B 1 92 ? -6.508 -23 9.156 1 88.75 92 LEU B O 1
ATOM 3315 N N . ASP B 1 93 ? -7.633 -24.953 9.664 1 90.62 93 ASP B N 1
ATOM 3316 C CA . ASP B 1 93 ? -7.062 -24.922 11.008 1 90.62 93 ASP B CA 1
ATOM 3317 C C . ASP B 1 93 ? -7.25 -23.547 11.656 1 90.62 93 ASP B C 1
ATOM 3319 O O . ASP B 1 93 ? -6.281 -22.922 12.094 1 90.62 93 ASP B O 1
ATOM 3323 N N . PHE B 1 94 ? -8.469 -23.141 11.727 1 91.25 94 PHE B N 1
ATOM 3324 C CA . PHE B 1 94 ? -8.898 -21.766 11.938 1 91.25 94 PHE B CA 1
ATOM 3325 C C . PHE B 1 94 ? -8.258 -21.172 13.188 1 91.25 94 PHE B C 1
ATOM 3327 O O . PHE B 1 94 ? -7.645 -20.109 13.133 1 91.25 94 PHE B O 1
ATOM 3334 N N . VAL B 1 95 ? -8.312 -21.859 14.328 1 91.62 95 VAL B N 1
ATOM 3335 C CA . VAL B 1 95 ? -7.871 -21.297 15.602 1 91.62 95 VAL B CA 1
ATOM 3336 C C . VAL B 1 95 ? -6.367 -21.016 15.555 1 91.62 95 VAL B C 1
ATOM 3338 O O . VAL B 1 95 ? -5.93 -19.906 15.844 1 91.62 95 VAL B O 1
ATOM 3341 N N . ALA B 1 96 ? -5.617 -21.969 15.109 1 92.12 96 ALA B N 1
ATOM 3342 C CA . ALA B 1 96 ? -4.164 -21.812 15.047 1 92.12 96 ALA B CA 1
ATOM 3343 C C . ALA B 1 96 ? -3.777 -20.75 14.016 1 92.12 96 ALA B C 1
ATOM 3345 O O . ALA B 1 96 ? -2.955 -19.875 14.289 1 92.12 96 ALA B O 1
ATOM 3346 N N . SER B 1 97 ? -4.359 -20.844 12.828 1 92.62 97 SER B N 1
ATOM 3347 C CA . SER B 1 97 ? -4.031 -19.938 11.742 1 92.62 97 SER B CA 1
ATOM 3348 C C . SER B 1 97 ? -4.465 -18.5 12.078 1 92.62 97 SER B C 1
ATOM 3350 O O . SER B 1 97 ? -3.812 -17.547 11.672 1 92.62 97 SER B O 1
ATOM 3352 N N . PHE B 1 98 ? -5.52 -18.469 12.812 1 93.44 98 PHE B N 1
ATOM 3353 C CA . PHE B 1 98 ? -6.039 -17.172 13.219 1 93.44 98 PHE B CA 1
ATOM 3354 C C . PHE B 1 98 ? -5.055 -16.469 14.148 1 93.44 98 PHE B C 1
ATOM 3356 O O . PHE B 1 98 ? -4.645 -15.336 13.883 1 93.44 98 PHE B O 1
ATOM 3363 N N . PHE B 1 99 ? -4.652 -17.062 15.195 1 94.56 99 PHE B N 1
ATOM 3364 C CA . PHE B 1 99 ? -3.785 -16.438 16.188 1 94.56 99 PHE B CA 1
ATOM 3365 C C . PHE B 1 99 ? -2.385 -16.234 15.625 1 94.56 99 PHE B C 1
ATOM 3367 O O . PHE B 1 99 ? -1.762 -15.195 15.867 1 94.56 99 PHE B O 1
ATOM 3374 N N . LYS B 1 100 ? -1.942 -17.188 14.914 1 95.12 100 LYS B N 1
ATOM 3375 C CA . LYS B 1 100 ? -0.64 -17.016 14.273 1 95.12 100 LYS B CA 1
ATOM 3376 C C . LYS B 1 100 ? -0.664 -15.867 13.273 1 95.12 100 LYS B C 1
ATOM 3378 O O . LYS B 1 100 ? 0.303 -15.109 13.164 1 95.12 100 LYS B O 1
ATOM 3383 N N . GLY B 1 101 ? -1.825 -15.789 12.586 1 94.69 101 GLY B N 1
ATOM 3384 C CA . GLY B 1 101 ? -1.992 -14.68 11.656 1 94.69 101 GLY B CA 1
ATOM 3385 C C . GLY B 1 101 ? -1.934 -13.32 12.336 1 94.69 101 GLY B C 1
ATOM 3386 O O . GLY B 1 101 ? -1.355 -12.375 11.797 1 94.69 101 GLY B O 1
ATOM 3387 N N . ILE B 1 102 ? -2.488 -13.258 13.516 1 95.06 102 ILE B N 1
ATOM 3388 C CA . ILE B 1 102 ? -2.48 -12.016 14.281 1 95.06 102 ILE B CA 1
ATOM 3389 C C . ILE B 1 102 ? -1.045 -11.641 14.648 1 95.06 102 ILE B C 1
ATOM 3391 O O . ILE B 1 102 ? -0.66 -10.469 14.562 1 95.06 102 ILE B O 1
ATOM 3395 N N . LEU B 1 103 ? -0.317 -12.594 14.984 1 96.44 103 LEU B N 1
ATOM 3396 C CA . LEU B 1 103 ? 1.072 -12.352 15.359 1 96.44 103 LEU B CA 1
ATOM 3397 C C . LEU B 1 103 ? 1.911 -11.992 14.133 1 96.44 103 LEU B C 1
ATOM 3399 O O . LEU B 1 103 ? 2.742 -11.086 14.188 1 96.44 103 LEU B O 1
ATOM 3403 N N . ILE B 1 104 ? 1.689 -12.688 13.039 1 96.56 104 ILE B N 1
ATOM 3404 C CA . ILE B 1 104 ? 2.432 -12.461 11.805 1 96.56 104 ILE B CA 1
ATOM 3405 C C . ILE B 1 104 ? 2.184 -11.047 11.297 1 96.56 104 ILE B C 1
ATOM 3407 O O . ILE B 1 104 ? 3.092 -10.398 10.773 1 96.56 104 ILE B O 1
ATOM 3411 N N . ALA B 1 105 ? 0.983 -10.594 11.492 1 96.38 105 ALA B N 1
ATOM 3412 C CA . ALA B 1 105 ? 0.644 -9.25 11.023 1 96.38 105 ALA B CA 1
ATOM 3413 C C . ALA B 1 105 ? 0.92 -8.211 12.102 1 96.38 105 ALA B C 1
ATOM 3415 O O . ALA B 1 105 ? 1.354 -7.098 11.805 1 96.38 105 ALA B O 1
ATOM 3416 N N . GLY B 1 106 ? 0.709 -8.578 13.336 1 96.88 106 GLY B N 1
ATOM 3417 C CA . GLY B 1 106 ? 0.761 -7.637 14.445 1 96.88 106 GLY B CA 1
ATOM 3418 C C . GLY B 1 106 ? 2.176 -7.242 14.828 1 96.88 106 GLY B C 1
ATOM 3419 O O . GLY B 1 106 ? 2.461 -6.059 15.031 1 96.88 106 GLY B O 1
ATOM 3420 N N . ILE B 1 107 ? 3.006 -8.141 14.93 1 97.56 107 ILE B N 1
ATOM 3421 C CA . ILE B 1 107 ? 4.352 -7.883 15.43 1 97.56 107 ILE B CA 1
ATOM 3422 C C . ILE B 1 107 ? 5.09 -6.945 14.477 1 97.56 107 ILE B C 1
ATOM 3424 O O . ILE B 1 107 ? 5.609 -5.906 14.898 1 97.56 107 ILE B O 1
ATOM 3428 N N . PRO B 1 108 ? 5.137 -7.258 13.18 1 97.56 108 PRO B N 1
ATOM 3429 C CA . PRO B 1 108 ? 5.816 -6.312 12.289 1 97.56 108 PRO B CA 1
ATOM 3430 C C . PRO B 1 108 ? 5.121 -4.957 12.227 1 97.56 108 PRO B C 1
ATOM 3432 O O . PRO B 1 108 ? 5.773 -3.932 12.008 1 97.56 108 PRO B O 1
ATOM 3435 N N . THR B 1 109 ? 3.812 -4.93 12.398 1 97.44 109 THR B N 1
ATOM 3436 C CA . THR B 1 109 ? 3.086 -3.666 12.43 1 97.44 109 THR B CA 1
ATOM 3437 C C . THR B 1 109 ? 3.57 -2.789 13.586 1 97.44 109 THR B C 1
ATOM 3439 O O . THR B 1 109 ? 3.811 -1.594 13.406 1 97.44 109 THR B O 1
ATOM 3442 N N . VAL B 1 110 ? 3.727 -3.359 14.773 1 97.62 110 VAL B N 1
ATOM 3443 C CA . VAL B 1 110 ? 4.23 -2.625 15.93 1 97.62 110 VAL B CA 1
ATOM 3444 C C . VAL B 1 110 ? 5.633 -2.1 15.633 1 97.62 110 VAL B C 1
ATOM 3446 O O . VAL B 1 110 ? 5.953 -0.952 15.953 1 97.62 110 VAL B O 1
ATOM 3449 N N . CYS B 1 111 ? 6.438 -2.926 15.023 1 96.56 111 CYS B N 1
ATOM 3450 C CA . CYS B 1 111 ? 7.781 -2.514 14.641 1 96.56 111 CYS B CA 1
ATOM 3451 C C . CYS B 1 111 ? 7.738 -1.343 13.664 1 96.56 111 CYS B C 1
ATOM 3453 O O . CYS B 1 111 ? 8.477 -0.369 13.82 1 96.56 111 CYS B O 1
ATOM 3455 N N . ASN B 1 112 ? 6.852 -1.441 12.664 1 96 112 ASN B N 1
ATOM 3456 C CA . ASN B 1 112 ? 6.695 -0.368 11.688 1 96 112 ASN B CA 1
ATOM 3457 C C . ASN B 1 112 ? 6.32 0.95 12.359 1 96 112 ASN B C 1
ATOM 3459 O O . ASN B 1 112 ? 6.902 1.993 12.055 1 96 112 ASN B O 1
ATOM 3463 N N . ILE B 1 113 ? 5.383 0.869 13.258 1 96.38 113 ILE B N 1
ATOM 3464 C CA . ILE B 1 113 ? 4.906 2.08 13.922 1 96.38 113 ILE B CA 1
ATOM 3465 C C . ILE B 1 113 ? 6.059 2.736 14.688 1 96.38 113 ILE B C 1
ATOM 3467 O O . ILE B 1 113 ? 6.289 3.939 14.555 1 96.38 113 ILE B O 1
ATOM 3471 N N . LEU B 1 114 ? 6.77 1.968 15.43 1 94.94 114 LEU B N 1
ATOM 3472 C CA . LEU B 1 114 ? 7.832 2.486 16.281 1 94.94 114 LEU B CA 1
ATOM 3473 C C . LEU B 1 114 ? 8.984 3.037 15.453 1 94.94 114 LEU B C 1
ATOM 3475 O O . LEU B 1 114 ? 9.406 4.176 15.648 1 94.94 114 LEU B O 1
ATOM 3479 N N . VAL B 1 115 ? 9.398 2.295 14.492 1 93.38 115 VAL B N 1
ATOM 3480 C CA . VAL B 1 115 ? 10.609 2.643 13.75 1 93.38 115 VAL B CA 1
ATOM 3481 C C . VAL B 1 115 ? 10.281 3.705 12.703 1 93.38 115 VAL B C 1
ATOM 3483 O O . VAL B 1 115 ? 11.008 4.691 12.57 1 93.38 115 VAL B O 1
ATOM 3486 N N . ASP B 1 116 ? 9.18 3.494 11.953 1 95.25 116 ASP B N 1
ATOM 3487 C CA . ASP B 1 116 ? 8.836 4.445 10.898 1 95.25 116 ASP B CA 1
ATOM 3488 C C . ASP B 1 116 ? 8.484 5.809 11.477 1 95.25 116 ASP B C 1
ATOM 3490 O O . ASP B 1 116 ? 8.758 6.844 10.867 1 95.25 116 ASP B O 1
ATOM 3494 N N . MET B 1 117 ? 7.848 5.801 12.641 1 95.88 117 MET B N 1
ATOM 3495 C CA . MET B 1 117 ? 7.555 7.055 13.328 1 95.88 117 MET B CA 1
ATOM 3496 C C . MET B 1 117 ? 8.836 7.777 13.719 1 95.88 117 MET B C 1
ATOM 3498 O O . MET B 1 117 ? 8.961 8.992 13.531 1 95.88 117 MET B O 1
ATOM 3502 N N . MET B 1 118 ? 9.758 7.023 14.273 1 92.88 118 MET B N 1
ATOM 3503 C CA . MET B 1 118 ? 11.031 7.605 14.672 1 92.88 118 MET B CA 1
ATOM 3504 C C . MET B 1 118 ? 11.781 8.164 13.461 1 92.88 118 MET B C 1
ATOM 3506 O O . MET B 1 118 ? 12.305 9.273 13.516 1 92.88 118 MET B O 1
ATOM 3510 N N . VAL B 1 119 ? 11.836 7.438 12.383 1 91.06 119 VAL B N 1
ATOM 3511 C CA . VAL B 1 119 ? 12.539 7.859 11.172 1 91.06 119 VAL B CA 1
ATOM 3512 C C . VAL B 1 119 ? 11.844 9.086 10.57 1 91.06 119 VAL B C 1
ATOM 3514 O O . VAL B 1 119 ? 12.508 10.055 10.203 1 91.06 119 VAL B O 1
ATOM 3517 N N . GLY B 1 120 ? 10.516 9.023 10.477 1 92.38 120 GLY B N 1
ATOM 3518 C CA . GLY B 1 120 ? 9.773 10.172 9.984 1 92.38 120 GLY B CA 1
ATOM 3519 C C . GLY B 1 120 ? 9.992 11.422 10.805 1 92.38 120 GLY B C 1
ATOM 3520 O O . GLY B 1 120 ? 10.148 12.516 10.258 1 92.38 120 GLY B O 1
ATOM 3521 N N . TYR B 1 121 ? 10.016 11.273 12.141 1 92.56 121 TYR B N 1
ATOM 3522 C CA . TYR B 1 121 ? 10.273 12.383 13.055 1 92.56 121 TYR B CA 1
ATOM 3523 C C . TYR B 1 121 ? 11.664 12.953 12.836 1 92.56 121 TYR B C 1
ATOM 3525 O O . TYR B 1 121 ? 11.844 14.172 12.797 1 92.56 121 TYR B O 1
ATOM 3533 N N . GLY B 1 122 ? 12.602 12.055 12.742 1 88.75 122 GLY B N 1
ATOM 3534 C CA . GLY B 1 122 ? 13.969 12.484 12.484 1 88.75 122 GLY B CA 1
ATOM 3535 C C 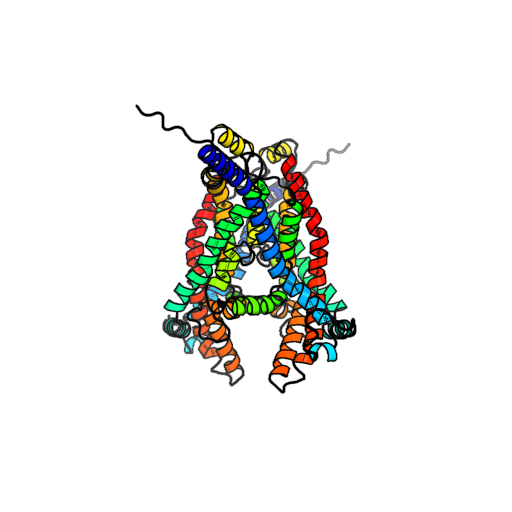. GLY B 1 122 ? 14.109 13.289 11.211 1 88.75 122 GLY B C 1
ATOM 3536 O O . GLY B 1 122 ? 14.75 14.344 11.203 1 88.75 122 GLY B O 1
ATOM 3537 N N . PHE B 1 123 ? 13.508 12.875 10.156 1 87.25 123 PHE B N 1
ATOM 3538 C CA . PHE B 1 123 ? 13.578 13.57 8.875 1 87.25 123 PHE B CA 1
ATOM 3539 C C . PHE B 1 123 ? 12.859 14.914 8.945 1 87.25 123 PHE B C 1
ATOM 3541 O O . PHE B 1 123 ? 13.258 15.875 8.281 1 87.25 123 PHE B O 1
ATOM 3548 N N . ALA B 1 124 ? 11.852 14.984 9.781 1 88 124 ALA B N 1
ATOM 3549 C CA . ALA B 1 124 ? 11.031 16.188 9.859 1 88 124 ALA B CA 1
ATOM 3550 C C . ALA B 1 124 ? 11.695 17.25 10.734 1 88 124 ALA B C 1
ATOM 3552 O O . ALA B 1 124 ? 11.594 18.438 10.461 1 88 124 ALA B O 1
ATOM 3553 N N . ARG B 1 125 ? 12.406 16.844 11.766 1 86.62 125 ARG B N 1
ATOM 3554 C CA . ARG B 1 125 ? 12.773 17.797 12.805 1 86.62 125 ARG B CA 1
ATOM 3555 C C . ARG B 1 125 ? 14.273 18.062 12.805 1 86.62 125 ARG B C 1
ATOM 3557 O O . ARG B 1 125 ? 14.719 19.109 13.25 1 86.62 125 ARG B O 1
ATOM 3564 N N . TYR B 1 126 ? 14.977 17.156 12.305 1 83.06 126 TYR B N 1
ATOM 3565 C CA . TYR B 1 126 ? 16.422 17.328 12.383 1 83.06 126 TYR B CA 1
ATOM 3566 C C . TYR B 1 126 ? 17.016 17.625 11.008 1 83.06 126 TYR B C 1
ATOM 3568 O O . TYR B 1 126 ? 16.484 17.188 9.992 1 83.06 126 TYR B O 1
ATOM 3576 N N . GLU B 1 127 ? 18.047 18.5 11.102 1 81.75 127 GLU B N 1
ATOM 3577 C CA . GLU B 1 127 ? 18.828 18.781 9.906 1 81.75 127 GLU B CA 1
ATOM 3578 C C . GLU B 1 127 ? 20.234 18.172 10.016 1 81.75 127 GLU B C 1
ATOM 3580 O O . GLU B 1 127 ? 20.938 18.406 10.984 1 81.75 127 GLU B O 1
ATOM 3585 N N . PHE B 1 128 ? 20.453 17.234 9.273 1 76.81 128 PHE B N 1
ATOM 3586 C CA . PHE B 1 128 ? 21.766 16.578 9.305 1 76.81 128 PHE B CA 1
ATOM 3587 C C . PHE B 1 128 ? 22.312 16.391 7.898 1 76.81 128 PHE B C 1
ATOM 3589 O O . PHE B 1 128 ? 21.578 16.484 6.918 1 76.81 128 PHE B O 1
ATOM 3596 N N . LYS B 1 129 ? 23.672 16.25 7.871 1 81.5 129 LYS B N 1
ATOM 3597 C CA . LYS B 1 129 ? 24.328 16.078 6.582 1 81.5 129 LYS B CA 1
ATOM 3598 C C . LYS B 1 129 ? 23.906 14.781 5.91 1 81.5 129 LYS B C 1
ATOM 3600 O O . LYS B 1 129 ? 23.859 13.734 6.551 1 81.5 129 LYS B O 1
ATOM 3605 N N . GLY B 1 130 ? 23.484 14.805 4.688 1 81.75 130 GLY B N 1
ATOM 3606 C CA . GLY B 1 130 ? 23.078 13.625 3.932 1 81.75 130 GLY B CA 1
ATOM 3607 C C . GLY B 1 130 ? 21.594 13.344 4.004 1 81.75 130 GLY B C 1
ATOM 3608 O O . GLY B 1 130 ? 21.141 12.305 3.52 1 81.75 130 GLY B O 1
ATOM 3609 N N . LYS B 1 131 ? 20.906 14.188 4.664 1 83.38 131 LYS B N 1
ATOM 3610 C CA . LYS B 1 131 ? 19.453 14.016 4.816 1 83.38 131 LYS B CA 1
ATOM 3611 C C . LYS B 1 131 ? 18.797 13.781 3.463 1 83.38 131 LYS B C 1
ATOM 3613 O O . LYS B 1 131 ? 18 12.852 3.311 1 83.38 131 LYS B O 1
ATOM 3618 N N . LYS B 1 132 ? 19.203 14.57 2.512 1 82.5 132 LYS B N 1
ATOM 3619 C CA . LYS B 1 132 ? 18.609 14.477 1.178 1 82.5 132 LYS B CA 1
ATOM 3620 C C . LYS B 1 132 ? 18.969 13.148 0.514 1 82.5 132 LYS B C 1
ATOM 3622 O O . LYS B 1 132 ? 18.125 12.539 -0.149 1 82.5 132 LYS B O 1
ATOM 3627 N N . ILE B 1 133 ? 20.125 12.773 0.743 1 80.38 133 ILE B N 1
ATOM 3628 C CA . ILE B 1 133 ? 20.562 11.516 0.156 1 80.38 133 ILE B CA 1
ATOM 3629 C C . ILE B 1 133 ? 19.844 10.352 0.818 1 80.38 133 ILE B C 1
ATOM 3631 O O . ILE B 1 133 ? 19.422 9.398 0.144 1 80.38 133 ILE B O 1
ATOM 3635 N N . MET B 1 134 ? 19.656 10.438 2.074 1 81.75 134 MET B N 1
ATOM 3636 C CA . MET B 1 134 ? 18.969 9.375 2.799 1 81.75 134 MET B CA 1
ATOM 3637 C C . MET B 1 134 ? 17.516 9.281 2.373 1 81.75 134 MET B C 1
ATOM 3639 O O . MET B 1 134 ? 16.969 8.188 2.238 1 81.75 134 MET B O 1
ATOM 3643 N N . MET B 1 135 ? 16.953 10.398 2.209 1 82.31 135 MET B N 1
ATOM 3644 C CA . MET B 1 135 ? 15.578 10.43 1.73 1 82.31 135 MET B CA 1
ATOM 3645 C C . MET B 1 135 ? 15.477 9.844 0.325 1 82.31 135 MET B C 1
ATOM 3647 O O . MET B 1 135 ? 14.555 9.094 0.028 1 82.31 135 MET B O 1
ATOM 3651 N N . ALA B 1 136 ? 16.438 10.172 -0.464 1 81.06 136 ALA B N 1
ATOM 3652 C CA . ALA B 1 136 ? 16.469 9.648 -1.825 1 81.06 136 ALA B CA 1
ATOM 3653 C C . ALA B 1 136 ? 16.594 8.125 -1.818 1 81.06 136 ALA B C 1
ATOM 3655 O O . ALA B 1 136 ? 15.953 7.434 -2.605 1 81.06 136 ALA B O 1
ATOM 3656 N N . ILE B 1 137 ? 17.344 7.668 -0.936 1 79.94 137 ILE B N 1
ATOM 3657 C CA . ILE B 1 137 ? 17.547 6.227 -0.827 1 79.94 137 ILE B CA 1
ATOM 3658 C C . ILE B 1 137 ? 16.266 5.551 -0.344 1 79.94 137 ILE B C 1
ATOM 3660 O O . ILE B 1 137 ? 15.914 4.473 -0.817 1 79.94 137 ILE B O 1
ATOM 3664 N N . LEU B 1 138 ? 15.648 6.16 0.598 1 80.81 138 LEU B N 1
ATOM 3665 C CA . LEU B 1 138 ? 14.383 5.648 1.114 1 80.81 138 LEU B CA 1
ATOM 3666 C C . LEU B 1 138 ? 13.352 5.516 -0.004 1 80.81 138 LEU B C 1
ATOM 3668 O O . LEU B 1 138 ? 12.703 4.477 -0.134 1 80.81 138 LEU B O 1
ATOM 3672 N N . ILE B 1 139 ? 13.281 6.488 -0.806 1 80.19 139 ILE B N 1
ATOM 3673 C CA . ILE B 1 139 ? 12.312 6.504 -1.896 1 80.19 139 ILE B CA 1
ATOM 3674 C C . ILE B 1 139 ? 12.695 5.461 -2.941 1 80.19 139 ILE B C 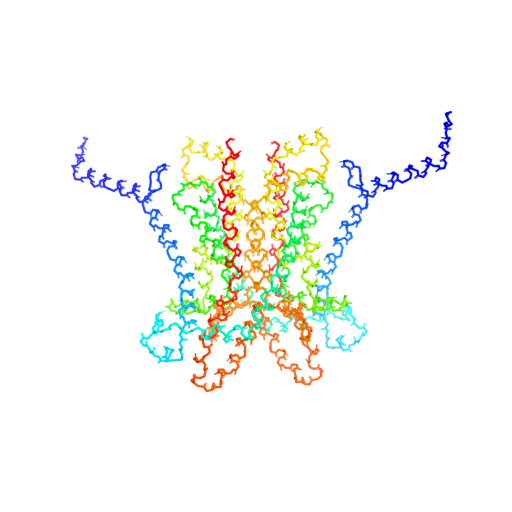1
ATOM 3676 O O . ILE B 1 139 ? 11.828 4.754 -3.469 1 80.19 139 ILE B O 1
ATOM 3680 N N . PHE B 1 140 ? 13.969 5.328 -3.158 1 78.75 140 PHE B N 1
ATOM 3681 C CA . PHE B 1 140 ? 14.477 4.367 -4.133 1 78.75 140 PHE B CA 1
ATOM 3682 C C . PHE B 1 140 ? 14.148 2.941 -3.707 1 78.75 140 PHE B C 1
ATOM 3684 O O . PHE B 1 140 ? 13.836 2.096 -4.547 1 78.75 140 PHE B O 1
ATOM 3691 N N . SER B 1 141 ? 14.281 2.709 -2.455 1 75.88 141 SER B N 1
ATOM 3692 C CA . SER B 1 141 ? 14.031 1.363 -1.947 1 75.88 141 SER B CA 1
ATOM 3693 C C . SER B 1 141 ? 12.594 0.932 -2.205 1 75.88 141 SER B C 1
ATOM 3695 O O . SER B 1 141 ? 12.312 -0.261 -2.336 1 75.88 141 SER B O 1
ATOM 3697 N N . TYR B 1 142 ? 11.719 1.8 -2.307 1 78.19 142 TYR B N 1
ATOM 3698 C CA . TYR B 1 142 ? 10.312 1.478 -2.508 1 78.19 142 TYR B CA 1
ATOM 3699 C C . TYR B 1 142 ? 10.039 1.129 -3.967 1 78.19 142 TYR B C 1
ATOM 3701 O O . TYR B 1 142 ? 9.141 0.339 -4.262 1 78.19 142 TYR B O 1
ATOM 3709 N N . ILE B 1 143 ? 10.789 1.654 -4.824 1 73.44 143 ILE B N 1
ATOM 3710 C CA . ILE B 1 143 ? 10.523 1.536 -6.254 1 73.44 143 ILE B CA 1
ATOM 3711 C C . ILE B 1 143 ? 10.906 0.139 -6.738 1 73.44 143 ILE B C 1
ATOM 3713 O O . ILE B 1 143 ? 10.406 -0.329 -7.762 1 73.44 143 ILE B O 1
ATOM 3717 N N . LEU B 1 144 ? 11.742 -0.526 -5.961 1 72.12 144 LEU B N 1
ATOM 3718 C CA . LEU B 1 144 ? 12.156 -1.869 -6.352 1 72.12 144 LEU B CA 1
ATOM 3719 C C . LEU B 1 144 ? 11 -2.855 -6.211 1 72.12 144 LEU B C 1
ATOM 3721 O O . LEU B 1 144 ? 10.398 -2.969 -5.141 1 72.12 144 LEU B O 1
ATOM 3725 N N . PRO B 1 145 ? 10.633 -3.488 -7.266 1 71.12 145 PRO B N 1
ATOM 3726 C CA . PRO B 1 145 ? 9.539 -4.465 -7.195 1 71.12 145 PRO B CA 1
ATOM 3727 C C . PRO B 1 145 ? 9.883 -5.664 -6.312 1 71.12 145 PRO B C 1
ATOM 3729 O O . PRO B 1 145 ? 11.031 -6.113 -6.289 1 71.12 145 PRO B O 1
ATOM 3732 N N . LYS B 1 146 ? 8.914 -6.176 -5.68 1 72.75 146 LYS B N 1
ATOM 3733 C CA . LYS B 1 146 ? 9.094 -7.332 -4.805 1 72.75 146 LYS B CA 1
ATOM 3734 C C . LYS B 1 146 ? 9.547 -8.555 -5.598 1 72.75 146 LYS B C 1
ATOM 3736 O O . LYS B 1 146 ? 10.305 -9.383 -5.086 1 72.75 146 LYS B O 1
ATOM 3741 N N . GLN B 1 147 ? 9.047 -8.586 -6.785 1 67.25 147 GLN B N 1
ATOM 3742 C CA . GLN B 1 147 ? 9.383 -9.734 -7.625 1 67.25 147 GLN B CA 1
ATOM 3743 C C . GLN B 1 147 ? 10.883 -9.828 -7.855 1 67.25 147 GLN B C 1
ATOM 3745 O O . GLN B 1 147 ? 11.422 -10.922 -8.062 1 67.25 147 GLN B O 1
ATOM 3750 N N . VAL B 1 148 ? 11.539 -8.688 -7.781 1 65.88 148 VAL B N 1
ATOM 3751 C CA . VAL B 1 148 ? 12.969 -8.633 -8.047 1 65.88 148 VAL B CA 1
ATOM 3752 C C . VAL B 1 148 ? 13.742 -8.945 -6.77 1 65.88 148 VAL B C 1
ATOM 3754 O O . VAL B 1 148 ? 14.812 -9.562 -6.824 1 65.88 148 VAL B O 1
ATOM 3757 N N . THR B 1 149 ? 13.203 -8.586 -5.699 1 74.44 149 THR B N 1
ATOM 3758 C CA . THR B 1 149 ? 13.961 -8.672 -4.457 1 74.44 149 THR B CA 1
ATOM 3759 C C . THR B 1 149 ? 13.656 -9.969 -3.723 1 74.44 149 THR B C 1
ATOM 3761 O O . THR B 1 149 ? 14.383 -10.359 -2.811 1 74.44 149 THR B O 1
ATOM 3764 N N . MET B 1 150 ? 12.602 -10.656 -4.145 1 76.62 150 MET B N 1
ATOM 3765 C CA . MET B 1 150 ? 12.094 -11.758 -3.332 1 76.62 150 MET B CA 1
ATOM 3766 C C . MET B 1 150 ? 13.102 -12.898 -3.266 1 76.62 150 MET B C 1
ATOM 3768 O O . MET B 1 150 ? 13.297 -13.5 -2.207 1 76.62 150 MET B O 1
ATOM 3772 N N . ILE B 1 151 ? 13.75 -13.227 -4.332 1 71.31 151 ILE B N 1
ATOM 3773 C CA . ILE B 1 151 ? 14.664 -14.367 -4.355 1 71.31 151 ILE B CA 1
ATOM 3774 C C . ILE B 1 151 ? 15.93 -14.031 -3.562 1 71.31 151 ILE B C 1
ATOM 3776 O O . ILE B 1 151 ? 16.312 -14.781 -2.666 1 71.31 151 ILE B O 1
ATOM 3780 N N . PRO B 1 152 ? 16.547 -12.867 -3.873 1 71.25 152 PRO B N 1
ATOM 3781 C CA . PRO B 1 152 ? 17.734 -12.5 -3.082 1 71.25 152 PRO B CA 1
ATOM 3782 C C . PRO B 1 152 ? 17.422 -12.398 -1.589 1 71.25 152 PRO B C 1
ATOM 3784 O O . PRO B 1 152 ? 18.266 -12.766 -0.76 1 71.25 152 PRO B O 1
ATOM 3787 N N . THR B 1 153 ? 16.344 -11.906 -1.243 1 80.62 153 THR B N 1
ATOM 3788 C CA . THR B 1 153 ? 15.977 -11.789 0.162 1 80.62 153 THR B CA 1
ATOM 3789 C C . THR B 1 153 ? 15.727 -13.164 0.771 1 80.62 153 THR B C 1
ATOM 3791 O O . THR B 1 153 ? 16.031 -13.398 1.942 1 80.62 153 THR B O 1
ATOM 3794 N N . TYR B 1 154 ? 15.141 -14.016 -0.016 1 82.5 154 TYR B N 1
ATOM 3795 C CA . TYR B 1 154 ? 14.961 -15.391 0.432 1 82.5 154 TYR B CA 1
ATOM 3796 C C . TYR B 1 154 ? 16.297 -16.031 0.787 1 82.5 154 TYR B C 1
ATOM 3798 O O . TYR B 1 154 ? 16.438 -16.672 1.834 1 82.5 154 TYR B O 1
ATOM 3806 N N . VAL B 1 155 ? 17.234 -15.883 -0.132 1 75.81 155 VAL B N 1
ATOM 3807 C CA . VAL B 1 155 ? 18.562 -16.453 0.074 1 75.81 155 VAL B CA 1
ATOM 3808 C C . VAL B 1 155 ? 19.203 -15.836 1.312 1 75.81 155 VAL B C 1
ATOM 3810 O O . VAL B 1 155 ? 19.812 -16.531 2.121 1 75.81 155 VAL B O 1
ATOM 3813 N N . LEU B 1 156 ? 19.031 -14.562 1.476 1 78.44 156 LEU B N 1
ATOM 3814 C CA . LEU B 1 156 ? 19.562 -13.867 2.641 1 78.44 156 LEU B CA 1
ATOM 3815 C C . LEU B 1 156 ? 18.938 -14.406 3.928 1 78.44 156 LEU B C 1
ATOM 3817 O O . LEU B 1 156 ? 19.656 -14.688 4.891 1 78.44 156 LEU B O 1
ATOM 3821 N N . TYR B 1 157 ? 17.609 -14.5 3.926 1 87.44 157 TYR B N 1
ATOM 3822 C CA . TYR B 1 157 ? 16.938 -15.008 5.109 1 87.44 157 TYR B CA 1
ATOM 3823 C C . TYR B 1 157 ? 17.328 -16.453 5.398 1 87.44 157 TYR B C 1
ATOM 3825 O O . TYR B 1 157 ? 17.406 -16.859 6.559 1 87.44 157 TYR B O 1
ATOM 3833 N N . ASN B 1 158 ? 17.516 -17.203 4.324 1 86.31 158 ASN B N 1
ATOM 3834 C CA . ASN B 1 158 ? 17.984 -18.578 4.488 1 86.31 158 ASN B CA 1
ATOM 3835 C C . ASN B 1 158 ? 19.375 -18.609 5.137 1 86.31 158 ASN B C 1
ATOM 3837 O O . ASN B 1 158 ? 19.609 -19.391 6.062 1 86.31 158 ASN B O 1
ATOM 3841 N N . ASP B 1 159 ? 20.25 -17.781 4.66 1 84.06 159 ASP B N 1
ATOM 3842 C CA . ASP B 1 159 ? 21.609 -17.719 5.191 1 84.06 159 ASP B CA 1
ATOM 3843 C C . ASP B 1 159 ? 21.609 -17.266 6.648 1 84.06 159 ASP B C 1
ATOM 3845 O O . ASP B 1 159 ? 22.453 -17.703 7.441 1 84.06 159 ASP B O 1
ATOM 3849 N N . MET B 1 160 ? 20.703 -16.453 7.012 1 88.94 160 MET B N 1
ATOM 3850 C CA . MET B 1 160 ? 20.578 -15.953 8.383 1 88.94 160 MET B CA 1
ATOM 3851 C C . MET B 1 160 ? 19.906 -16.984 9.273 1 88.94 160 MET B C 1
ATOM 3853 O O . MET B 1 160 ? 19.906 -16.844 10.5 1 88.94 160 MET B O 1
ATOM 3857 N N . GLY B 1 161 ? 19.344 -17.938 8.625 1 90.5 161 GLY B N 1
ATOM 3858 C CA . GLY B 1 161 ? 18.688 -19 9.375 1 90.5 161 GLY B CA 1
ATOM 3859 C C . GLY B 1 161 ? 17.344 -18.578 9.93 1 90.5 161 GLY B C 1
ATOM 3860 O O . GLY B 1 161 ? 16.891 -19.125 10.945 1 90.5 161 GLY B O 1
ATOM 3861 N N . ILE B 1 162 ? 16.703 -17.594 9.32 1 93.25 162 ILE B N 1
ATOM 3862 C CA . ILE B 1 162 ? 15.461 -17.125 9.914 1 93.25 162 ILE B CA 1
ATOM 3863 C C . ILE B 1 162 ? 14.289 -17.469 8.992 1 93.25 162 ILE B C 1
ATOM 3865 O O . ILE B 1 162 ? 13.148 -17.094 9.266 1 93.25 162 ILE B O 1
ATOM 3869 N N . LEU B 1 163 ? 14.539 -18.172 7.93 1 92.12 163 LEU B N 1
ATOM 3870 C CA . LEU B 1 163 ? 13.453 -18.641 7.074 1 92.12 163 LEU B CA 1
ATOM 3871 C C . LEU B 1 163 ? 12.484 -19.516 7.852 1 92.12 163 LEU B C 1
ATOM 3873 O O . LEU B 1 163 ? 12.906 -20.312 8.695 1 92.12 163 LEU B O 1
ATOM 3877 N N . GLY B 1 164 ? 11.234 -19.312 7.57 1 94.06 164 GLY B N 1
ATOM 3878 C CA . GLY B 1 164 ? 10.242 -20.125 8.25 1 94.06 164 GLY B CA 1
ATOM 3879 C C . GLY B 1 164 ? 9.836 -19.578 9.602 1 94.06 164 GLY B C 1
ATOM 3880 O O . GLY B 1 164 ? 9.203 -20.266 10.398 1 94.06 164 GLY B O 1
ATOM 3881 N N . THR B 1 165 ? 10.273 -18.344 9.844 1 94.62 165 THR B N 1
ATOM 3882 C CA . THR B 1 165 ? 9.938 -17.734 11.117 1 94.62 165 THR B CA 1
ATOM 3883 C C . THR B 1 165 ? 9.344 -16.344 10.914 1 94.62 165 THR B C 1
ATOM 3885 O O . THR B 1 165 ? 9.438 -15.773 9.82 1 94.62 165 THR B O 1
ATOM 3888 N N . ILE B 1 166 ? 8.805 -15.844 12.031 1 95 166 ILE B N 1
ATOM 3889 C CA . ILE B 1 166 ? 8.164 -14.531 11.992 1 95 166 ILE B CA 1
ATOM 3890 C C . ILE B 1 166 ? 9.234 -13.453 11.852 1 95 166 ILE B C 1
ATOM 3892 O O . ILE B 1 166 ? 8.922 -12.312 11.484 1 95 166 ILE B O 1
ATOM 3896 N N . TRP B 1 167 ? 10.422 -13.805 12.047 1 95.12 167 TRP B N 1
ATOM 3897 C CA . TRP B 1 167 ? 11.516 -12.836 12.016 1 95.12 167 TRP B CA 1
ATOM 3898 C C . TRP B 1 167 ? 11.75 -12.336 10.594 1 95.12 167 TRP B C 1
ATOM 3900 O O . TRP B 1 167 ? 12.312 -11.25 10.398 1 95.12 167 TRP B O 1
ATOM 3910 N N . THR B 1 168 ? 11.328 -13.07 9.617 1 94.5 168 THR B N 1
ATOM 3911 C CA . THR B 1 168 ? 11.492 -12.641 8.234 1 94.5 168 THR B CA 1
ATOM 3912 C C . THR B 1 168 ? 10.68 -11.383 7.965 1 94.5 168 THR B C 1
ATOM 3914 O O . THR B 1 168 ? 11.016 -10.594 7.078 1 94.5 168 THR B O 1
ATOM 3917 N N . PHE B 1 169 ? 9.594 -11.195 8.75 1 96 169 PHE B N 1
ATOM 3918 C CA . PHE B 1 169 ? 8.789 -9.984 8.633 1 96 169 PHE B CA 1
ATOM 3919 C C . PHE B 1 169 ? 9.18 -8.969 9.695 1 96 169 PHE B C 1
ATOM 3921 O O . PHE B 1 169 ? 9.258 -7.77 9.414 1 96 169 PHE B O 1
ATOM 3928 N N . ALA B 1 170 ? 9.492 -9.445 10.883 1 96.19 170 ALA B N 1
ATOM 3929 C CA . ALA B 1 170 ? 9.719 -8.57 12.023 1 96.19 170 ALA B CA 1
ATOM 3930 C C . ALA B 1 170 ? 11.07 -7.863 11.914 1 96.19 170 ALA B C 1
ATOM 3932 O O . ALA B 1 170 ? 11.18 -6.672 12.203 1 96.19 170 ALA B O 1
ATOM 3933 N N . LEU B 1 171 ? 12.039 -8.547 11.477 1 93.12 171 LEU B N 1
ATOM 3934 C CA . LEU B 1 171 ? 13.398 -8.016 11.461 1 93.12 171 LEU B CA 1
ATOM 3935 C C . LEU B 1 171 ? 13.508 -6.836 10.5 1 93.12 171 LEU B C 1
ATOM 3937 O O . LEU B 1 171 ? 13.992 -5.766 10.875 1 93.12 171 LEU B O 1
ATOM 3941 N N . PRO B 1 172 ? 13.055 -7.016 9.266 1 90 172 PRO B N 1
ATOM 3942 C CA . PRO B 1 172 ? 13.102 -5.852 8.375 1 90 172 PRO B CA 1
ATOM 3943 C C . PRO B 1 172 ? 12.281 -4.676 8.898 1 90 172 PRO B C 1
ATOM 3945 O O . PRO B 1 172 ? 12.68 -3.52 8.719 1 90 172 PRO B O 1
ATOM 3948 N N . ALA B 1 173 ? 11.172 -4.949 9.445 1 93.19 173 ALA B N 1
ATOM 3949 C CA . ALA B 1 173 ? 10.336 -3.891 10.008 1 93.19 173 ALA B CA 1
ATOM 3950 C C . ALA B 1 173 ? 11.07 -3.15 11.125 1 93.19 173 ALA B C 1
ATOM 3952 O O . ALA B 1 173 ? 10.945 -1.93 11.25 1 93.19 173 ALA B O 1
ATOM 3953 N N . LEU B 1 174 ? 11.828 -3.873 11.906 1 91.19 174 LEU B N 1
ATOM 3954 C CA . LEU B 1 174 ? 12.594 -3.297 13.008 1 91.19 174 LEU B CA 1
ATOM 3955 C C . LEU B 1 174 ? 13.695 -2.381 12.477 1 91.19 174 LEU B C 1
ATOM 3957 O O . LEU B 1 174 ? 14.188 -1.51 13.203 1 91.19 174 LEU B O 1
ATOM 3961 N N . PHE B 1 175 ? 13.992 -2.539 11.273 1 84.94 175 PHE B N 1
ATOM 3962 C CA . PHE B 1 175 ? 15.055 -1.719 10.703 1 84.94 175 PHE B CA 1
ATOM 3963 C C . PHE B 1 175 ? 14.5 -0.744 9.68 1 84.94 175 PHE B C 1
ATOM 3965 O O . PHE B 1 175 ? 15.227 -0.256 8.812 1 84.94 175 PHE B O 1
ATOM 3972 N N . GLY B 1 176 ? 13.266 -0.547 9.688 1 86.62 176 GLY B N 1
ATOM 3973 C CA . GLY B 1 176 ? 12.633 0.469 8.859 1 86.62 176 GLY B CA 1
ATOM 3974 C C . GLY B 1 176 ? 12.391 0.008 7.438 1 86.62 176 GLY B C 1
ATOM 3975 O O . GLY B 1 176 ? 12.18 0.828 6.539 1 86.62 176 GLY B O 1
ATOM 3976 N N . ASN B 1 177 ? 12.453 -1.28 7.223 1 84.19 177 ASN B N 1
ATOM 3977 C CA . ASN B 1 177 ? 12.281 -1.833 5.883 1 84.19 177 ASN B CA 1
ATOM 3978 C C . ASN B 1 177 ? 11.133 -2.836 5.836 1 84.19 177 ASN B C 1
ATOM 3980 O O . ASN B 1 177 ? 11.195 -3.82 5.098 1 84.19 177 ASN B O 1
ATOM 3984 N N . GLY B 1 178 ? 10.195 -2.621 6.711 1 89.81 178 GLY B N 1
ATOM 3985 C CA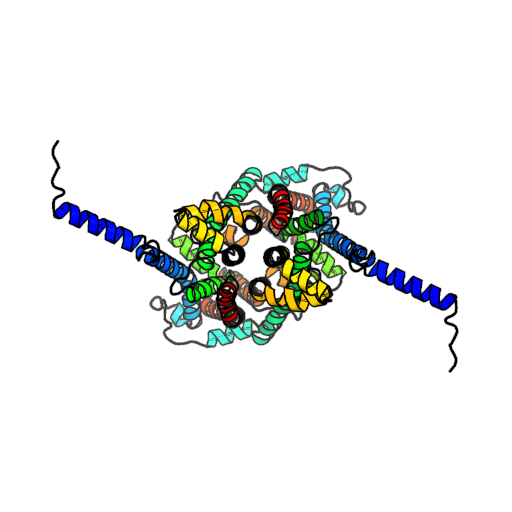 . GLY B 1 178 ? 9.016 -3.465 6.672 1 89.81 178 GLY B CA 1
ATOM 3986 C C . GLY B 1 178 ? 8.195 -3.291 5.402 1 89.81 178 GLY B C 1
ATOM 3987 O O . GLY B 1 178 ? 8.547 -2.484 4.539 1 89.81 178 GLY B O 1
ATOM 3988 N N . LEU B 1 179 ? 7.145 -4.102 5.293 1 90.44 179 LEU B N 1
ATOM 3989 C CA . LEU B 1 179 ? 6.266 -4.02 4.129 1 90.44 179 LEU B CA 1
ATOM 3990 C C . LEU B 1 179 ? 5.727 -2.605 3.955 1 90.44 179 LEU B C 1
ATOM 3992 O O . LEU B 1 179 ? 5.02 -2.092 4.828 1 90.44 179 LEU B O 1
ATOM 3996 N N . ASN B 1 180 ? 6.117 -1.963 2.822 1 89.69 180 ASN B N 1
ATOM 3997 C CA . ASN B 1 180 ? 5.668 -0.628 2.441 1 89.69 180 ASN B CA 1
ATOM 3998 C C . ASN B 1 180 ? 6.047 0.412 3.49 1 89.69 180 ASN B C 1
ATOM 4000 O O . ASN B 1 180 ? 5.312 1.376 3.711 1 89.69 180 ASN B O 1
ATOM 4004 N N . ALA B 1 181 ? 7.152 0.222 4.148 1 91.44 181 ALA B N 1
ATOM 4005 C CA . ALA B 1 181 ? 7.613 1.1 5.219 1 91.44 181 ALA B CA 1
ATOM 4006 C C . ALA B 1 181 ? 7.793 2.531 4.719 1 91.44 181 ALA B C 1
ATOM 4008 O O . ALA B 1 181 ? 7.449 3.486 5.418 1 91.44 181 ALA B O 1
ATOM 4009 N N . PRO B 1 182 ? 8.266 2.758 3.512 1 89.31 182 PRO B N 1
ATOM 4010 C CA . PRO B 1 182 ? 8.539 4.129 3.076 1 89.31 182 PRO B CA 1
ATOM 4011 C C . PRO B 1 182 ? 7.293 5.016 3.107 1 89.31 182 PRO B C 1
ATOM 4013 O O . PRO B 1 182 ? 7.379 6.191 3.463 1 89.31 182 PRO B O 1
ATOM 4016 N N . ILE B 1 183 ? 6.164 4.449 2.744 1 91.31 183 ILE B N 1
ATOM 4017 C CA . ILE B 1 183 ? 4.961 5.277 2.762 1 91.31 183 ILE B CA 1
ATOM 4018 C C . ILE B 1 183 ? 4.621 5.66 4.199 1 91.31 183 ILE B C 1
ATOM 4020 O O . ILE B 1 183 ? 4.125 6.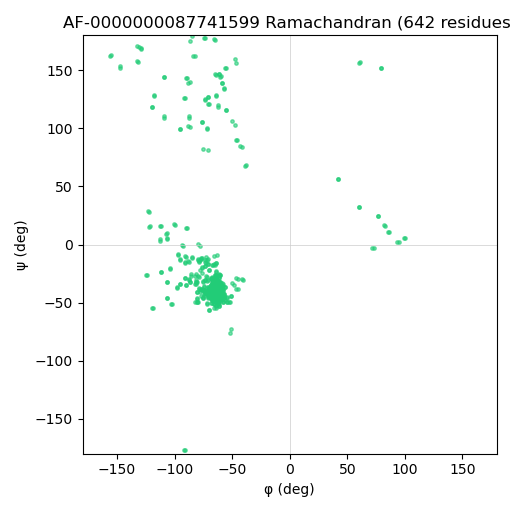758 4.457 1 91.31 183 ILE B O 1
ATOM 4024 N N . PHE B 1 184 ? 4.832 4.746 5.121 1 95.25 184 PHE B N 1
ATOM 4025 C CA . PHE B 1 184 ? 4.555 5.043 6.52 1 95.25 184 PHE B CA 1
ATOM 4026 C C . PHE B 1 184 ? 5.512 6.105 7.047 1 95.25 184 PHE B C 1
ATOM 4028 O O . PHE B 1 184 ? 5.105 7.008 7.777 1 95.25 184 PHE B O 1
ATOM 4035 N N . ILE B 1 185 ? 6.758 5.996 6.652 1 92.69 185 ILE B N 1
ATOM 4036 C CA . ILE B 1 185 ? 7.746 6.996 7.035 1 92.69 185 ILE B CA 1
ATOM 4037 C C . ILE B 1 185 ? 7.328 8.367 6.496 1 92.69 185 ILE B C 1
ATOM 4039 O O . ILE B 1 185 ? 7.383 9.367 7.215 1 92.69 185 ILE B O 1
ATOM 4043 N N . LEU B 1 186 ? 6.871 8.406 5.316 1 89.56 186 LEU B N 1
ATOM 4044 C CA . LEU B 1 186 ? 6.488 9.664 4.695 1 89.56 186 LEU B CA 1
ATOM 4045 C C . LEU B 1 186 ? 5.227 10.234 5.34 1 89.56 186 LEU B C 1
ATOM 4047 O O . LEU B 1 186 ? 5.074 11.445 5.449 1 89.56 186 LEU B O 1
ATOM 4051 N N . ILE B 1 187 ? 4.297 9.344 5.699 1 91.88 187 ILE B N 1
ATOM 4052 C CA . ILE B 1 187 ? 3.098 9.781 6.406 1 91.88 187 ILE B CA 1
ATOM 4053 C C . ILE B 1 187 ? 3.49 10.453 7.723 1 91.88 187 ILE B C 1
ATOM 4055 O O . ILE B 1 187 ? 3.035 11.555 8.016 1 91.88 187 ILE B O 1
ATOM 4059 N N . PHE B 1 188 ? 4.395 9.836 8.453 1 93.62 188 PHE B N 1
ATOM 4060 C CA . PHE B 1 188 ? 4.852 10.414 9.719 1 93.62 188 PHE B CA 1
ATOM 4061 C C . PHE B 1 188 ? 5.648 11.688 9.469 1 93.62 188 PHE B C 1
ATOM 4063 O O . PHE B 1 188 ? 5.504 12.664 10.203 1 93.62 188 PHE B O 1
ATOM 4070 N N . TYR B 1 189 ? 6.535 11.641 8.5 1 90.88 189 TYR B N 1
ATOM 4071 C CA . TYR B 1 189 ? 7.32 12.812 8.125 1 90.88 189 TYR B CA 1
ATOM 4072 C C . TYR B 1 189 ? 6.418 14.016 7.859 1 90.88 189 TYR B C 1
ATOM 4074 O O . TYR B 1 189 ? 6.645 15.102 8.398 1 90.88 189 TYR B O 1
ATOM 4082 N N . GLN B 1 190 ? 5.383 13.766 7.023 1 85.38 190 GLN B N 1
ATOM 4083 C CA . GLN B 1 190 ? 4.461 14.836 6.664 1 85.38 190 GLN B CA 1
ATOM 4084 C C . GLN B 1 190 ? 3.695 15.336 7.887 1 85.38 190 GLN B C 1
ATOM 4086 O O . GLN B 1 190 ? 3.463 16.531 8.031 1 85.38 190 GLN B O 1
ATOM 4091 N N . PHE B 1 191 ? 3.299 14.469 8.734 1 88.69 191 PHE B N 1
ATOM 4092 C CA . PHE B 1 191 ? 2.578 14.844 9.938 1 88.69 191 PHE B CA 1
ATOM 4093 C C . PHE B 1 191 ? 3.451 15.711 10.844 1 88.69 191 PHE B C 1
ATOM 4095 O O . PHE B 1 191 ? 3.031 16.781 11.281 1 88.69 191 PHE B O 1
ATOM 4102 N N . PHE B 1 192 ? 4.641 15.289 11.086 1 90.81 192 PHE B N 1
ATOM 4103 C CA . PHE B 1 192 ? 5.512 15.961 12.039 1 90.81 192 PHE B CA 1
ATOM 4104 C C . PHE B 1 192 ? 6.008 17.297 11.477 1 90.81 192 PHE B C 1
ATOM 4106 O O . PHE B 1 192 ? 6.367 18.188 12.234 1 90.81 192 PHE B O 1
ATOM 4113 N N . ARG B 1 193 ? 6.082 17.359 10.242 1 85.44 193 ARG B N 1
ATOM 4114 C CA . ARG B 1 193 ? 6.453 18.641 9.625 1 85.44 193 ARG B CA 1
ATOM 4115 C C . ARG B 1 193 ? 5.406 19.703 9.906 1 85.44 193 ARG B C 1
ATOM 4117 O O . ARG B 1 193 ? 5.719 20.906 9.93 1 85.44 193 ARG B O 1
ATOM 4124 N N . GLN B 1 194 ? 4.262 19.25 10.172 1 80.81 194 GLN B N 1
ATOM 4125 C CA . GLN B 1 194 ? 3.16 20.188 10.375 1 80.81 194 GLN B CA 1
ATOM 4126 C C . GLN B 1 194 ? 3.043 20.578 11.844 1 80.81 194 GLN B C 1
ATOM 4128 O O . GLN B 1 194 ? 2.34 21.547 12.172 1 80.81 194 GLN B O 1
ATOM 4133 N N . VAL B 1 195 ? 3.662 19.844 12.68 1 80.88 195 VAL B N 1
ATOM 4134 C CA . VAL B 1 195 ? 3.693 20.219 14.094 1 80.88 195 VAL B CA 1
ATOM 4135 C C . VAL B 1 195 ? 4.582 21.438 14.289 1 80.88 195 VAL B C 1
ATOM 4137 O O . VAL B 1 195 ? 5.734 21.453 13.852 1 80.88 195 VAL B O 1
ATOM 4140 N N . PRO B 1 196 ? 4.086 22.5 14.93 1 82.62 196 PRO B N 1
ATOM 4141 C CA . PRO B 1 196 ? 4.871 23.719 15.102 1 82.62 196 PRO B CA 1
ATOM 4142 C C . PRO B 1 196 ? 6.199 23.469 15.812 1 82.62 196 PRO B C 1
ATOM 4144 O O . PRO B 1 196 ? 6.23 22.859 16.891 1 82.62 196 PRO B O 1
ATOM 4147 N N . LYS B 1 197 ? 7.168 24.047 15.258 1 83.56 197 LYS B N 1
ATOM 4148 C CA . LYS B 1 197 ? 8.516 23.891 15.805 1 83.56 197 LYS B CA 1
ATOM 4149 C C . LYS B 1 197 ? 8.633 24.562 17.172 1 83.56 197 LYS B C 1
ATOM 4151 O O . LYS B 1 197 ? 9.414 24.141 18.016 1 83.56 197 LYS B O 1
ATOM 4156 N N . VAL B 1 198 ? 7.805 25.609 17.281 1 86.69 198 VAL B N 1
ATOM 4157 C CA . VAL B 1 198 ? 7.852 26.438 18.484 1 86.69 198 VAL B CA 1
ATOM 4158 C C . VAL B 1 198 ? 7.516 25.562 19.703 1 86.69 198 VAL B C 1
ATOM 4160 O O . VAL B 1 198 ? 8.055 25.781 20.797 1 86.69 198 VAL B O 1
ATOM 4163 N N . LEU B 1 199 ? 6.688 24.625 19.484 1 86.56 199 LEU B N 1
ATOM 4164 C CA . LEU B 1 199 ? 6.316 23.719 20.578 1 86.56 199 LEU B CA 1
ATOM 4165 C C . LEU B 1 199 ? 7.508 22.891 21.031 1 86.56 199 LEU B C 1
ATOM 4167 O O . LEU B 1 199 ? 7.711 22.688 22.219 1 86.56 199 LEU B O 1
ATOM 4171 N N . MET B 1 200 ? 8.273 22.516 20.141 1 87.25 200 MET B N 1
ATOM 4172 C CA . MET B 1 200 ? 9.445 21.688 20.453 1 87.25 200 MET B CA 1
ATOM 4173 C C . MET B 1 200 ? 10.555 22.547 21.047 1 87.25 200 MET B C 1
ATOM 4175 O O . MET B 1 200 ? 11.258 22.109 21.969 1 87.25 200 MET B O 1
ATOM 4179 N N . GLU B 1 201 ? 10.719 23.688 20.562 1 89.06 201 GLU B N 1
ATOM 4180 C CA . GLU B 1 201 ? 11.727 24.609 21.078 1 89.06 201 GLU B CA 1
ATOM 4181 C C . GLU B 1 201 ? 11.406 25.047 22.5 1 89.06 201 GLU B C 1
ATOM 4183 O O . GLU B 1 201 ? 12.305 25.156 23.344 1 89.06 201 GLU B O 1
ATOM 4188 N N . ALA B 1 202 ? 10.148 25.328 22.688 1 91.94 202 ALA B N 1
ATOM 4189 C CA . ALA B 1 202 ? 9.711 25.703 24.031 1 91.94 202 ALA B CA 1
ATOM 4190 C C . ALA B 1 202 ? 10.008 24.594 25.031 1 91.94 202 ALA B C 1
ATOM 4192 O O . ALA B 1 202 ? 10.469 24.859 26.141 1 91.94 202 ALA B O 1
ATOM 4193 N N . ALA B 1 203 ? 9.773 23.391 24.625 1 91.5 203 ALA B N 1
ATOM 4194 C CA . ALA B 1 203 ? 10.047 22.25 25.5 1 91.5 203 ALA B CA 1
ATOM 4195 C C . ALA B 1 203 ? 11.547 22.094 25.75 1 91.5 203 ALA B C 1
ATOM 4197 O O . ALA B 1 203 ? 11.961 21.719 26.844 1 91.5 203 ALA B O 1
ATOM 4198 N N . ALA B 1 204 ? 12.312 22.406 24.766 1 90.12 204 ALA B N 1
ATOM 4199 C CA . ALA B 1 204 ? 13.766 22.344 24.906 1 90.12 204 ALA B CA 1
ATOM 4200 C C . ALA B 1 204 ? 14.266 23.391 25.906 1 90.12 204 ALA B C 1
ATOM 4202 O O . ALA B 1 204 ? 15.164 23.109 26.703 1 90.12 204 ALA B O 1
ATOM 4203 N N . ILE B 1 205 ? 13.711 24.5 25.797 1 92.12 205 ILE B N 1
ATOM 4204 C CA . ILE B 1 205 ? 14.055 25.578 26.703 1 92.12 205 ILE B CA 1
ATOM 4205 C C . ILE B 1 205 ? 13.703 25.188 28.125 1 92.12 205 ILE B C 1
ATOM 4207 O O . ILE B 1 205 ? 14.43 25.516 29.078 1 92.12 205 ILE B O 1
ATOM 4211 N N . ASP B 1 206 ? 12.625 24.406 28.328 1 93.75 206 ASP B N 1
ATOM 4212 C CA . ASP B 1 206 ? 12.188 23.922 29.641 1 93.75 206 ASP B CA 1
ATOM 4213 C C . ASP B 1 206 ? 13.039 22.75 30.094 1 93.75 206 ASP B C 1
ATOM 4215 O O . ASP B 1 206 ? 12.797 22.188 31.172 1 93.75 206 ASP B O 1
ATOM 4219 N N . GLY B 1 207 ? 13.969 22.359 29.266 1 91.62 207 GLY B N 1
ATOM 4220 C CA . GLY B 1 207 ? 14.93 21.344 29.688 1 91.62 207 GLY B CA 1
ATOM 4221 C C . GLY B 1 207 ? 14.602 19.969 29.172 1 91.62 207 GLY B C 1
ATOM 4222 O O . GLY B 1 207 ? 15.242 18.984 29.547 1 91.62 207 GLY B O 1
ATOM 4223 N N . ALA B 1 208 ? 13.594 19.906 28.344 1 90.81 208 ALA B N 1
ATOM 4224 C CA . ALA B 1 208 ? 13.227 18.594 27.812 1 90.81 208 ALA B CA 1
ATOM 4225 C C . ALA B 1 208 ? 14.234 18.125 26.766 1 90.81 208 ALA B C 1
ATOM 4227 O O . ALA B 1 208 ? 14.508 18.844 25.797 1 90.81 208 ALA B O 1
ATOM 4228 N N . GLY B 1 209 ? 14.789 16.938 26.969 1 90.44 209 GLY B N 1
ATOM 4229 C CA . GLY B 1 209 ? 15.711 16.344 26.016 1 90.44 209 GLY B CA 1
ATOM 4230 C C . GLY B 1 209 ? 15.031 15.805 24.781 1 90.44 209 GLY B C 1
ATOM 4231 O O . GLY B 1 209 ? 13.82 15.945 24.625 1 90.44 209 GLY B O 1
ATOM 4232 N N . HIS B 1 210 ? 15.789 15.281 23.828 1 86.69 210 HIS B N 1
ATOM 4233 C CA . HIS B 1 210 ? 15.289 14.805 22.547 1 86.69 210 HIS B CA 1
ATOM 4234 C C . HIS B 1 210 ? 14.297 13.656 22.734 1 86.69 210 HIS B C 1
ATOM 4236 O O . HIS B 1 210 ? 13.242 13.633 22.094 1 86.69 210 HIS B O 1
ATOM 4242 N N . PHE B 1 211 ? 14.609 12.812 23.625 1 89.69 211 PHE B N 1
ATOM 4243 C CA . PHE B 1 211 ? 13.758 11.648 23.828 1 89.69 211 PHE B CA 1
ATOM 4244 C C . PHE B 1 211 ? 12.461 12.047 24.531 1 89.69 211 PHE B C 1
ATOM 4246 O O . PHE B 1 211 ? 11.391 11.555 24.188 1 89.69 211 PHE B O 1
ATOM 4253 N N . LYS B 1 212 ? 12.586 12.945 25.469 1 91.69 212 LYS B N 1
ATOM 4254 C CA . LYS B 1 212 ? 11.398 13.43 26.172 1 91.69 212 LYS B CA 1
ATOM 4255 C C . LYS B 1 212 ? 10.461 14.164 25.219 1 91.69 212 LYS B C 1
ATOM 4257 O O . LYS B 1 212 ? 9.242 13.969 25.266 1 91.69 212 LYS B O 1
ATOM 4262 N N . ARG B 1 213 ? 11.039 14.984 24.375 1 92.12 213 ARG B N 1
ATOM 4263 C CA . ARG B 1 213 ? 10.234 15.711 23.391 1 92.12 213 ARG B CA 1
ATOM 4264 C C . ARG B 1 213 ? 9.555 14.75 22.422 1 92.12 213 ARG B C 1
ATOM 4266 O O . ARG B 1 213 ? 8.406 14.969 22.031 1 92.12 213 ARG B O 1
ATOM 4273 N N . PHE B 1 214 ? 10.266 13.727 22.078 1 92.44 214 PHE B N 1
ATOM 4274 C CA . PHE B 1 214 ? 9.703 12.75 21.156 1 92.44 214 PHE B CA 1
ATOM 4275 C C . PHE B 1 214 ? 8.547 11.992 21.797 1 92.44 214 PHE B C 1
ATOM 4277 O O . PHE B 1 214 ? 7.445 11.953 21.25 1 92.44 214 PHE B O 1
ATOM 4284 N N . PHE B 1 215 ? 8.719 11.477 22.953 1 93.31 215 PHE B N 1
ATOM 4285 C CA . PHE B 1 215 ? 7.75 10.562 23.562 1 93.31 215 PHE B CA 1
ATOM 4286 C C . PHE B 1 215 ? 6.613 11.336 24.219 1 93.31 215 PHE B C 1
ATOM 4288 O O . PHE B 1 215 ? 5.477 10.867 24.25 1 93.31 215 PHE B O 1
ATOM 4295 N N . ARG B 1 216 ? 6.816 12.562 24.656 1 92.5 216 ARG B N 1
ATOM 4296 C CA . ARG B 1 216 ? 5.801 13.266 25.438 1 92.5 216 ARG B CA 1
ATOM 4297 C C . ARG B 1 216 ? 5.078 14.305 24.578 1 92.5 216 ARG B C 1
ATOM 4299 O O . ARG B 1 216 ? 3.953 14.695 24.891 1 92.5 216 ARG B O 1
ATOM 4306 N N . ILE B 1 217 ? 5.676 14.703 23.5 1 92.12 217 ILE B N 1
ATOM 4307 C CA . ILE B 1 217 ? 5.051 15.75 22.688 1 92.12 217 ILE B CA 1
ATOM 4308 C C . ILE B 1 217 ? 4.762 15.211 21.281 1 92.12 217 ILE B C 1
ATOM 4310 O O . ILE B 1 217 ? 3.607 15.188 20.844 1 92.12 217 ILE B O 1
ATOM 4314 N N . ALA B 1 218 ? 5.781 14.703 20.656 1 92.81 218 ALA B N 1
ATOM 4315 C CA . ALA B 1 218 ? 5.645 14.289 19.25 1 92.81 218 ALA B CA 1
ATOM 4316 C C . ALA B 1 218 ? 4.699 13.102 19.125 1 92.81 218 ALA B C 1
ATOM 4318 O O . ALA B 1 218 ? 3.75 13.133 18.344 1 92.81 218 ALA B O 1
ATOM 4319 N N . VAL B 1 219 ? 4.883 12.062 19.953 1 93.88 219 VAL B N 1
ATOM 4320 C CA . VAL B 1 219 ? 4.145 10.812 19.828 1 93.88 219 VAL B CA 1
ATOM 4321 C C . VAL B 1 219 ? 2.662 11.055 20.109 1 93.88 219 VAL B C 1
ATOM 4323 O O . VAL B 1 219 ? 1.802 10.68 19.312 1 93.88 219 VAL B O 1
ATOM 4326 N N . PRO B 1 220 ? 2.334 11.75 21.141 1 91.75 220 PRO B N 1
ATOM 4327 C CA . PRO B 1 220 ? 0.912 11.992 21.406 1 91.75 220 PRO B CA 1
ATOM 4328 C C . PRO B 1 220 ? 0.258 12.844 20.312 1 91.75 220 PRO B C 1
ATOM 4330 O O . PRO B 1 220 ? -0.938 12.695 20.047 1 91.75 220 PRO B O 1
ATOM 4333 N N . SER B 1 221 ? 1.019 13.719 19.734 1 88.62 221 SER B N 1
ATOM 4334 C CA . SER B 1 221 ? 0.461 14.57 18.688 1 88.62 221 SER B CA 1
ATOM 4335 C C . SER B 1 221 ? 0.237 13.797 17.391 1 88.62 221 SER B C 1
ATOM 4337 O O . SER B 1 221 ? -0.519 14.227 16.516 1 88.62 221 SER B O 1
ATOM 4339 N N . ALA B 1 222 ? 0.839 12.617 17.281 1 91.25 222 ALA B N 1
ATOM 4340 C CA . ALA B 1 222 ? 0.847 11.891 16.016 1 91.25 222 ALA B CA 1
ATOM 4341 C C . ALA B 1 222 ? -0.209 10.789 16.016 1 91.25 222 ALA B C 1
ATOM 4343 O O . ALA B 1 222 ? -0.177 9.891 15.164 1 91.25 222 ALA B O 1
ATOM 4344 N N . VAL B 1 223 ? -1.153 10.805 16.859 1 88.75 223 VAL B N 1
ATOM 4345 C CA . VAL B 1 223 ? -2.154 9.758 17.047 1 88.75 223 VAL B CA 1
ATOM 4346 C C . VAL B 1 223 ? -2.9 9.531 15.727 1 88.75 223 VAL B C 1
ATOM 4348 O O . VAL B 1 223 ? -3.064 8.391 15.289 1 88.75 223 VAL B O 1
ATOM 4351 N N . PRO B 1 224 ? -3.287 10.562 14.961 1 84.94 224 PRO B N 1
ATOM 4352 C CA . PRO B 1 224 ? -3.977 10.32 13.695 1 84.94 224 PRO B CA 1
ATOM 4353 C C . PRO B 1 224 ? -3.113 9.555 12.688 1 84.94 224 PRO B C 1
ATOM 4355 O O . PRO B 1 224 ? -3.609 8.664 12 1 84.94 224 PRO B O 1
ATOM 4358 N N . ALA B 1 225 ? -1.881 10.016 12.641 1 91.06 225 ALA B N 1
ATOM 4359 C CA . ALA B 1 225 ? -0.961 9.32 11.742 1 91.06 225 ALA B CA 1
ATOM 4360 C C . ALA B 1 225 ? -0.739 7.879 12.203 1 91.06 225 ALA B C 1
ATOM 4362 O O . ALA B 1 225 ? -0.667 6.961 11.383 1 91.06 225 ALA B O 1
ATOM 4363 N N . ILE B 1 226 ? -0.667 7.68 13.547 1 93.44 226 ILE B N 1
ATOM 4364 C CA . ILE B 1 226 ? -0.452 6.355 14.117 1 93.44 226 ILE B CA 1
ATOM 4365 C C . ILE B 1 226 ? -1.628 5.445 13.766 1 93.44 226 ILE B C 1
ATOM 4367 O O . ILE B 1 226 ? -1.435 4.305 13.344 1 93.44 226 ILE B O 1
ATOM 4371 N N . VAL B 1 227 ? -2.801 5.918 13.867 1 89.5 227 VAL B N 1
ATOM 4372 C CA . VAL B 1 227 ? -3.998 5.137 13.578 1 89.5 227 VAL B CA 1
ATOM 4373 C C . VAL B 1 227 ? -3.998 4.723 12.109 1 89.5 227 VAL B C 1
ATOM 4375 O O . VAL B 1 227 ? -4.316 3.578 11.773 1 89.5 227 VAL B O 1
ATOM 4378 N N . THR B 1 228 ? -3.65 5.672 11.242 1 88.81 228 THR B N 1
ATOM 4379 C CA . THR B 1 228 ? -3.574 5.391 9.812 1 88.81 228 THR B CA 1
ATOM 4380 C C . THR B 1 228 ? -2.553 4.293 9.531 1 88.81 228 THR B C 1
ATOM 4382 O O . THR B 1 228 ? -2.846 3.34 8.805 1 88.81 228 THR B O 1
ATOM 4385 N N . VAL B 1 229 ? -1.393 4.43 10.141 1 93.69 229 VAL B N 1
ATOM 4386 C CA . VAL B 1 229 ? -0.306 3.49 9.875 1 93.69 229 VAL B CA 1
ATOM 4387 C C . VAL B 1 229 ? -0.658 2.121 10.453 1 93.69 229 VAL B C 1
ATOM 4389 O O . VAL B 1 229 ? -0.384 1.091 9.828 1 93.69 229 VAL B O 1
ATOM 4392 N N . VAL B 1 230 ? -1.262 2.098 11.633 1 93.06 230 VAL B N 1
ATOM 4393 C CA . VAL B 1 230 ? -1.677 0.832 12.234 1 93.06 230 VAL B CA 1
ATOM 4394 C C . VAL B 1 230 ? -2.646 0.112 11.297 1 93.06 230 VAL B C 1
ATOM 4396 O O . VAL B 1 230 ? -2.5 -1.085 11.039 1 93.06 230 VAL B O 1
ATOM 4399 N N . LEU B 1 231 ? -3.561 0.808 10.844 1 89.5 231 LEU B N 1
ATOM 4400 C CA . LEU B 1 231 ? -4.594 0.228 9.992 1 89.5 231 LEU B CA 1
ATOM 4401 C C . LEU B 1 231 ? -3.986 -0.352 8.719 1 89.5 231 LEU B C 1
ATOM 4403 O O . LEU B 1 231 ? -4.188 -1.528 8.406 1 89.5 231 LEU B O 1
ATOM 4407 N N . PHE B 1 232 ? -3.254 0.42 8.055 1 91.44 232 PHE B N 1
ATOM 4408 C CA . PHE B 1 232 ? -2.754 0.012 6.75 1 91.44 232 PHE B CA 1
ATOM 4409 C C . PHE B 1 232 ? -1.654 -1.034 6.891 1 91.44 232 PHE B C 1
ATOM 4411 O O . PHE B 1 232 ? -1.604 -1.998 6.125 1 91.44 232 PHE B O 1
ATOM 4418 N N . SER B 1 233 ? -0.754 -0.835 7.852 1 94.62 233 SER B N 1
ATOM 4419 C CA . SER B 1 233 ? 0.306 -1.814 8.062 1 94.62 233 SER B CA 1
ATOM 4420 C C . SER B 1 233 ? -0.267 -3.184 8.414 1 94.62 233 SER B C 1
ATOM 4422 O O . SER B 1 233 ? 0.122 -4.195 7.82 1 94.62 233 SER B O 1
ATOM 4424 N N . PHE B 1 234 ? -1.215 -3.201 9.336 1 93.88 234 PHE B N 1
ATOM 4425 C CA . PHE B 1 234 ? -1.798 -4.473 9.75 1 93.88 234 PHE B CA 1
ATOM 4426 C C . PHE B 1 234 ? -2.521 -5.137 8.586 1 93.88 234 PHE B C 1
ATOM 4428 O O . PHE B 1 234 ? -2.35 -6.336 8.336 1 93.88 234 PHE B O 1
ATOM 4435 N N . VAL B 1 235 ? -3.285 -4.398 7.906 1 91.12 235 VAL B N 1
ATOM 4436 C CA . VAL B 1 235 ? -4.055 -4.934 6.789 1 91.12 235 VAL B CA 1
ATOM 4437 C C . VAL B 1 235 ? -3.107 -5.484 5.727 1 91.12 235 VAL B C 1
ATOM 4439 O O . VAL B 1 235 ? -3.35 -6.555 5.164 1 91.12 235 VAL B O 1
ATOM 4442 N N . TRP B 1 236 ? -2.053 -4.758 5.461 1 92.38 236 TRP B N 1
ATOM 4443 C CA . TRP B 1 236 ? -1.11 -5.176 4.426 1 92.38 236 TRP B CA 1
ATOM 4444 C C . TRP B 1 236 ? -0.391 -6.457 4.832 1 92.38 236 TRP B C 1
ATOM 4446 O O . TRP B 1 236 ? -0.273 -7.391 4.031 1 92.38 236 TRP B O 1
ATOM 4456 N N . TYR B 1 237 ? 0.025 -6.531 6.039 1 94.69 237 TYR B N 1
ATOM 4457 C CA . TYR B 1 237 ? 0.673 -7.758 6.492 1 94.69 237 TYR B CA 1
ATOM 4458 C C . TYR B 1 237 ? -0.318 -8.914 6.539 1 94.69 237 TYR B C 1
ATOM 4460 O O . TYR B 1 237 ? 0.027 -10.047 6.199 1 94.69 237 TYR B O 1
ATOM 4468 N N . TRP B 1 238 ? -1.49 -8.625 6.961 1 92.62 238 TRP B N 1
ATOM 4469 C CA . TRP B 1 238 ? -2.506 -9.664 7.059 1 92.62 238 TRP B CA 1
ATOM 4470 C C . TRP B 1 238 ? -2.814 -10.258 5.688 1 92.62 238 TRP B C 1
ATOM 4472 O O . TRP B 1 238 ? -2.973 -11.469 5.547 1 92.62 238 TRP B O 1
ATOM 4482 N N . ASN B 1 239 ? -2.855 -9.469 4.719 1 88.94 239 ASN B N 1
ATOM 4483 C CA . ASN B 1 239 ? -3.297 -9.883 3.393 1 88.94 239 ASN B CA 1
ATOM 4484 C C . ASN B 1 239 ? -2.129 -10.367 2.539 1 88.94 239 ASN B C 1
ATOM 4486 O O . ASN B 1 239 ? -2.332 -10.883 1.438 1 88.94 239 ASN B O 1
ATOM 4490 N N . GLU B 1 240 ? -0.96 -10.172 2.994 1 89.44 240 GLU B N 1
ATOM 4491 C CA . GLU B 1 240 ? 0.217 -10.609 2.248 1 89.44 240 GLU B CA 1
ATOM 4492 C C . GLU B 1 240 ? 0.357 -12.125 2.273 1 89.44 240 GLU B C 1
ATOM 4494 O O . GLU B 1 240 ? 0.895 -12.688 3.23 1 89.44 240 GLU B O 1
ATOM 4499 N N . SER B 1 241 ? -0.044 -12.805 1.248 1 85.94 241 SER B N 1
ATOM 4500 C CA . SER B 1 241 ? -0.024 -14.266 1.236 1 85.94 241 SER B CA 1
ATOM 4501 C C . SER B 1 241 ? 1.248 -14.789 0.584 1 85.94 241 SER B C 1
ATOM 4503 O O . SER B 1 241 ? 1.8 -15.805 1.021 1 85.94 241 SER B O 1
ATOM 4505 N N . TYR B 1 242 ? 1.695 -14.07 -0.37 1 83.94 242 TYR B N 1
ATOM 4506 C CA . TYR B 1 242 ? 2.803 -14.586 -1.165 1 83.94 242 TYR B CA 1
ATOM 4507 C C . TYR B 1 242 ? 4.09 -14.609 -0.352 1 83.94 242 TYR B C 1
ATOM 4509 O O . TYR B 1 242 ? 4.723 -15.664 -0.213 1 83.94 242 TYR B O 1
ATOM 4517 N N . LEU B 1 243 ? 4.453 -13.508 0.16 1 90.06 243 LEU B N 1
ATOM 4518 C CA . LEU B 1 243 ? 5.699 -13.438 0.915 1 90.06 243 LEU B CA 1
ATOM 4519 C C . LEU B 1 243 ? 5.602 -14.242 2.203 1 90.06 243 LEU B C 1
ATOM 4521 O O . LEU B 1 243 ? 6.605 -14.773 2.689 1 90.06 243 LEU B O 1
ATOM 4525 N N . THR B 1 244 ? 4.402 -14.266 2.748 1 92.69 244 THR B N 1
ATOM 4526 C CA . THR B 1 244 ? 4.199 -15.094 3.934 1 92.69 244 THR B CA 1
ATOM 4527 C C . THR B 1 244 ? 4.504 -16.562 3.631 1 92.69 244 THR B C 1
ATOM 4529 O O . THR B 1 244 ? 5.191 -17.234 4.402 1 92.69 244 THR B O 1
ATOM 4532 N N . GLU B 1 245 ? 4 -17.031 2.533 1 89.25 245 GLU B N 1
ATOM 4533 C CA . GLU B 1 245 ? 4.273 -18.406 2.125 1 89.25 245 GLU B CA 1
ATOM 4534 C C . GLU B 1 245 ? 5.754 -18.609 1.827 1 89.25 245 GLU B C 1
ATOM 4536 O O . GLU B 1 245 ? 6.324 -19.656 2.168 1 89.25 245 GLU B O 1
ATOM 4541 N N . LEU B 1 246 ? 6.289 -17.625 1.264 1 88.75 246 LEU B N 1
ATOM 4542 C CA . LEU B 1 246 ? 7.672 -17.734 0.818 1 88.75 246 LEU B CA 1
ATOM 4543 C C . LEU B 1 246 ? 8.633 -17.641 1.997 1 88.75 246 LEU B C 1
ATOM 4545 O O . LEU B 1 246 ? 9.602 -18.406 2.088 1 88.75 246 LEU B O 1
ATOM 4549 N N . TYR B 1 247 ? 8.406 -16.688 2.877 1 93.44 247 TYR B N 1
ATOM 4550 C CA . TYR B 1 247 ? 9.383 -16.359 3.906 1 93.44 247 TYR B CA 1
ATOM 4551 C C . TYR B 1 247 ? 8.977 -16.938 5.254 1 93.44 247 TYR B C 1
ATOM 4553 O O . TYR B 1 247 ? 9.773 -17.625 5.906 1 93.44 247 TYR B O 1
ATOM 4561 N N . VAL B 1 248 ? 7.781 -16.703 5.672 1 93.88 248 VAL B N 1
ATOM 4562 C CA . VAL B 1 248 ? 7.348 -16.984 7.035 1 93.88 248 VAL B CA 1
ATOM 4563 C C . VAL B 1 248 ? 7.012 -18.469 7.172 1 93.88 248 VAL B C 1
ATOM 4565 O O . VAL B 1 248 ? 7.43 -19.125 8.133 1 93.88 248 VAL B O 1
ATOM 4568 N N . GLN B 1 249 ? 6.215 -18.938 6.227 1 88.88 249 GLN B N 1
ATOM 4569 C CA . GLN B 1 249 ? 5.922 -20.359 6.234 1 88.88 249 GLN B CA 1
ATOM 4570 C C . GLN B 1 249 ? 7.086 -21.156 5.648 1 88.88 249 GLN B C 1
ATOM 4572 O O . GLN B 1 249 ? 7.465 -22.203 6.191 1 88.88 249 GLN B O 1
ATOM 4577 N N . GLY B 1 250 ? 7.684 -20.625 4.648 1 79.69 250 GLY B N 1
ATOM 4578 C CA . GLY B 1 250 ? 8.773 -21.312 3.977 1 79.69 250 GLY B CA 1
ATOM 4579 C C . GLY B 1 250 ? 8.305 -22.375 3.014 1 79.69 250 GLY B C 1
ATOM 4580 O O . GLY B 1 250 ? 7.234 -22.953 3.197 1 79.69 250 GLY B O 1
ATOM 4581 N N . LEU B 1 251 ? 9.086 -22.594 2.043 1 74.62 251 LEU B N 1
ATOM 4582 C CA . LEU B 1 251 ? 8.766 -23.547 0.988 1 74.62 251 LEU B CA 1
ATOM 4583 C C . LEU B 1 251 ? 8.898 -24.984 1.489 1 74.62 251 LEU B C 1
ATOM 4585 O O . LEU B 1 251 ? 8.289 -25.906 0.934 1 74.62 251 LEU B O 1
ATOM 4589 N N . SER B 1 252 ? 9.586 -25.016 2.521 1 68.44 252 SER B N 1
ATOM 4590 C CA . SER B 1 252 ? 9.82 -26.375 3.033 1 68.44 252 SER B CA 1
ATOM 4591 C C . SER B 1 252 ? 8.594 -26.906 3.766 1 68.44 252 SER B C 1
ATOM 4593 O O . SER B 1 252 ? 8.453 -28.109 3.971 1 68.44 252 SER B O 1
ATOM 4595 N N . GLY B 1 253 ? 7.641 -26.047 4.074 1 65.94 253 GLY B N 1
ATOM 4596 C CA . GLY B 1 253 ? 6.406 -26.469 4.715 1 65.94 253 GLY B CA 1
ATOM 4597 C C . GLY B 1 253 ? 6.586 -26.844 6.176 1 65.94 253 GLY B C 1
ATOM 4598 O O . GLY B 1 253 ? 5.633 -27.234 6.844 1 65.94 253 GLY B O 1
ATOM 4599 N N . ASN B 1 254 ? 7.648 -26.812 6.617 1 74.38 254 ASN B N 1
ATOM 4600 C CA . ASN B 1 254 ? 7.875 -27.297 7.98 1 74.38 254 ASN B CA 1
ATOM 4601 C C . ASN B 1 254 ? 7.703 -26.172 9 1 74.38 254 ASN B C 1
ATOM 4603 O O . ASN B 1 254 ? 7.969 -26.359 10.188 1 74.38 254 ASN B O 1
ATOM 4607 N N . SER B 1 255 ? 7.188 -25.188 8.664 1 85.5 255 SER B N 1
ATOM 4608 C CA . SER B 1 255 ? 7.055 -24.062 9.594 1 85.5 255 SER B CA 1
ATOM 4609 C C . SER B 1 255 ? 5.746 -24.156 10.375 1 85.5 255 SER B C 1
ATOM 4611 O O . SER B 1 255 ? 4.746 -24.656 9.867 1 85.5 255 SER B O 1
ATOM 4613 N N . ILE B 1 256 ? 5.801 -23.75 11.656 1 89.25 256 ILE B N 1
ATOM 4614 C CA . ILE B 1 256 ? 4.594 -23.688 12.477 1 89.25 256 ILE B CA 1
ATOM 4615 C C . ILE B 1 256 ? 3.779 -22.453 12.102 1 89.25 256 ILE B C 1
ATOM 4617 O O . ILE B 1 256 ? 2.623 -22.328 12.516 1 89.25 256 ILE B O 1
ATOM 4621 N N . TRP B 1 257 ? 4.422 -21.656 11.352 1 92.62 257 TRP B N 1
ATOM 4622 C CA . TRP B 1 257 ? 3.793 -20.359 11.07 1 92.62 257 TRP B CA 1
ATOM 4623 C C . TRP B 1 257 ? 2.951 -20.438 9.805 1 92.62 257 TRP B C 1
ATOM 4625 O O . TRP B 1 257 ? 3.42 -20.906 8.766 1 92.62 257 TRP B O 1
ATOM 4635 N N . THR B 1 258 ? 1.719 -20.062 9.906 1 90.38 258 THR B N 1
ATOM 4636 C CA . THR B 1 258 ? 0.79 -19.859 8.797 1 90.38 258 THR B CA 1
ATOM 4637 C C . THR B 1 258 ? -0.315 -18.875 9.188 1 90.38 258 THR B C 1
ATOM 4639 O O . THR B 1 258 ? -0.391 -18.453 10.336 1 90.38 258 THR B O 1
ATOM 4642 N N . ASN B 1 259 ? -0.975 -18.375 8.211 1 90.38 259 ASN B N 1
ATOM 4643 C CA . ASN B 1 259 ? -2.111 -17.5 8.5 1 90.38 259 ASN B CA 1
ATOM 4644 C C . ASN B 1 259 ? -3.336 -17.891 7.672 1 90.38 259 ASN B C 1
ATOM 4646 O O . ASN B 1 259 ? -3.268 -18.797 6.84 1 90.38 259 ASN B O 1
ATOM 4650 N N . LEU B 1 260 ? -4.402 -17.312 7.996 1 89.25 260 LEU B N 1
ATOM 4651 C CA . LEU B 1 260 ? -5.684 -17.672 7.395 1 89.25 260 LEU B CA 1
ATOM 4652 C C . LEU B 1 260 ? -5.672 -17.391 5.891 1 89.25 260 LEU B C 1
ATOM 4654 O O . LEU B 1 260 ? -6.266 -18.141 5.117 1 89.25 260 LEU B O 1
ATOM 4658 N N . VAL B 1 261 ? -5.016 -16.375 5.5 1 87.62 261 VAL B N 1
ATOM 4659 C CA . VAL B 1 261 ? -5.02 -16 4.094 1 87.62 261 VAL B CA 1
ATOM 4660 C C . VAL B 1 261 ? -4.246 -17.031 3.275 1 87.62 261 VAL B C 1
ATOM 4662 O O . VAL B 1 261 ? -4.676 -17.406 2.184 1 87.62 261 VAL B O 1
ATOM 4665 N N . VAL B 1 262 ? -3.148 -17.453 3.771 1 87.19 262 VAL B N 1
ATOM 4666 C CA . VAL B 1 262 ? -2.365 -18.5 3.113 1 87.19 262 VAL B CA 1
ATOM 4667 C C . VAL B 1 262 ? -3.172 -19.797 3.057 1 87.19 262 VAL B C 1
ATOM 4669 O O . VAL B 1 262 ? -3.197 -20.469 2.025 1 87.19 262 VAL B O 1
ATOM 4672 N N . GLN B 1 263 ? -3.799 -20.094 4.145 1 86.88 263 GLN B N 1
ATOM 4673 C CA . GLN B 1 263 ? -4.605 -21.312 4.184 1 86.88 263 GLN B CA 1
ATOM 4674 C C . GLN B 1 263 ? -5.762 -21.234 3.191 1 86.88 263 GLN B C 1
ATOM 4676 O O . GLN B 1 263 ? -6.121 -22.234 2.572 1 86.88 263 GLN B O 1
ATOM 4681 N N . LEU B 1 264 ? -6.332 -20.125 3.113 1 83.62 264 LEU B N 1
ATOM 4682 C CA . LEU B 1 264 ? -7.414 -19.922 2.154 1 83.62 264 LEU B CA 1
ATOM 4683 C C . LEU B 1 264 ? -6.91 -20.094 0.725 1 83.62 264 LEU B C 1
ATOM 4685 O O . LEU B 1 264 ? -7.602 -20.688 -0.111 1 83.62 264 LEU B O 1
ATOM 4689 N N . LYS B 1 265 ? -5.793 -19.562 0.466 1 78.06 265 LYS B N 1
ATOM 4690 C CA . LYS B 1 265 ? -5.188 -19.719 -0.854 1 78.06 265 LYS B CA 1
ATOM 4691 C C . LYS B 1 265 ? -4.945 -21.188 -1.172 1 78.06 265 LYS B C 1
ATOM 4693 O O . LYS B 1 265 ? -5.199 -21.641 -2.293 1 78.06 265 LYS B O 1
ATOM 4698 N N . ASN B 1 266 ? -4.43 -21.828 -0.246 1 76.88 266 ASN B N 1
ATOM 4699 C CA . ASN B 1 266 ? -4.188 -23.25 -0.412 1 76.88 266 ASN B CA 1
ATOM 4700 C C . ASN B 1 266 ? -5.488 -24.031 -0.614 1 76.88 266 ASN B C 1
ATOM 4702 O O . ASN B 1 266 ? -5.531 -24.984 -1.384 1 76.88 266 ASN B O 1
ATOM 4706 N N . PHE B 1 267 ? -6.438 -23.578 0.089 1 75.62 267 PHE B N 1
ATOM 4707 C CA . PHE B 1 267 ? -7.762 -24.172 -0.052 1 75.62 267 PHE B CA 1
ATOM 4708 C C . PHE B 1 267 ? -8.297 -23.984 -1.467 1 75.62 267 PHE B C 1
ATOM 4710 O O . PHE B 1 267 ? -8.812 -24.922 -2.076 1 75.62 267 PHE B O 1
ATOM 4717 N N . ASP B 1 268 ? -8.164 -22.828 -2.016 1 68.88 268 ASP B N 1
ATOM 4718 C CA . ASP B 1 268 ? -8.656 -22.484 -3.348 1 68.88 268 ASP B CA 1
ATOM 4719 C C . ASP B 1 268 ? -7.902 -23.266 -4.426 1 68.88 268 ASP B C 1
ATOM 4721 O O . ASP B 1 268 ? -8.5 -23.719 -5.402 1 68.88 268 ASP B O 1
ATOM 4725 N N . SER B 1 269 ? -6.629 -23.312 -4.289 1 62.66 269 SER B N 1
ATOM 4726 C CA . SER B 1 269 ? -5.816 -24.031 -5.266 1 62.66 269 SER B CA 1
ATOM 4727 C C . SER B 1 269 ? -6.18 -25.5 -5.309 1 62.66 269 SER B C 1
ATOM 4729 O O . SER B 1 269 ? -6.176 -26.125 -6.379 1 62.66 269 SER B O 1
ATOM 4731 N N . SER B 1 270 ? -6.473 -25.922 -4.199 1 57.91 270 SER B N 1
ATOM 4732 C CA . SER B 1 270 ? -6.883 -27.328 -4.133 1 57.91 270 SER B CA 1
ATOM 4733 C C . SER B 1 270 ? -8.227 -27.531 -4.828 1 57.91 270 SER B C 1
ATOM 4735 O O . SER B 1 270 ? -8.461 -28.594 -5.426 1 57.91 270 SER B O 1
ATOM 4737 N N . PHE B 1 271 ? -8.938 -26.516 -4.766 1 52.78 271 PHE B N 1
ATOM 4738 C CA . PHE B 1 271 ? -10.25 -26.609 -5.391 1 52.78 271 PHE B CA 1
ATOM 4739 C C . PHE B 1 271 ? -10.156 -26.406 -6.895 1 52.78 271 PHE B C 1
ATOM 4741 O O . PHE B 1 271 ? -10.875 -27.047 -7.664 1 52.78 271 PHE B O 1
ATOM 4748 N N . ALA B 1 272 ? -9.469 -25.344 -7.336 1 51.53 272 ALA B N 1
ATOM 4749 C CA . ALA B 1 272 ? -9.289 -25.109 -8.766 1 51.53 272 ALA B CA 1
ATOM 4750 C C . ALA B 1 272 ? -8.688 -26.328 -9.453 1 51.53 272 ALA B C 1
ATOM 4752 O O . ALA B 1 272 ? -9.055 -26.656 -10.586 1 51.53 272 ALA B O 1
ATOM 4753 N N . SER B 1 273 ? -7.719 -26.875 -8.883 1 46.56 273 SER B N 1
ATOM 4754 C CA . SER B 1 273 ? -7.145 -28.094 -9.438 1 46.56 273 SER B CA 1
ATOM 4755 C C . SER B 1 273 ? -8.188 -29.203 -9.523 1 46.56 273 SER B C 1
ATOM 4757 O O . SER B 1 273 ? -8.18 -30 -10.469 1 46.56 273 SER B O 1
ATOM 4759 N N . LYS B 1 274 ? -9.094 -29.25 -8.625 1 45.56 274 LYS B N 1
ATOM 4760 C CA . LYS B 1 274 ? -10.125 -30.281 -8.656 1 45.56 274 LYS B CA 1
ATOM 4761 C C . LYS B 1 274 ? -11.25 -29.922 -9.617 1 45.56 274 LYS B C 1
ATOM 4763 O O . LYS B 1 274 ? -11.984 -30.797 -10.086 1 45.56 274 LYS B O 1
ATOM 4768 N N . ALA B 1 275 ? -11.586 -28.672 -9.797 1 44.88 275 ALA B N 1
ATOM 4769 C CA . ALA B 1 275 ? -12.633 -28.25 -10.711 1 44.88 275 ALA B CA 1
ATOM 4770 C C . ALA B 1 275 ? -12.289 -28.625 -12.156 1 44.88 275 ALA B C 1
ATOM 4772 O O . ALA B 1 275 ? -13.172 -28.688 -13.016 1 44.88 275 ALA B O 1
ATOM 4773 N N . THR B 1 276 ? -11.047 -28.438 -12.656 1 39.5 276 THR B N 1
ATOM 4774 C CA . THR B 1 276 ? -10.773 -28.906 -14.008 1 39.5 276 THR B CA 1
ATOM 4775 C C . THR B 1 276 ? -11.297 -30.328 -14.203 1 39.5 276 THR B C 1
ATOM 4777 O O . THR B 1 276 ? -11.352 -30.828 -15.328 1 39.5 276 THR B O 1
ATOM 4780 N N . VAL B 1 277 ? -11.352 -31.031 -13.273 1 34.16 277 VAL B N 1
ATOM 4781 C CA . VAL B 1 277 ? -11.906 -32.344 -13.562 1 34.16 277 VAL B CA 1
ATOM 4782 C C . VAL B 1 277 ? -13.43 -32.312 -13.461 1 34.16 277 VAL B C 1
ATOM 4784 O O . VAL B 1 277 ? -13.992 -31.469 -12.758 1 34.16 277 VAL B O 1
ATOM 4787 N N . GLY B 1 278 ? -14.539 -32.969 -13.617 1 37.34 278 GLY B N 1
ATOM 4788 C CA . GLY B 1 278 ? -15.953 -33.125 -13.898 1 37.34 278 GLY B CA 1
ATOM 4789 C C . GLY B 1 278 ? -16.844 -32.125 -13.164 1 37.34 278 GLY B C 1
ATOM 4790 O O . GLY B 1 278 ? -16.406 -31.516 -12.195 1 37.34 278 GLY B O 1
ATOM 4791 N N . SER B 1 279 ? -18.266 -31.656 -13.57 1 43.12 279 SER B N 1
ATOM 4792 C CA . SER B 1 279 ? -19.344 -30.688 -13.484 1 43.12 279 SER B CA 1
ATOM 4793 C C . SER B 1 279 ? -19.688 -30.375 -12.031 1 43.12 279 SER B C 1
ATOM 4795 O O . SER B 1 279 ? -19.828 -29.203 -11.656 1 43.12 279 SER B O 1
ATOM 4797 N N . THR B 1 280 ? -20.344 -31.297 -11.266 1 41.97 280 THR B N 1
ATOM 4798 C CA . THR B 1 280 ? -21.141 -31.219 -10.039 1 41.97 280 THR B CA 1
ATOM 4799 C C . THR B 1 280 ? -20.266 -30.812 -8.852 1 41.97 280 THR B C 1
ATOM 4801 O O . THR B 1 280 ? -20.766 -30.234 -7.883 1 41.97 280 THR B O 1
ATOM 4804 N N . ALA B 1 281 ? -19.047 -31.219 -8.688 1 42.97 281 ALA B N 1
ATOM 4805 C CA . ALA B 1 281 ? -18.156 -31.109 -7.535 1 42.97 281 ALA B CA 1
ATOM 4806 C C . ALA B 1 281 ? -17.688 -29.672 -7.352 1 42.97 281 ALA B C 1
ATOM 4808 O O . ALA B 1 281 ? -17.266 -29.281 -6.262 1 42.97 281 ALA B O 1
ATOM 4809 N N . THR B 1 282 ? -17.547 -28.906 -8.352 1 47.41 282 THR B N 1
ATOM 4810 C CA . THR B 1 282 ? -17.047 -27.531 -8.406 1 47.41 282 THR B CA 1
ATOM 4811 C C . THR B 1 282 ? -17.953 -26.609 -7.598 1 47.41 282 THR B C 1
ATOM 4813 O O . THR B 1 282 ? -17.453 -25.703 -6.906 1 47.41 282 THR B O 1
ATOM 4816 N N . SER B 1 283 ? -19.344 -26.891 -7.77 1 51.69 283 SER B N 1
ATOM 4817 C CA . SER B 1 283 ? -20.391 -26.141 -7.059 1 51.69 283 SER B CA 1
ATOM 4818 C C . SER B 1 283 ? -20.359 -26.453 -5.566 1 51.69 283 SER B C 1
ATOM 4820 O O . SER B 1 283 ? -20.656 -25.578 -4.742 1 51.69 283 SER B O 1
ATOM 4822 N N . LEU B 1 284 ? -20.031 -27.797 -5.227 1 51.28 284 LEU B N 1
ATOM 4823 C CA . LEU B 1 284 ? -20.188 -28.281 -3.861 1 51.28 284 LEU B CA 1
ATOM 4824 C C . LEU B 1 284 ? -19.219 -27.562 -2.916 1 51.28 284 LEU B C 1
ATOM 4826 O O . LEU B 1 284 ? -19.484 -27.453 -1.72 1 51.28 284 LEU B O 1
ATOM 4830 N N . ASN B 1 285 ? -18.297 -26.812 -3.436 1 73.88 285 ASN B N 1
ATOM 4831 C CA . ASN B 1 285 ? -17.344 -26.328 -2.447 1 73.88 285 ASN B CA 1
ATOM 4832 C C . ASN B 1 285 ? -17.297 -24.797 -2.418 1 73.88 285 ASN B C 1
ATOM 4834 O O . ASN B 1 285 ? -16.484 -24.203 -1.705 1 73.88 285 ASN B O 1
ATOM 4838 N N . GLU B 1 286 ? -18.406 -24.406 -3.068 1 77.19 286 GLU B N 1
ATOM 4839 C CA . GLU B 1 286 ? -18.438 -22.953 -3.123 1 77.19 286 GLU B CA 1
ATOM 4840 C C . GLU B 1 286 ? -18.875 -22.359 -1.785 1 77.19 286 GLU B C 1
ATOM 4842 O O . GLU B 1 286 ? -18.328 -21.359 -1.334 1 77.19 286 GLU B O 1
ATOM 4847 N N . SER B 1 287 ? -19.812 -23 -1.194 1 85.38 287 SER B N 1
ATOM 4848 C CA . SER B 1 287 ? -20.312 -22.531 0.095 1 85.38 287 SER B CA 1
ATOM 4849 C C . SER B 1 287 ? -19.219 -22.609 1.164 1 85.38 287 SER B C 1
ATOM 4851 O O . SER B 1 287 ? -19.094 -21.703 1.992 1 85.38 287 SER B O 1
ATOM 4853 N N . VAL B 1 288 ? -18.484 -23.656 1.071 1 85.75 288 VAL B N 1
ATOM 4854 C CA . VAL B 1 288 ? -17.406 -23.812 2.043 1 85.75 288 VAL B CA 1
ATOM 4855 C C . VAL B 1 288 ? -16.328 -22.766 1.796 1 85.75 288 VAL B C 1
ATOM 4857 O O . VAL B 1 288 ? -15.766 -22.203 2.742 1 85.75 288 VAL B O 1
ATOM 4860 N N . ARG B 1 289 ? -16.094 -22.531 0.569 1 83.19 289 ARG B N 1
ATOM 4861 C CA . ARG B 1 289 ? -15.125 -21.516 0.211 1 83.19 289 ARG B CA 1
ATOM 4862 C C . ARG B 1 289 ? -15.57 -20.141 0.698 1 83.19 289 ARG B C 1
ATOM 4864 O O . ARG B 1 289 ? -14.758 -19.359 1.21 1 83.19 289 ARG B O 1
ATOM 4871 N N . MET B 1 290 ? -16.844 -19.906 0.508 1 83.38 290 MET B N 1
ATOM 4872 C CA . MET B 1 290 ? -17.375 -18.609 0.945 1 83.38 290 MET B CA 1
ATOM 4873 C C . MET B 1 290 ? -17.359 -18.5 2.465 1 83.38 290 MET B C 1
ATOM 4875 O O . MET B 1 290 ? -17.109 -17.422 3.01 1 83.38 290 MET B O 1
ATOM 4879 N N . ALA B 1 291 ? -17.578 -19.562 3.064 1 88 291 ALA B N 1
ATOM 4880 C CA . ALA B 1 291 ? -17.484 -19.594 4.52 1 88 291 ALA B CA 1
ATOM 4881 C C . ALA B 1 291 ? -16.047 -19.359 4.98 1 88 291 ALA B C 1
ATOM 4883 O O . ALA B 1 291 ? -15.805 -18.594 5.918 1 88 291 ALA B O 1
ATOM 4884 N N . ALA B 1 292 ? -15.133 -20.016 4.332 1 87 292 ALA B N 1
ATOM 4885 C CA . ALA B 1 292 ? -13.719 -19.859 4.656 1 87 292 ALA B CA 1
ATOM 4886 C C . ALA B 1 292 ? -13.273 -18.406 4.449 1 87 292 ALA B C 1
ATOM 4888 O O . ALA B 1 292 ? -12.539 -17.859 5.27 1 87 292 ALA B O 1
ATOM 4889 N N . THR B 1 293 ? -13.727 -17.844 3.439 1 84.06 293 THR B N 1
ATOM 4890 C CA . THR B 1 293 ? -13.414 -16.453 3.143 1 84.06 293 THR B CA 1
ATOM 4891 C C . THR B 1 293 ? -14 -15.531 4.203 1 84.06 293 THR B C 1
ATOM 4893 O O . THR B 1 293 ? -13.352 -14.578 4.629 1 84.06 293 THR B O 1
ATOM 4896 N N . SER B 1 294 ? -15.164 -15.82 4.562 1 85.31 294 SER B N 1
ATOM 4897 C CA . SER B 1 294 ? -15.812 -15.031 5.609 1 85.31 294 SER B CA 1
ATOM 4898 C C . SER B 1 294 ? -15.023 -15.094 6.91 1 85.31 294 SER B C 1
ATOM 4900 O O . SER B 1 294 ? -14.867 -14.078 7.598 1 85.31 294 SER B O 1
ATOM 4902 N N . LEU B 1 295 ? -14.547 -16.234 7.211 1 88 295 LEU B N 1
ATOM 4903 C CA . LEU B 1 295 ? -13.75 -16.391 8.422 1 88 295 LEU B CA 1
ATOM 4904 C C . LEU B 1 295 ? -12.445 -15.617 8.336 1 88 295 LEU B C 1
ATOM 4906 O O . LEU B 1 295 ? -11.969 -15.078 9.336 1 88 295 LEU B O 1
ATOM 4910 N N . SER B 1 296 ? -11.898 -15.555 7.168 1 87 296 SER B N 1
ATOM 4911 C CA . SER B 1 296 ? -10.594 -14.93 6.965 1 87 296 SER B CA 1
ATOM 4912 C C . SER B 1 296 ? -10.688 -13.414 7.125 1 87 296 SER B C 1
ATOM 4914 O O . SER B 1 296 ? -9.672 -12.742 7.324 1 87 296 SER B O 1
ATOM 4916 N N . ILE B 1 297 ? -11.859 -12.82 7.086 1 86.25 297 ILE B N 1
ATOM 4917 C CA . ILE B 1 297 ? -11.969 -11.367 7.148 1 86.25 297 ILE B CA 1
ATOM 4918 C C . ILE B 1 297 ? -12.273 -10.938 8.578 1 86.25 297 ILE B C 1
ATOM 4920 O O . ILE B 1 297 ? -12.188 -9.75 8.906 1 86.25 297 ILE B O 1
ATOM 4924 N N . ILE B 1 298 ? -12.555 -11.828 9.461 1 86.88 298 ILE B N 1
ATOM 4925 C CA . ILE B 1 298 ? -12.977 -11.547 10.828 1 86.88 298 ILE B CA 1
ATOM 4926 C C . ILE B 1 298 ? -11.93 -10.68 11.523 1 86.88 298 ILE B C 1
ATOM 4928 O O . ILE B 1 298 ? -12.266 -9.664 12.133 1 86.88 298 ILE B O 1
ATOM 4932 N N . PRO B 1 299 ? -10.688 -11 11.438 1 86.31 299 PRO B N 1
ATOM 4933 C CA . PRO B 1 299 ? -9.703 -10.164 12.133 1 86.31 299 PRO B CA 1
ATOM 4934 C C . PRO B 1 299 ? -9.68 -8.727 11.617 1 86.31 299 PRO B C 1
ATOM 4936 O O . PRO B 1 299 ? -9.461 -7.793 12.398 1 86.31 299 PRO B O 1
ATOM 4939 N N . LEU B 1 300 ? -9.898 -8.633 10.43 1 87.56 300 LEU B N 1
ATOM 4940 C CA . LEU B 1 300 ? -9.914 -7.297 9.844 1 87.56 300 LEU B CA 1
ATOM 4941 C C . LEU B 1 300 ? -11.148 -6.52 10.281 1 87.56 300 LEU B C 1
ATOM 4943 O O . LEU B 1 300 ? -11.078 -5.312 10.516 1 87.56 300 LEU B O 1
ATOM 4947 N N . LEU B 1 301 ? -12.234 -7.254 10.398 1 83.94 301 LEU B N 1
ATOM 4948 C CA . LEU B 1 301 ? -13.453 -6.617 10.883 1 83.94 301 LEU B CA 1
ATOM 4949 C C . LEU B 1 301 ? -13.289 -6.164 12.328 1 83.94 301 LEU B C 1
ATOM 4951 O O . LEU B 1 301 ? -13.75 -5.078 12.695 1 83.94 301 LEU B O 1
ATOM 4955 N N . ILE B 1 302 ? -12.656 -6.98 13.078 1 86 302 ILE B N 1
ATOM 4956 C CA . ILE B 1 302 ? -12.414 -6.645 14.477 1 86 302 ILE B CA 1
ATOM 4957 C C . ILE B 1 302 ? -11.523 -5.406 14.562 1 86 302 ILE B C 1
ATOM 4959 O O . ILE B 1 302 ? -11.805 -4.48 15.328 1 86 302 ILE B O 1
ATOM 4963 N N . MET B 1 303 ? -10.5 -5.414 13.789 1 84.19 303 MET B N 1
ATOM 4964 C CA . MET B 1 303 ? -9.602 -4.262 13.758 1 84.19 303 MET B CA 1
ATOM 4965 C C . MET B 1 303 ? -10.352 -3.002 13.336 1 84.19 303 MET B C 1
ATOM 4967 O O . MET B 1 303 ? -10.164 -1.937 13.93 1 84.19 303 MET B O 1
ATOM 4971 N N . TYR B 1 304 ? -11.156 -3.199 12.344 1 81.44 304 TYR B N 1
ATOM 4972 C CA . TYR B 1 304 ? -11.969 -2.082 11.867 1 81.44 304 TYR B CA 1
ATOM 4973 C C . TYR B 1 304 ? -12.828 -1.51 12.984 1 81.44 304 TYR B C 1
ATOM 4975 O O . TYR B 1 304 ? -12.891 -0.292 13.164 1 81.44 304 TYR B O 1
ATOM 4983 N N . LEU B 1 305 ? -13.445 -2.344 13.727 1 82.31 305 LEU B N 1
ATOM 4984 C CA . LEU B 1 305 ? -14.359 -1.902 14.773 1 82.31 305 LEU B CA 1
ATOM 4985 C C . LEU B 1 305 ? -13.594 -1.186 15.891 1 82.31 305 LEU B C 1
ATOM 4987 O O . LEU B 1 305 ? -14.109 -0.236 16.484 1 82.31 305 LEU B O 1
ATOM 4991 N N . ILE B 1 306 ? -12.422 -1.531 16.062 1 82.56 306 ILE B N 1
ATOM 4992 C CA . ILE B 1 306 ? -11.609 -0.921 17.109 1 82.56 306 ILE B CA 1
ATOM 4993 C C . ILE B 1 306 ? -11.078 0.427 16.641 1 82.56 306 ILE B C 1
ATOM 4995 O O . ILE B 1 306 ? -11.141 1.421 17.359 1 82.56 306 ILE B O 1
ATOM 4999 N N . LEU B 1 307 ? -10.672 0.477 15.391 1 80.44 307 LEU B N 1
ATOM 5000 C CA . LEU B 1 307 ? -9.938 1.64 14.898 1 80.44 307 LEU B CA 1
ATOM 5001 C C . LEU B 1 307 ? -10.898 2.711 14.391 1 80.44 307 LEU B C 1
ATOM 5003 O O . LEU B 1 307 ? -10.562 3.896 14.375 1 80.44 307 LEU B O 1
ATOM 5007 N N . GLN B 1 308 ? -12.008 2.182 13.922 1 77.31 308 GLN B N 1
ATOM 5008 C CA . GLN B 1 308 ? -12.922 3.146 13.328 1 77.31 308 GLN B CA 1
ATOM 5009 C C . GLN B 1 308 ? -13.281 4.25 14.32 1 77.31 308 GLN B C 1
ATOM 5011 O O . GLN B 1 308 ? -13.398 5.414 13.945 1 77.31 308 GLN B O 1
ATOM 5016 N N . LYS B 1 309 ? -13.43 3.947 15.578 1 76.5 309 LYS B N 1
ATOM 5017 C CA . LYS B 1 309 ? -13.75 4.949 16.594 1 76.5 309 LYS B CA 1
ATOM 5018 C C . LYS B 1 309 ? -12.594 5.93 16.781 1 76.5 309 LYS B C 1
ATOM 5020 O O . LYS B 1 309 ? -12.812 7.133 16.906 1 76.5 309 LYS B O 1
ATOM 5025 N N . GLN B 1 310 ? -11.469 5.367 16.734 1 74.81 310 GLN B N 1
ATOM 5026 C CA . GLN B 1 310 ? -10.297 6.211 16.922 1 74.81 310 GLN B CA 1
ATOM 5027 C C . GLN B 1 310 ? -10.109 7.148 15.727 1 74.81 310 GLN B C 1
ATOM 5029 O O . GLN B 1 310 ? -9.742 8.312 15.906 1 74.81 310 GLN B O 1
ATOM 5034 N N . PHE B 1 311 ? -10.359 6.598 14.586 1 71.75 311 PHE B N 1
ATOM 5035 C CA . PHE B 1 311 ? -10.242 7.406 13.383 1 71.75 311 PHE B CA 1
ATOM 5036 C C . PHE B 1 311 ? -11.258 8.539 13.391 1 71.75 311 PHE B C 1
ATOM 5038 O O . PHE B 1 311 ? -10.922 9.688 13.078 1 71.75 311 PHE B O 1
ATOM 5045 N N . VAL B 1 312 ? -12.398 8.18 13.742 1 67.25 312 VAL B N 1
ATOM 5046 C CA . VAL B 1 312 ? -13.492 9.148 13.711 1 67.25 312 VAL B CA 1
ATOM 5047 C C . VAL B 1 312 ? -13.266 10.211 14.789 1 67.25 312 VAL B C 1
ATOM 5049 O O . VAL B 1 312 ? -13.523 11.398 14.562 1 67.25 312 VAL B O 1
ATOM 5052 N N . GLU B 1 313 ? -12.727 9.766 15.844 1 67.06 313 GLU B N 1
ATOM 5053 C CA . GLU B 1 313 ? -12.461 10.703 16.938 1 67.06 313 GLU B CA 1
ATOM 5054 C C . GLU B 1 313 ? -11.266 11.594 16.609 1 67.06 313 GLU B C 1
ATOM 5056 O O . GLU B 1 313 ? -11.211 12.75 17.047 1 67.06 313 GLU B O 1
ATOM 5061 N N . SER B 1 314 ? -10.305 11.031 15.953 1 60.72 314 SER B N 1
ATOM 5062 C CA . SER B 1 314 ? -9.133 11.82 15.594 1 60.72 314 SER B CA 1
ATOM 5063 C C . SER B 1 314 ? -9.492 12.953 14.633 1 60.72 314 SER B C 1
ATOM 5065 O O . SER B 1 314 ? -8.852 14 14.633 1 60.72 314 SER B O 1
ATOM 5067 N N . ILE B 1 315 ? -10.5 12.68 13.922 1 58.78 315 ILE B N 1
ATOM 5068 C CA . ILE B 1 315 ? -11 13.68 12.992 1 58.78 315 ILE B CA 1
ATOM 5069 C C . ILE B 1 315 ? -11.609 14.852 13.758 1 58.78 315 ILE B C 1
ATOM 5071 O O . ILE B 1 315 ? -11.445 16.016 13.367 1 58.78 315 ILE B O 1
ATOM 5075 N N . ASP B 1 316 ? -12.227 14.453 14.805 1 57.56 316 ASP B N 1
ATOM 5076 C CA . ASP B 1 316 ? -12.898 15.469 15.617 1 57.56 316 ASP B CA 1
ATOM 5077 C C . ASP B 1 316 ? -11.883 16.297 16.406 1 57.56 316 ASP B C 1
ATOM 5079 O O . ASP B 1 316 ? -12.047 17.5 16.562 1 57.56 316 ASP B O 1
ATOM 5083 N N . ARG B 1 317 ? -10.891 15.695 16.906 1 54.41 317 ARG B N 1
ATOM 5084 C CA . ARG B 1 317 ? -9.93 16.391 17.766 1 54.41 317 ARG B CA 1
ATOM 5085 C C . ARG B 1 317 ? -9.055 17.328 16.953 1 54.41 317 ARG B C 1
ATOM 5087 O O . ARG B 1 317 ? -8.617 18.375 17.453 1 54.41 317 ARG B O 1
ATOM 5094 N N . ALA B 1 318 ? -8.641 16.922 15.82 1 49.09 318 ALA B N 1
ATOM 5095 C CA . ALA B 1 318 ? -7.785 17.797 15.016 1 49.09 318 ALA B CA 1
ATOM 5096 C C . ALA B 1 318 ? -8.5 19.094 14.648 1 49.09 318 ALA B C 1
ATOM 5098 O O . ALA B 1 318 ? -7.863 20.125 14.422 1 49.09 318 ALA B O 1
ATOM 5099 N N . GLY B 1 319 ? -9.758 19.125 14.523 1 44.66 319 GLY B N 1
ATOM 5100 C CA . GLY B 1 319 ? -10.539 20.328 14.305 1 44.66 319 GLY B CA 1
ATOM 5101 C C . GLY B 1 319 ? -10.438 21.328 15.445 1 44.66 319 GLY B C 1
ATOM 5102 O O . GLY B 1 319 ? -10.672 22.516 15.258 1 44.66 319 GLY B O 1
ATOM 5103 N N . ILE B 1 320 ? -10.258 20.891 16.625 1 40.41 320 ILE B N 1
ATOM 5104 C CA . ILE B 1 320 ? -10.328 21.812 17.75 1 40.41 320 ILE B CA 1
ATOM 5105 C C . ILE B 1 320 ? -9 22.562 17.891 1 40.41 320 ILE B C 1
ATOM 5107 O O . ILE B 1 320 ? -8.961 23.656 18.469 1 40.41 320 ILE B O 1
ATOM 5111 N N . THR B 1 321 ? -7.926 22.047 17.562 1 38.66 321 THR B N 1
ATOM 5112 C CA . THR B 1 321 ? -6.723 22.797 17.922 1 38.66 321 THR B CA 1
ATOM 5113 C C . THR B 1 321 ? -6.492 23.953 16.938 1 38.66 321 THR B C 1
ATOM 5115 O O . THR B 1 321 ? -5.555 24.734 17.109 1 38.66 321 THR B O 1
ATOM 5118 N N . GLY B 1 322 ? -7.117 24 15.852 1 36.88 322 GLY B N 1
ATOM 5119 C CA . GLY B 1 322 ? -6.996 25.203 15.039 1 36.88 322 GLY B CA 1
ATOM 5120 C C . GLY B 1 322 ? -7.773 26.391 15.602 1 36.88 322 GLY B C 1
ATOM 5121 O O . GLY B 1 322 ? -7.859 27.438 14.961 1 36.88 322 GLY B O 1
ATOM 5122 N N . GLU B 1 323 ? -8.648 26.203 16.547 1 32.97 323 GLU B N 1
ATOM 5123 C CA . GLU B 1 323 ? -9.148 27.453 17.141 1 32.97 323 GLU B CA 1
ATOM 5124 C C . GLU B 1 323 ? -8.156 28.031 18.141 1 32.97 323 GLU B C 1
ATOM 5126 O O . GLU B 1 323 ? -7.469 27.297 18.844 1 32.97 323 GLU B O 1
#

Radius of gyration: 28.5 Å; Cα contacts (8 Å, |Δi|>4): 745; chains: 2; bounding box: 90×86×84 Å

Sequence (646 aa):
MTAQAITKKDLRSYFTKEKLHRFMFGTREKQGAGKMIAIYGLLICIGFVYLYPIFYMISTSFMDQNDLLDTSVKWIPSHLYLRNYVDAGASLDFVASFFKGILIAGIPTVCNILVDMMVGYGFARYEFKGKKIMMAILIFSYILPKQVTMIPTYVLYNDMGILGTIWTFALPALFGNGLNAPIFILIFYQFFRQVPKVLMEAAAIDGAGHFKRFFRIAVPSAVPAIVTVVLFSFVWYWNESYLTELYVQGLSGNSIWTNLVVQLKNFDSSFASKATVGSTATSLNESVRMAATSLSIIPLLIMYLILQKQFVESIDRAGITGEMTAQAITKKDLRSYFTKEKLHRFMFGTREKQGAGKMIAIYGLLICIGFVYLYPIFYMISTSFMDQNDLLDTSVKWIPSHLYLRNYVDAGASLDFVASFFKGILIAGIPTVCNILVDMMVGYGFARYEFKGKKIMMAILIFSYILPKQVTMIPTYVLYNDMGILGTIWTFALPALFGNGLNAPIFILIFYQFFRQVPKVLMEAAAIDGAGHFKRFFRIAVPSAVPAIVTVVLFSFVWYWNESYLTELYVQGLSGNSIWTNLVVQLKNFDSSFASKATVGSTATSLNESVRMAATSLSIIPLLIMYLILQKQFVESIDRAGITGE